Protein 6CRM (pdb70)

Foldseek 3Di:
DLVVLLVQLQCCCCQLVNDHDDDPPLSVLLSQQLVQAAAEAAPLDDPCQVSSPVSNLVSDQFAEEEADADPLVQVVVQVVNVVSVAQAEEDDPVDDPVVVVVVVVCQLVVSHSYYYYHLVVCVPPVNLVVVVNGGYAEYEYEQLLCLVVPCPPNNVSSLVLLVVCVVCVRHYYYYTHHFDAPVSRVSSCVSNVGDPHHYDHDALDLLQEFEEEAEPDPLLVVVVVVVVVVVQAAEEEEEADQVVLQVSQVVCVVVVAQEEEDEPVDDVVVNVVVLVCRQVPVGRYYYYYCVPAPPRPHQAHAEYEYSAQDQALRSVSRRRSVHNNVSHHHYYYYHDDVVSLVVSVVVLVVDDDDDVSVVSVVRNVLSVCLNVDQAASVCSSRVSRPNHDDDHSCRYCCNVPHWDKDWCLVVLLLLLVQLVVVVQADAPVVSLCQCCQDDDDCCVVVVVPPDPSGNNNVVDDSLQNSLVVSVCCVVVQWDQPVVRPRTIDGDPVVPVSNVVNDTDMDTGGGDD

Sequence (512 aa):
EVYSQETLAKQVLQETFGYQQFRPGQATIIDAVLEGRDCLVVMPTGGGKSLCYQIPALVKTGLTIVVSPLISLMKDQVDQLLANGVAAACLNSTQSREEQQAVLAGCRTGQVRLLYIAPERLMMDNFIDTLGYWDLAMVAVDEAHCISQWGHDFRPEYAALGQLRARFPAVPFMALTATADDTTRRRDIVRLLGLDDPLIEISSFDRPNIRYMLMEKFKPLDQLMRYVQEQRGKSGIIYCNSRAKVEDTAARLQSRGISAAAYHAGLEHEVRASVQEKFQRDDLQIVVATVAFGMGINKPNVRFVVHFDIPRNIESYYQETGRAGRDGLPAEAMLFYDPADMAWLRRCLEEKAPGPLQDIERHHKLNAMGAFAEAQTCRRLVLLNYFGEGRQAPCGNCDICLDPPRRYDGLVDAQKALSAIARVEQRFGMGYVVEVLRGANNQRIRELGHDKLKVYGIGRDQSQEHWVSVIRQLIHLGVVTQNIAQHSALQLTEAARPFLRGEAPLMLAVPRVA

Solvent-accessible surface area: 24373 Å² total; per-residue (Å²): 133,63,194,62,43,58,84,93,0,56,99,22,1,59,128,44,30,48,122,123,116,34,150,142,29,12,24,71,5,2,19,6,0,16,95,46,102,3,0,0,1,1,23,20,39,48,80,3,34,45,20,0,0,12,0,0,0,30,23,33,119,15,3,0,0,0,0,0,5,56,66,57,18,1,90,78,25,11,87,109,2,96,84,50,72,8,44,8,16,13,3,7,88,86,37,49,187,120,96,25,112,68,22,43,36,12,3,154,90,40,126,18,56,0,0,0,0,25,0,61,72,0,13,111,117,110,26,10,73,63,2,46,179,33,93,25,12,0,0,0,0,7,23,0,17,1,0,22,92,42,5,80,87,136,39,84,63,0,34,12,1,17,120,0,20,81,124,34,104,104,9,10,0,0,0,0,0,34,8,0,6,67,58,4,20,146,17,0,36,156,38,0,36,13,108,111,16,35,80,60,78,42,44,3,27,34,96,27,0,93,5,40,14,19,26,18,42,145,44,54,58,27,0,14,144,12,4,104,110,16,217,46,104,10,0,0,0,6,8,78,42,126,76,74,0,91,50,2,4,58,103,0,98,80,119,71,25,47,6,19,18,10,9,52,44,50,132,116,120,69,59,41,39,10,40,97,76,0,50,141,75,88,14,35,0,0,0,0,12,116,32,3,7,31,25,9,118,5,76,47,1,38,0,0,0,3,12,30,7,15,101,26,1,22,20,3,10,41,10,0,11,12,0,1,131,62,49,106,104,7,38,0,11,1,0,15,23,40,50,28,7,44,91,10,66,109,26,5,112,147,103,82,119,27,109,81,29,85,76,46,84,135,29,2,66,25,0,5,58,3,5,52,17,115,66,4,6,7,22,35,2,3,68,62,5,68,44,63,78,154,67,91,41,46,34,0,4,12,37,82,57,80,42,115,162,56,80,0,37,85,10,0,63,49,3,0,26,0,6,27,111,11,115,60,168,28,8,35,47,113,2,4,77,7,0,78,2,48,115,102,124,154,14,156,135,105,38,24,46,197,39,182,17,55,25,70,0,140,119,62,70,83,51,29,1,21,5,0,5,32,40,1,45,115,101,35,2,3,60,64,39,88,95,108,156,52,3,1,55,46,40,139,48,4,162,56,29,54,199,39,143,27,123,12,96,4,23,51,25,38,92,112

B-factor: mean 87.08, std 36.58, range [40.97, 228.78]

InterPro domains:
  IPR001650 Helicase, C-terminal domain-like [PF00271] (220-331)
  IPR001650 Helicase, C-terminal domain-like [PS51194] (223-371)
  IPR001650 Helicase, C-terminal domain-like [SM00490] (250-331)
  IPR002121 HRDC domain [PF00570] (533-599)
  IPR002121 HRDC domain [PS50967] (529-609)
  IPR002121 HRDC domain [SM00341] (529-609)
  IPR004589 DNA helicase, ATP-dependent, RecQ type [TIGR00614] (15-464)
  IPR006293 DNA helicase, ATP-dependent, RecQ type, bacterial [TIGR01389] (13-602)
  IPR010997 HRDC-like superfamily [SSF47819] (530-605)
  IPR011545 DEAD/DEAH-box helicase domain [PF00270] (27-187)
  IPR014001 Helicase superfamily 1/2, ATP-binding domain [PS51192] (34-202)
  IPR014001 Helicase superfamily 1/2, ATP-binding domain [SM00487] (22-218)
  IPR018982 RQC domain [PF09382] (406-515)
  IPR018982 RQC domain [SM00956] (411-514)
  IPR027417 P-loop containing nucleoside triphosphate hydrolase [G3DSA:3.40.50.300] (2-208)
  IPR027417 P-loop containing nucleoside triphosphate hydrolase [G3DSA:3.40.50.300] (209-340)
  IPR027417 P-loop containing nucleoside triphosphate hydrolase [SSF52540] (13-199)
  IPR027417 P-loop containing nucleoside triphosphate hydrolase [SSF52540] (208-455)
  IPR032284 ATP-dependent DNA helicase RecQ, zinc-binding domain [PF16124] (342-404)
  IPR036388 Winged helix-like DNA-binding domain superfamily [G3DSA:1.10.10.10] (341-522)

Organism: Cronobacter sakazakii (strain ATCC BAA-894) (NCBI:txid290339)

Nearest PDB structures (foldseek):
  4tmu-assembly1_A  TM=9.981E-01  e=5.342E-88  Cronobacter sakazakii ATCC BAA-894
  1oyw-assembly1_A  TM=7.445E-01  e=2.584E-78  Escherichia coli
  1oyy-assembly1_A  TM=7.421E-01  e=3.828E-74  Escherichia coli
  8yle-assembly1_A  TM=8.470E-01  e=8.911E-32  Homo sapiens
  8pfo-assembly1_A  TM=4.951E-01  e=1.226E-33  Homo sapiens

CATH classification: 3.40.50.300 (+1 more: 3.40.50.300)

Radius of gyration: 26.97 Å; Cα contacts (8 Å, |Δi|>4): 872; chains: 1; bounding box: 60×52×87 Å

Secondary structure (DSSP, 8-state):
-HHHHHHHHHHHHHHTT---SPPTTHHHHHHHHHTT--EEEE-SSSS-TTHHHHHHHHHSSSEEEEE-S-HHHHHHHHHHHHHTT--EEE--TTS-HHHHHHHHHHHHHT--SEEEE-HHHHT-HHHHHHHTTS-EEEEEETTTHHHHHHTTTT-GGGGGHHHHHHH-TTS-EEEEES---HHHHHHHHHHHT-SS-EEEE-----TTEEEEEEE-SSHHHHHHHHHHTTTT--EEEE-SSHHHHHHHHHHHHTTT--EEEE-TTS-HHHHHHHHHHHHTTS--EEEE-TTS-TT---TT--EEEESS--SSHHHHHHHHTTS-TTSS-EEEEEEE-HHHHHHHHHHHHTS--SHHHHHHHHHHHHHHHHHH-SS-HHHHHHHHTT----S--SSBHHHHS---EEE-HHHHHHHHHHHHTTTS--BHHHHHHHHTT---SHHHHTT-SSSTTTTSSTTS-HHHHHHHHHHHHHHTSEEEEGGGTTEEEE-GGGHHHHTT-S--EEEPP---

Structure (mmCIF, N/CA/C/O backbone):
data_6CRM
#
_entry.id   6CRM
#
_cell.length_a   78.468
_cell.length_b   94.670
_cell.length_c   98.906
_cell.angle_alpha   90.000
_cell.angle_beta   90.000
_cell.angle_gamma   90.000
#
_symmetry.space_group_name_H-M   'P 21 21 2'
#
loop_
_entity.id
_entity.type
_entity.pdbx_description
1 polymer RecQ
2 polymer "DNA (5'-D(P*GP*GP*GP*TP*CP*GP*GP*TP*GP*CP*CP*TP*TP*A)-3')"
3 non-polymer 'ZINC ION'
4 water water
#
loop_
_atom_site.group_PDB
_atom_site.id
_atom_site.type_symbol
_atom_site.label_atom_id
_atom_site.label_alt_id
_atom_site.label_comp_id
_atom_site.label_asym_id
_atom_site.label_entity_id
_atom_site.label_seq_id
_atom_site.pdbx_PDB_ins_code
_atom_site.Cartn_x
_atom_site.Cart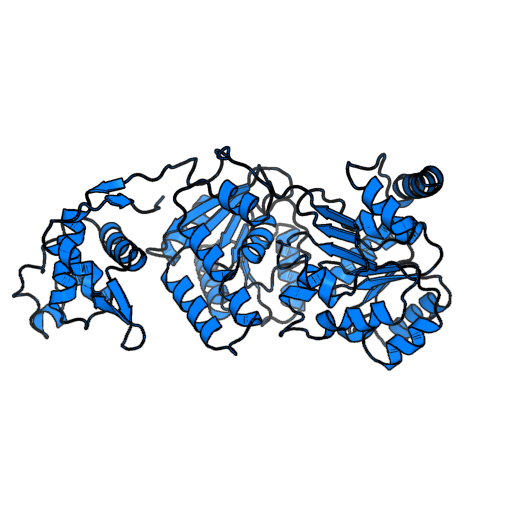n_y
_atom_site.Cartn_z
_atom_site.occupancy
_atom_site.B_iso_or_equiv
_atom_site.auth_seq_id
_atom_site.auth_comp_id
_atom_site.auth_asym_id
_atom_site.auth_atom_id
_atom_site.pdbx_PDB_model_num
ATOM 1 N N . GLU A 1 25 ? 6.29500 20.91900 79.69300 1.000 138.88433 5 GLU A N 1
ATOM 2 C CA . GLU A 1 25 ? 7.67400 20.53000 79.56800 1.000 139.26178 5 GLU A CA 1
ATOM 3 C C . GLU A 1 25 ? 8.31400 21.14700 78.34100 1.000 144.41338 5 GLU A C 1
ATOM 4 O O . GLU A 1 25 ? 9.53700 21.22700 78.21400 1.000 140.44300 5 GLU A O 1
ATOM 10 N N . VAL A 1 26 ? 7.44700 21.60700 77.45300 1.000 158.82027 6 VAL A N 1
ATOM 11 C CA . VAL A 1 26 ? 7.78400 22.02900 76.09700 1.000 157.63330 6 VAL A CA 1
ATOM 12 C C . VAL A 1 26 ? 8.98700 22.97100 76.05000 1.000 153.64756 6 VAL A C 1
ATOM 13 O O . VAL A 1 26 ? 9.82600 22.87700 75.14400 1.000 138.37774 6 VAL A O 1
ATOM 17 N N . TYR A 1 27 ? 9.08900 23.87600 77.02600 1.000 159.56318 7 TYR A N 1
ATOM 18 C CA . TYR A 1 27 ? 10.22700 24.78700 77.06100 1.000 152.15774 7 TYR A CA 1
ATOM 19 C C . TYR A 1 27 ? 11.55100 24.03500 77.15500 1.000 137.54454 7 TYR A C 1
ATOM 20 O O . TYR A 1 27 ? 12.53300 24.44800 76.53200 1.000 133.19817 7 TYR A O 1
ATOM 29 N N . SER A 1 28 ? 11.59700 22.92200 77.89700 1.000 130.39301 8 SER A N 1
ATOM 30 C CA . SER A 1 28 ? 12.86100 22.20400 78.06400 1.000 120.77505 8 SER A CA 1
ATOM 31 C C . SER A 1 28 ? 13.35300 21.61100 76.75000 1.000 109.46707 8 SER A C 1
ATOM 32 O O . SER A 1 28 ? 14.54800 21.68800 76.44100 1.000 111.14770 8 SER A O 1
ATOM 35 N N . GLN A 1 29 ? 12.45600 21.00900 75.96800 1.000 99.30776 9 GLN A N 1
ATOM 36 C CA . GLN A 1 29 ? 12.88000 20.39500 74.71400 1.000 90.01914 9 GLN A CA 1
ATOM 37 C C . GLN A 1 29 ? 13.35000 21.44300 73.71300 1.000 85.77817 9 GLN A C 1
ATOM 38 O O . GLN A 1 29 ? 14.32000 21.21500 72.98000 1.000 74.25508 9 GLN A O 1
ATOM 44 N N . GLU A 1 30 ? 12.68500 22.60100 73.67300 1.000 88.83329 10 GLU A N 1
ATOM 45 C CA . GLU A 1 30 ? 13.07300 23.63500 72.71900 1.000 89.40897 10 GLU A CA 1
ATOM 46 C C . GLU A 1 30 ? 14.45200 24.20600 73.03400 1.000 90.05513 10 GLU A C 1
ATOM 47 O O . GLU A 1 30 ? 15.21700 24.52400 72.11800 1.000 88.13951 10 GLU A O 1
ATOM 53 N N . THR A 1 31 ? 14.79100 24.35800 74.31700 1.000 71.40264 11 THR A N 1
ATOM 54 C CA . THR A 1 31 ? 16.12200 24.85300 74.67100 1.000 86.20063 11 THR A CA 1
ATOM 55 C C . THR A 1 31 ? 17.20800 23.88700 74.22200 1.000 81.46610 11 THR A C 1
ATOM 56 O O . THR A 1 31 ? 18.25400 24.30800 73.71700 1.000 74.99891 11 THR A O 1
ATOM 60 N N . LEU A 1 32 ? 16.98600 22.58600 74.41600 1.000 70.82497 12 LEU A N 1
ATOM 61 C CA . LEU A 1 32 ? 17.91000 21.60400 73.85900 1.000 66.04298 12 LEU A CA 1
ATOM 62 C C . LEU A 1 32 ? 18.01500 21.74700 72.34500 1.000 69.58830 12 LEU A C 1
ATOM 63 O O . LEU A 1 32 ? 19.10900 21.64400 71.77500 1.000 64.48705 12 LEU A O 1
ATOM 68 N N . ALA A 1 33 ? 16.88400 21.99000 71.67900 1.000 67.56611 13 ALA A N 1
ATOM 69 C CA . ALA A 1 33 ? 16.90100 22.16800 70.23100 1.000 69.50928 13 ALA A CA 1
ATOM 70 C C . ALA A 1 33 ? 17.59200 23.46900 69.84000 1.000 67.35021 13 ALA A C 1
ATOM 71 O O . ALA A 1 33 ? 18.36600 23.50100 68.87500 1.000 69.16986 13 ALA A O 1
ATOM 73 N N . LYS A 1 34 ? 17.32300 24.55100 70.57600 1.000 61.78573 14 LYS A N 1
ATOM 74 C CA . LYS A 1 34 ? 18.00200 25.81800 70.31600 1.000 74.34493 14 LYS A CA 1
ATOM 75 C C . LYS A 1 34 ? 19.51400 25.65800 70.40900 1.000 71.13288 14 LYS A C 1
ATOM 76 O O . LYS A 1 34 ? 20.25700 26.19700 69.57900 1.000 65.91825 14 LYS A O 1
ATOM 82 N N . GLN A 1 35 ? 19.98500 24.90800 71.40800 1.000 73.44499 15 GLN A N 1
ATOM 83 C CA . GLN A 1 35 ? 21.41900 24.69300 71.57300 1.000 78.45252 15 GLN A CA 1
ATOM 84 C C . GLN A 1 35 ? 22.01300 23.96500 70.37300 1.000 77.38600 15 GLN A C 1
ATOM 85 O O . GLN A 1 35 ? 23.10700 24.30800 69.90900 1.000 75.50009 15 GLN A O 1
ATOM 91 N N . VAL A 1 36 ? 21.30800 22.95300 69.85900 1.000 59.78619 16 VAL A N 1
ATOM 92 C CA . VAL A 1 36 ? 21.77900 22.24900 68.66900 1.000 66.66960 16 VAL A CA 1
ATOM 93 C C . VAL A 1 36 ? 21.80300 23.19100 67.47300 1.000 72.09774 16 VAL A C 1
ATOM 94 O O . VAL A 1 36 ? 22.74100 23.17100 66.66500 1.000 77.46563 16 VAL A O 1
ATOM 98 N N . LEU A 1 37 ? 20.77500 24.03300 67.34600 1.000 65.89835 17 LEU A N 1
ATOM 99 C CA . LEU A 1 37 ? 20.72700 25.00000 66.25400 1.000 68.41648 17 LEU A CA 1
ATOM 100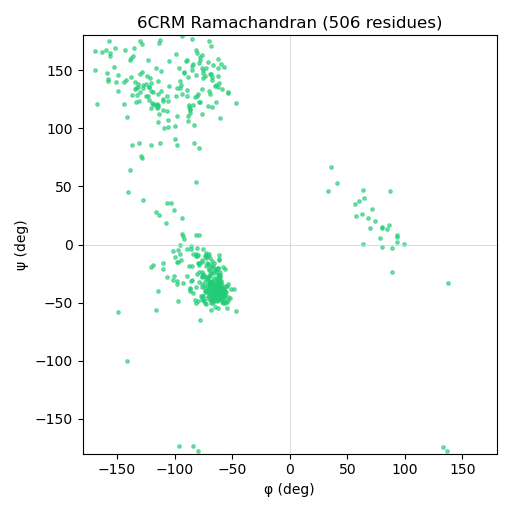 C C . LEU A 1 37 ? 21.95300 25.90400 66.25900 1.000 75.33759 17 LEU A C 1
ATOM 101 O O . LEU A 1 37 ? 22.48100 26.25500 65.19700 1.000 67.48102 17 LEU A O 1
ATOM 106 N N . GLN A 1 38 ? 22.42700 26.28200 67.44600 1.000 68.31055 18 GLN A N 1
ATOM 107 C CA . GLN A 1 38 ? 23.56600 27.18700 67.54000 1.000 64.66999 18 GLN A CA 1
ATOM 108 C C . GLN A 1 38 ? 24.89400 26.44500 67.43900 1.000 78.59847 18 GLN A C 1
ATOM 109 O O . GLN A 1 38 ? 25.81800 26.91500 66.76500 1.000 78.92587 18 GLN A O 1
ATOM 115 N N . GLU A 1 39 ? 25.00800 25.28600 68.08900 1.000 77.57657 19 GLU A N 1
ATOM 116 C CA . GLU A 1 39 ? 26.31300 24.65000 68.24200 1.000 79.90756 19 GLU A CA 1
ATOM 117 C C . GLU A 1 39 ? 26.73800 23.90000 66.98300 1.000 69.35233 19 GLU A C 1
ATOM 118 O O . GLU A 1 39 ? 27.86900 24.06200 66.51300 1.000 75.20942 19 GLU A O 1
ATOM 124 N N . THR A 1 40 ? 25.85800 23.07400 66.41900 1.000 58.26144 20 THR A N 1
ATOM 125 C CA . THR A 1 40 ? 26.25200 22.28900 65.25300 1.000 72.79704 20 THR A CA 1
ATOM 126 C C . THR A 1 40 ? 26.00500 23.00700 63.93200 1.000 77.47890 20 THR A C 1
ATOM 127 O O . THR A 1 40 ? 26.70800 22.73400 62.95200 1.000 90.28624 20 THR A O 1
ATOM 131 N N . PHE A 1 41 ? 25.03700 23.92600 63.87500 1.000 69.22017 21 PHE A N 1
ATOM 132 C CA . PHE A 1 41 ? 24.71100 24.60500 62.62800 1.000 69.70843 21 PHE A CA 1
ATOM 133 C C . PHE A 1 41 ? 25.10000 26.07600 62.59600 1.000 77.60392 21 PHE A C 1
ATOM 134 O O . PHE A 1 41 ? 25.14800 26.65600 61.50600 1.000 85.40388 21 PHE A O 1
ATOM 142 N N . GLY A 1 42 ? 25.37500 26.69200 63.74300 1.000 73.73235 22 GLY A N 1
ATOM 143 C CA . GLY A 1 42 ? 25.83400 28.06400 63.77600 1.000 73.57492 22 GLY A CA 1
ATOM 144 C C . GLY A 1 42 ? 24.76000 29.12100 63.63600 1.000 71.02960 22 GLY A C 1
ATOM 145 O O . GLY A 1 42 ? 25.08300 30.31400 63.69500 1.000 94.34777 22 GLY A O 1
ATOM 146 N N . TYR A 1 43 ? 23.50200 28.73400 63.45100 1.000 74.23513 23 TYR A N 1
ATOM 147 C CA . TYR A 1 43 ? 22.42400 29.70400 63.34600 1.000 77.60745 23 TYR A CA 1
ATOM 148 C C . TYR A 1 43 ? 22.03800 30.21600 64.73300 1.000 79.85916 23 TYR A C 1
ATOM 149 O O . TYR A 1 43 ? 22.33500 29.59500 65.75500 1.000 84.72103 23 TYR A O 1
ATOM 158 N N . GLN A 1 44 ? 21.36200 31.36400 64.75900 1.000 77.74488 24 GLN A N 1
ATOM 159 C CA . GLN A 1 44 ? 21.11200 32.08500 66.00400 1.000 85.27124 24 GLN A CA 1
ATOM 160 C C . GLN A 1 44 ? 19.73500 31.81100 66.59900 1.000 82.80044 24 GLN A C 1
ATOM 161 O O . GLN A 1 44 ? 19.62500 31.53400 67.79700 1.000 83.35167 24 GLN A O 1
ATOM 167 N N . GLN A 1 45 ? 18.67600 31.89500 65.79700 1.000 76.21782 25 GLN A N 1
ATOM 168 C CA . GLN A 1 45 ? 17.31900 31.77500 66.30800 1.000 71.01515 25 GLN A CA 1
ATOM 169 C C . GLN A 1 45 ? 16.49200 30.91600 65.36500 1.000 70.98161 25 GLN A C 1
ATOM 170 O O . GLN A 1 45 ? 16.84100 30.72700 64.19700 1.000 81.80373 25 GLN A O 1
ATOM 176 N N . PHE A 1 46 ? 15.38700 30.39100 65.88900 1.000 80.31236 26 PHE A N 1
ATOM 177 C CA . PHE A 1 46 ? 14.41400 29.70000 65.05800 1.000 69.29709 26 PHE A CA 1
ATOM 178 C C . PHE A 1 46 ? 13.60700 30.70900 64.25600 1.000 85.19568 26 PHE A C 1
ATOM 179 O O . PHE A 1 46 ? 13.27800 31.79400 64.74400 1.000 78.68420 26 PHE A O 1
ATOM 187 N N . ARG A 1 47 ? 13.29000 30.34800 63.03600 1.000 92.82221 27 ARG A N 1
ATOM 188 C CA . ARG A 1 47 ? 12.40100 31.16000 62.22800 1.000 102.80159 27 ARG A CA 1
ATOM 189 C C . ARG A 1 47 ? 10.96000 30.71700 62.44900 1.000 98.71633 27 ARG A C 1
ATOM 190 O O . ARG A 1 47 ? 10.71500 29.59700 62.90600 1.000 83.33943 27 ARG A O 1
ATOM 198 N N . PRO A 1 48 ? 9.98300 31.58400 62.17400 1.000 97.18803 28 PRO A N 1
ATOM 199 C CA . PRO A 1 48 ? 8.59000 31.26800 62.52700 1.000 94.54347 28 PRO A CA 1
ATOM 200 C C . PRO A 1 48 ? 8.14000 29.92300 61.97400 1.000 86.80021 28 PRO A C 1
ATOM 201 O O . PRO A 1 48 ? 8.34000 29.61300 60.79700 1.000 82.38712 28 PRO A O 1
ATOM 205 N N . GLY A 1 49 ? 7.53600 29.11400 62.84400 1.000 77.55022 29 GLY A N 1
ATOM 206 C CA . GLY A 1 49 ? 7.07800 27.79500 62.48200 1.000 78.79737 29 GLY A CA 1
ATOM 207 C C . GLY A 1 49 ? 8.10100 26.69300 62.65500 1.000 75.66669 29 GLY A C 1
ATOM 208 O O . GLY A 1 49 ? 7.71500 25.52700 62.79700 1.000 68.00364 29 GLY A O 1
ATOM 209 N N . GLN A 1 50 ? 9.39400 27.02200 62.63400 1.000 72.23249 30 GLN A N 1
ATOM 210 C CA . GLN A 1 50 ? 10.41600 26.01600 62.90400 1.000 65.26054 30 GLN A CA 1
ATOM 211 C C . GLN A 1 50 ? 10.26200 25.45100 64.31000 1.000 64.26956 30 GLN A C 1
ATOM 212 O O . GLN A 1 50 ? 10.32000 24.23300 64.51500 1.000 60.40482 30 GLN A O 1
ATOM 218 N N . ALA A 1 51 ? 10.06100 26.33000 65.29400 1.000 64.01584 31 ALA A N 1
ATOM 219 C CA . ALA A 1 51 ? 9.94300 25.88300 66.67800 1.000 73.49627 31 ALA A CA 1
ATOM 220 C C . ALA A 1 51 ? 8.72300 24.99200 66.87500 1.000 66.76572 31 ALA A C 1
ATOM 221 O O . ALA A 1 51 ? 8.79300 23.98600 67.58800 1.000 71.92142 31 ALA A O 1
ATOM 223 N N . THR A 1 52 ? 7.59500 25.33800 66.24900 1.000 58.78352 32 THR A N 1
ATOM 224 C CA . THR A 1 52 ? 6.37800 24.56200 66.47000 1.000 70.60996 32 THR A CA 1
ATOM 225 C C . THR A 1 52 ? 6.49300 23.16300 65.87100 1.000 65.36282 32 THR A C 1
ATOM 226 O O . THR A 1 52 ? 6.00500 22.19100 66.45900 1.000 63.09596 32 THR A O 1
ATOM 230 N N . ILE A 1 53 ? 7.14100 23.03700 64.71100 1.000 62.73719 33 ILE A N 1
ATOM 231 C CA . ILE A 1 53 ? 7.34000 21.71700 64.11600 1.000 65.59223 33 ILE A CA 1
ATOM 232 C C . ILE A 1 53 ? 8.27800 20.88100 64.97700 1.000 67.23446 33 ILE A C 1
ATOM 233 O O . ILE A 1 53 ? 7.99300 19.71800 65.28600 1.000 64.51763 33 ILE A O 1
ATOM 238 N N . ILE A 1 54 ? 9.41300 21.46000 65.37300 1.000 74.30442 34 ILE A N 1
ATOM 239 C CA . ILE A 1 54 ? 10.39300 20.71200 66.15500 1.000 65.33276 34 ILE A CA 1
ATOM 240 C C . ILE A 1 54 ? 9.82500 20.35000 67.52200 1.000 70.32262 34 ILE A C 1
ATOM 241 O O . ILE A 1 54 ? 10.04900 19.24400 68.02700 1.000 65.71651 34 ILE A O 1
ATOM 246 N N . ASP A 1 55 ? 9.07500 21.26700 68.13800 1.000 73.15150 35 ASP A N 1
ATOM 247 C CA . ASP A 1 55 ? 8.40400 20.94900 69.39600 1.000 78.87740 35 ASP A CA 1
ATOM 248 C C . ASP A 1 55 ? 7.50900 19.72700 69.24200 1.000 81.81322 35 ASP A C 1
ATOM 249 O O . ASP A 1 55 ? 7.58900 18.78100 70.03400 1.000 87.99727 35 ASP A O 1
ATOM 254 N N . ALA A 1 56 ? 6.65900 19.72600 68.21200 1.000 66.87476 36 ALA A N 1
ATOM 255 C CA . ALA A 1 56 ? 5.69200 18.64800 68.03100 1.000 67.60463 36 ALA A CA 1
ATOM 256 C C . ALA A 1 56 ? 6.38000 17.29400 67.91500 1.000 66.34541 36 ALA A C 1
ATOM 257 O O . ALA A 1 56 ? 6.01000 16.33600 68.60500 1.000 66.55081 36 ALA A O 1
ATOM 259 N N . VAL A 1 57 ? 7.38500 17.19300 67.04300 1.000 53.34821 37 VAL A N 1
ATOM 260 C CA . VAL A 1 57 ? 8.04500 15.90900 66.83400 1.000 61.45073 37 VAL A CA 1
ATOM 261 C C . VAL A 1 57 ? 8.81900 15.48900 68.08000 1.000 65.51449 37 VAL A C 1
ATOM 262 O O . VAL A 1 57 ? 8.92700 14.29300 68.37600 1.000 69.75868 37 VAL A O 1
ATOM 266 N N . LEU A 1 58 ? 9.34100 16.45100 68.84600 1.000 63.79140 38 LEU A N 1
ATOM 267 C CA . LEU A 1 58 ? 10.09000 16.10800 70.05000 1.000 65.16914 38 LEU A CA 1
ATOM 268 C C . LEU A 1 58 ? 9.20300 15.56600 71.16300 1.000 69.74303 38 LEU A C 1
ATOM 269 O O . LEU A 1 58 ? 9.72300 14.95400 72.10100 1.000 82.96173 38 LEU A O 1
ATOM 274 N N . GLU A 1 59 ? 7.88700 15.77600 71.09400 1.000 59.92104 39 GLU A N 1
ATOM 275 C CA . GLU A 1 59 ? 6.97200 15.19900 72.07100 1.000 70.62992 39 GLU A CA 1
ATOM 276 C C . GLU A 1 59 ? 6.15100 14.05100 71.49200 1.000 70.78276 39 GLU A C 1
ATOM 277 O O . GLU A 1 59 ? 5.11600 13.68600 72.05800 1.000 69.37601 39 GLU A O 1
ATOM 283 N N . GLY A 1 60 ? 6.59200 13.47600 70.37200 1.000 72.68905 40 GLY A N 1
ATOM 284 C CA . GLY A 1 60 ? 6.07600 12.20900 69.89700 1.000 73.48260 40 GLY A CA 1
ATOM 285 C C . GLY A 1 60 ? 5.02800 12.27000 68.80700 1.000 77.75181 40 GLY A C 1
ATOM 286 O O . GLY A 1 60 ? 4.56200 11.21200 68.36700 1.000 74.47177 40 GLY A O 1
ATOM 287 N N . ARG A 1 61 ? 4.64500 13.45800 68.35000 1.000 70.28780 41 ARG A N 1
ATOM 288 C CA . ARG A 1 61 ? 3.57700 13.58200 67.36900 1.000 67.22933 41 ARG A CA 1
ATOM 289 C C . ARG A 1 61 ? 4.12300 13.48700 65.94900 1.000 62.54716 41 ARG A C 1
ATOM 290 O O . ARG A 1 61 ? 5.22600 13.95900 65.65800 1.000 55.69304 41 ARG A O 1
ATOM 298 N N . ASP A 1 62 ? 3.34500 12.86000 65.06900 1.000 53.96045 42 ASP A N 1
ATOM 299 C CA . ASP A 1 62 ? 3.68700 12.82400 63.65600 1.000 51.28408 42 ASP A CA 1
ATOM 300 C C . ASP A 1 62 ? 3.50200 14.20800 63.03500 1.000 63.25870 42 ASP A C 1
ATOM 301 O O . ASP A 1 62 ? 2.75400 15.04900 63.54000 1.000 54.68425 42 ASP A O 1
ATOM 306 N N . CYS A 1 63 ? 4.19700 14.44200 61.92400 1.000 55.92989 43 CYS A N 1
ATOM 307 C CA . CYS A 1 63 ? 4.18700 15.76000 61.30600 1.000 59.62469 43 CYS A CA 1
ATOM 308 C C . CYS A 1 63 ? 4.22600 15.64000 59.78900 1.000 59.45694 43 CYS A C 1
ATOM 309 O O . CYS A 1 63 ? 4.93500 14.79300 59.24100 1.000 58.23798 43 CYS A O 1
ATOM 312 N N . LEU A 1 64 ? 3.45800 16.50000 59.12400 1.000 48.62924 44 LEU A N 1
ATOM 313 C CA . LEU A 1 64 ? 3.55400 16.71500 57.68500 1.000 48.86966 44 LEU A CA 1
ATOM 314 C C . LEU A 1 64 ? 3.96300 18.16300 57.46300 1.000 58.11097 44 LEU A C 1
ATOM 315 O O . LEU A 1 64 ? 3.25200 19.08200 57.88400 1.000 49.90161 44 LEU A O 1
ATOM 320 N N . VAL A 1 65 ? 5.10700 18.36500 56.81900 1.000 58.41638 45 VAL A N 1
ATOM 321 C CA . VAL A 1 65 ? 5.66600 19.69500 56.61000 1.000 52.68292 45 VAL A CA 1
ATOM 322 C C . VAL A 1 65 ? 5.65400 19.99200 55.11900 1.000 57.50641 45 VAL A C 1
ATOM 323 O O . VAL A 1 65 ? 6.29000 19.28100 54.33100 1.000 53.04774 45 VAL A O 1
ATOM 327 N N . VAL A 1 66 ? 4.92700 21.03700 54.73800 1.000 51.64077 46 VAL A N 1
ATOM 328 C CA . VAL A 1 66 ? 4.88300 21.53000 53.36700 1.000 54.27172 46 VAL A CA 1
ATOM 329 C C . VAL A 1 66 ? 5.50000 22.92200 53.38600 1.000 67.83655 46 VAL A C 1
ATOM 330 O O . VAL A 1 66 ? 4.87600 23.87800 53.86500 1.000 61.51036 46 VAL A O 1
ATOM 334 N N . MET A 1 67 ? 6.72500 23.03800 52.87800 1.000 60.58024 47 MET A N 1
ATOM 335 C CA . MET A 1 67 ? 7.52400 24.25600 53.01100 1.000 51.15230 47 MET A CA 1
ATOM 336 C C . MET A 1 67 ? 8.03500 24.70000 51.64600 1.000 53.86958 47 MET A C 1
ATOM 337 O O . MET A 1 67 ? 9.22200 24.55100 51.33200 1.000 50.82281 47 MET A O 1
ATOM 342 N N . PRO A 1 68 ? 7.16000 25.26300 50.80500 1.000 52.19135 48 PRO A N 1
ATOM 343 C CA . PRO A 1 68 ? 7.62400 25.78300 49.50700 1.000 54.47283 48 PRO A CA 1
ATOM 344 C C . PRO A 1 68 ? 8.50400 27.01200 49.62800 1.000 69.81082 48 PRO A C 1
ATOM 345 O O . PRO A 1 68 ? 9.30300 27.27600 48.72000 1.000 65.80383 48 PRO A O 1
ATOM 349 N N . THR A 1 69 ? 8.37400 27.77700 50.70600 1.000 73.05756 49 THR A N 1
ATOM 350 C CA . THR A 1 69 ? 9.28500 28.86500 51.02400 1.000 86.13986 49 THR A CA 1
ATOM 351 C C . THR A 1 69 ? 9.73300 28.71200 52.47000 1.000 90.18856 49 THR A C 1
ATOM 352 O O . THR A 1 69 ? 8.97900 28.22800 53.31800 1.000 71.26603 49 THR A O 1
ATOM 356 N N . GLY A 1 70 ? 10.97000 29.11300 52.74400 1.000 106.07664 50 GLY A N 1
ATOM 357 C CA . GLY A 1 70 ? 11.48100 29.03800 54.09900 1.000 105.83021 50 GLY A CA 1
ATOM 358 C C . GLY A 1 70 ? 12.90300 28.52800 54.20600 1.000 103.00500 50 GLY A C 1
ATOM 359 O O . GLY A 1 70 ? 13.64100 28.92800 55.11000 1.000 114.48866 50 GLY A O 1
ATOM 360 N N . GLY A 1 71 ? 13.29100 27.62600 53.30600 1.000 93.52644 51 GLY A N 1
ATOM 361 C CA . GLY A 1 71 ? 14.65400 27.12800 53.25400 1.000 104.63180 51 GLY A CA 1
ATOM 362 C C . GLY A 1 71 ? 15.12100 26.36400 54.47800 1.000 105.44729 51 GLY A C 1
ATOM 363 O O . GLY A 1 71 ? 16.27100 25.91700 54.53300 1.000 91.25886 51 GLY A O 1
ATOM 364 N N . GLY A 1 72 ? 14.24600 26.20900 55.46900 1.000 107.26294 52 GLY A N 1
ATOM 365 C CA . GLY A 1 72 ? 14.59300 25.48800 56.67700 1.000 104.71698 52 GLY A CA 1
ATOM 366 C C . GLY A 1 72 ? 13.93300 24.12800 56.74100 1.000 87.31310 52 GLY A C 1
ATOM 367 O O . GLY A 1 72 ? 13.55000 23.66100 57.81800 1.000 80.03810 52 GLY A O 1
ATOM 368 N N . LYS A 1 73 ? 13.79400 23.48300 55.58200 1.000 69.01426 53 LYS A N 1
ATOM 369 C CA . LYS A 1 73 ? 13.14700 22.17700 55.52600 1.000 63.48375 53 LYS A CA 1
ATOM 370 C C . LYS A 1 73 ? 13.98200 21.11700 56.23600 1.000 71.85115 53 LYS A C 1
ATOM 371 O O . LYS A 1 73 ? 13.46800 20.35800 57.06600 1.000 71.47394 53 LYS A O 1
ATOM 377 N N . SER A 1 74 ? 15.28000 21.05900 55.92600 1.000 69.04264 54 SER A N 1
ATOM 378 C CA . SER A 1 74 ? 16.12300 19.98300 56.44100 1.000 72.25737 54 SER A CA 1
ATOM 379 C C . SER A 1 74 ? 16.33200 20.10100 57.94600 1.000 51.07280 54 SER A C 1
ATOM 380 O O . SER A 1 74 ? 16.39900 19.08600 58.64800 1.000 59.97334 54 SER A O 1
ATOM 383 N N . LEU A 1 75 ? 16.43600 21.32800 58.46100 1.000 47.80009 55 LEU A N 1
ATOM 384 C CA . LEU A 1 75 ? 16.60200 21.51000 59.90000 1.000 61.90364 55 LEU A CA 1
ATOM 385 C C . LEU A 1 75 ? 15.42200 20.94900 60.68000 1.000 62.30445 55 LEU A C 1
ATOM 386 O O . LEU A 1 75 ? 15.57500 20.57100 61.84700 1.000 58.77408 55 LEU A O 1
ATOM 391 N N . CYS A 1 76 ? 14.24400 20.87900 60.05200 1.000 53.87615 56 CYS A N 1
ATOM 392 C CA . CYS A 1 76 ? 13.03600 20.49700 60.77600 1.000 60.87566 56 CYS A CA 1
ATOM 393 C C . CYS A 1 76 ? 13.09100 19.05600 61.26600 1.000 64.05367 56 CYS A C 1
ATOM 394 O O . CYS A 1 76 ? 12.47000 18.73000 62.28300 1.000 71.67961 56 CYS A O 1
ATOM 397 N N . TYR A 1 77 ? 13.81000 18.17700 60.56900 1.000 50.20925 57 TYR A N 1
ATOM 398 C CA . TYR A 1 77 ? 14.00800 16.82600 61.07900 1.000 48.39858 57 TYR A CA 1
ATOM 399 C C . TYR A 1 77 ? 15.41500 16.58100 61.60300 1.000 67.19834 57 TYR A C 1
ATOM 400 O O . TYR A 1 77 ? 15.58700 15.76200 62.51200 1.000 69.77247 57 TYR A O 1
ATOM 409 N N . GLN A 1 78 ? 16.42100 17.28200 61.07400 1.000 52.53359 58 GLN A N 1
ATOM 410 C CA . GLN A 1 78 ? 17.79200 17.03100 61.50800 1.000 59.15363 58 GLN A CA 1
ATOM 411 C C . GLN A 1 78 ? 18.03400 17.48700 62.94100 1.000 52.24844 58 GLN A C 1
ATOM 412 O O . GLN A 1 78 ? 18.83100 16.87000 63.65600 1.000 50.37393 58 GLN A O 1
ATOM 418 N N . ILE A 1 79 ? 17.36500 18.54600 63.38700 1.000 56.30093 59 ILE A N 1
ATOM 419 C CA . ILE A 1 79 ? 17.57300 19.03900 64.74700 1.000 63.26710 59 ILE A CA 1
ATOM 420 C C . ILE A 1 79 ? 16.91200 18.09900 65.75500 1.000 55.42591 59 ILE A C 1
ATOM 421 O O . ILE A 1 79 ? 17.58200 17.69000 66.71500 1.000 64.76863 59 ILE A O 1
ATOM 426 N N . PRO A 1 80 ? 15.63700 17.71100 65.60400 1.000 57.89465 60 PRO A N 1
ATOM 427 C CA . PRO A 1 80 ? 15.09600 16.70000 66.53000 1.000 69.23953 60 PRO A CA 1
ATOM 428 C C . PRO A 1 80 ? 15.84800 15.38400 66.47800 1.000 62.45763 60 PRO A C 1
ATOM 429 O O . PRO A 1 80 ? 15.96300 14.70500 67.50600 1.000 57.21393 60 PRO A O 1
ATOM 433 N N . ALA A 1 81 ? 16.36600 15.00300 65.30600 1.000 63.66062 61 ALA A N 1
ATOM 434 C CA . ALA A 1 81 ? 17.20200 13.81100 65.21500 1.000 55.09326 61 ALA A CA 1
ATOM 435 C C . ALA A 1 81 ? 18.39000 13.90200 66.16100 1.000 68.11466 61 ALA A C 1
ATOM 436 O O . ALA A 1 81 ? 18.73300 12.92700 66.83900 1.000 80.98112 61 ALA A O 1
ATOM 438 N N . LEU A 1 82 ? 19.02400 15.07400 66.23000 1.000 61.18574 62 LEU A N 1
ATOM 439 C CA . LEU A 1 82 ? 20.18100 15.25600 67.09400 1.000 60.42994 62 LEU A CA 1
ATOM 440 C C . LEU A 1 82 ? 19.80100 15.45700 68.55500 1.000 66.60344 62 LEU A C 1
ATOM 441 O O . LEU A 1 82 ? 20.65900 15.29600 69.42900 1.000 66.83927 62 LEU A O 1
ATOM 446 N N . VAL A 1 83 ? 18.54800 15.80100 68.83900 1.000 68.61230 63 VAL A N 1
ATOM 447 C CA . VAL A 1 83 ? 18.09800 15.95100 70.21900 1.000 54.33739 63 VAL A CA 1
ATOM 448 C C . VAL A 1 83 ? 17.62700 14.62000 70.79300 1.000 66.03942 63 VAL A C 1
ATOM 449 O O . VAL A 1 83 ? 17.89900 14.30700 71.95500 1.000 60.80713 63 VAL A O 1
ATOM 453 N N . LYS A 1 84 ? 16.92500 13.82200 69.99400 1.000 60.51111 64 LYS A N 1
ATOM 454 C CA . LYS A 1 84 ? 16.48500 12.51100 70.44400 1.000 76.58723 64 LYS A CA 1
ATOM 455 C C . LYS A 1 84 ? 17.67500 11.57500 70.61000 1.000 78.65544 64 LYS A C 1
ATOM 456 O O . LYS A 1 84 ? 18.66400 11.65200 69.87700 1.000 67.78526 64 LYS A O 1
ATOM 462 N N . THR A 1 85 ? 17.57300 10.68400 71.59100 1.000 72.28537 65 THR A N 1
ATOM 463 C CA . THR A 1 85 ? 18.53300 9.60100 71.75100 1.000 79.33872 65 THR A CA 1
ATOM 464 C C . THR A 1 85 ? 18.06500 8.41900 70.91100 1.000 85.47278 65 THR A C 1
ATOM 465 O O . THR A 1 85 ? 16.96200 7.90300 71.11900 1.000 89.26686 65 THR A O 1
ATOM 469 N N . GLY A 1 86 ? 18.89200 8.00700 69.95700 1.000 76.75724 66 GLY A N 1
ATOM 470 C CA . GLY A 1 86 ? 18.56500 6.92900 69.05100 1.000 69.22087 66 GLY A CA 1
ATOM 471 C C . GLY A 1 86 ? 18.87100 7.29900 67.61700 1.000 61.70150 66 GLY A C 1
ATOM 472 O O . GLY A 1 86 ? 19.42300 8.35600 67.31700 1.000 71.36155 66 GLY A O 1
ATOM 473 N N . LEU A 1 87 ? 18.49100 6.39800 66.71600 1.000 55.90746 67 LEU A N 1
ATOM 474 C CA . LEU A 1 87 ? 18.76900 6.56400 65.29800 1.000 63.04101 67 LEU A CA 1
ATOM 475 C C . LEU A 1 87 ? 17.58000 7.18900 64.58100 1.000 67.51960 67 LEU A C 1
ATOM 476 O O . LEU A 1 87 ? 16.42400 6.87200 64.87200 1.000 64.98922 67 LEU A O 1
ATOM 481 N N . THR A 1 88 ? 17.87700 8.08400 63.64300 1.000 46.98064 68 THR A N 1
ATOM 482 C CA . THR A 1 88 ? 16.88400 8.64700 62.74000 1.000 50.95449 68 THR A CA 1
ATOM 483 C C . THR A 1 88 ? 17.13600 8.11800 61.33600 1.000 53.41259 68 THR A C 1
ATOM 484 O O . THR A 1 88 ? 18.24900 8.23600 60.81500 1.000 59.67893 68 THR A O 1
ATOM 488 N N . ILE A 1 89 ? 16.11100 7.52500 60.73600 1.000 55.79843 69 ILE A N 1
ATOM 489 C CA . ILE A 1 89 ? 16.17000 7.06200 59.35600 1.000 44.95551 69 ILE A CA 1
ATOM 490 C C . ILE A 1 89 ? 15.50600 8.10900 58.47700 1.000 48.24628 69 ILE A C 1
ATOM 491 O O . ILE A 1 89 ? 14.37600 8.53500 58.74900 1.000 53.48176 69 ILE A O 1
ATOM 496 N N . VAL A 1 90 ? 16.21200 8.53900 57.43700 1.000 43.85531 70 VAL A N 1
ATOM 497 C CA . VAL A 1 90 ? 15.71800 9.54400 56.50600 1.000 47.65750 70 VAL A CA 1
ATOM 498 C C . VAL A 1 90 ? 15.53800 8.86400 55.15800 1.000 49.71087 70 VAL A C 1
ATOM 499 O O . VAL A 1 90 ? 16.51700 8.45800 54.51900 1.000 50.15066 70 VAL A O 1
ATOM 503 N N . VAL A 1 91 ? 14.28900 8.72400 54.72900 1.000 50.01740 71 VAL A N 1
ATOM 504 C CA . VAL A 1 91 ? 13.99000 8.10300 53.44300 1.000 54.30623 71 VAL A CA 1
ATOM 505 C C . VAL A 1 91 ? 14.20500 9.13200 52.34100 1.000 47.32448 71 VAL A C 1
ATOM 506 O O . VAL A 1 91 ? 13.66700 10.24500 52.39900 1.000 49.59460 71 VAL A O 1
ATOM 510 N N . SER A 1 92 ? 14.99400 8.76300 51.33300 1.000 44.72249 72 SER A N 1
ATOM 511 C CA . SER A 1 92 ? 15.43100 9.71000 50.32000 1.000 55.57336 72 SER A CA 1
ATOM 512 C C . SER A 1 92 ? 15.21800 9.14000 48.92400 1.000 45.29148 72 SER A C 1
ATOM 513 O O . SER A 1 92 ? 15.48100 7.95400 48.68500 1.000 56.29266 72 SER A O 1
ATOM 516 N N . PRO A 1 93 ? 14.74400 9.96100 47.98100 1.000 51.67580 73 PRO A N 1
ATOM 517 C CA . PRO A 1 93 ? 14.44000 9.44200 46.63800 1.000 54.91889 73 PRO A CA 1
ATOM 518 C C . PRO A 1 93 ? 15.64600 9.24600 45.73500 1.000 57.99130 73 PRO A C 1
ATOM 519 O O . PRO A 1 93 ? 15.56100 8.43900 44.80000 1.000 78.06735 73 PRO A O 1
ATOM 523 N N . LEU A 1 94 ? 16.75600 9.94300 45.96700 1.000 56.94339 74 LEU A N 1
ATOM 524 C CA . LEU A 1 94 ? 17.87000 9.94800 45.02900 1.000 50.00273 74 LEU A CA 1
ATOM 525 C C . LEU A 1 94 ? 19.21400 9.75500 45.70900 1.000 50.35005 74 LEU A C 1
ATOM 526 O O . LEU A 1 94 ? 19.50800 10.40800 46.71300 1.000 55.99414 74 LEU A O 1
ATOM 531 N N . ILE A 1 95 ? 20.03200 8.86400 45.14100 1.000 57.03338 75 ILE A N 1
ATOM 532 C CA . ILE A 1 95 ? 21.36600 8.61700 45.68400 1.000 54.80005 75 ILE A CA 1
ATOM 533 C C . ILE A 1 95 ? 22.13900 9.92400 45.80800 1.000 60.65010 75 ILE A C 1
ATOM 534 O O . ILE A 1 95 ? 22.78500 10.19200 46.82900 1.000 52.76360 75 ILE A O 1
ATOM 539 N N . SER A 1 96 ? 22.08300 10.75900 44.76600 1.000 52.67192 76 SER A N 1
ATOM 540 C CA . SER A 1 96 ? 22.81200 12.02400 44.78600 1.000 63.74722 76 SER A CA 1
ATOM 541 C C . SER A 1 96 ? 22.31900 12.92900 45.90800 1.000 63.24603 76 SER A C 1
ATOM 542 O O . SER A 1 96 ? 23.10900 13.66000 46.51900 1.000 52.06892 76 SER A O 1
ATOM 545 N N . LEU A 1 97 ? 21.01800 12.88800 46.20400 1.000 48.67836 77 LEU A N 1
ATOM 546 C CA . LEU A 1 97 ? 20.50000 13.65800 47.33000 1.000 61.35918 77 LEU A CA 1
ATOM 547 C C . LEU A 1 97 ? 21.04000 13.12700 48.65400 1.000 62.50913 77 LEU A C 1
ATOM 548 O O . LEU A 1 97 ? 21.46900 13.90600 49.51300 1.000 71.62566 77 LEU A O 1
ATOM 553 N N . MET A 1 98 ? 21.02400 11.80100 48.83800 1.000 50.79744 78 MET A N 1
ATOM 554 C CA . MET A 1 98 ? 21.57800 11.21100 50.05600 1.000 54.67385 78 MET A CA 1
ATOM 555 C C . MET A 1 98 ? 23.01100 11.67100 50.28700 1.000 52.65417 78 MET A C 1
ATOM 556 O O . MET A 1 98 ? 23.37200 12.08700 51.39200 1.000 46.31749 78 MET A O 1
ATOM 561 N N . LYS A 1 99 ? 23.84200 11.60200 49.24500 1.000 49.96968 79 LYS A N 1
ATOM 562 C CA . LYS A 1 99 ? 25.25400 11.93600 49.39800 1.000 53.53719 79 LYS A CA 1
ATOM 563 C C . LYS A 1 99 ? 25.44000 13.41000 49.73800 1.000 52.32751 79 LYS A C 1
ATOM 564 O O . LYS A 1 99 ? 26.20100 13.75300 50.65000 1.000 56.87270 79 LYS A O 1
ATOM 570 N N . ASP A 1 100 ? 24.75000 14.29800 49.01500 1.000 54.41498 80 ASP A N 1
ATOM 571 C CA . ASP A 1 100 ? 24.85700 15.72700 49.29800 1.000 61.73730 80 ASP A CA 1
ATOM 572 C C . ASP A 1 100 ? 24.42400 16.04200 50.72400 1.000 52.91458 80 ASP A C 1
ATOM 573 O O . ASP A 1 100 ? 25.08400 16.81900 51.42500 1.000 60.95313 80 ASP A O 1
ATOM 578 N N . GLN A 1 101 ? 23.32400 15.43900 51.17600 1.000 47.24841 81 GLN A N 1
ATOM 579 C CA . GLN A 1 101 ? 22.83500 15.71800 52.52200 1.000 56.04762 81 GLN A CA 1
ATOM 580 C C . GLN A 1 101 ? 23.75600 15.12700 53.58100 1.000 62.52870 81 GLN A C 1
ATOM 581 O O . GLN A 1 101 ? 23.98800 15.74900 54.62400 1.000 46.88803 81 GLN A O 1
ATOM 587 N N . VAL A 1 102 ? 24.29100 13.92800 53.33400 1.000 46.47670 82 VAL A N 1
ATOM 588 C CA . VAL A 1 102 ? 25.25900 13.34400 54.25900 1.000 46.71791 82 VAL A CA 1
ATOM 589 C C . VAL A 1 102 ? 26.51600 14.20400 54.31700 1.000 51.67827 82 VAL A C 1
ATOM 590 O O . VAL A 1 102 ? 27.06300 14.46600 55.39600 1.000 55.15400 82 VAL A O 1
ATOM 594 N N . ASP A 1 103 ? 26.98100 14.66800 53.15300 1.000 52.83792 83 ASP A N 1
ATOM 595 C CA . ASP A 1 103 ? 28.18500 15.49500 53.09700 1.000 53.93217 83 ASP A CA 1
ATOM 596 C C . ASP A 1 103 ? 28.03600 16.75100 53.94700 1.000 57.41601 83 ASP A C 1
ATOM 597 O O . ASP A 1 103 ? 28.92400 17.08500 54.74000 1.000 54.65775 83 ASP A O 1
ATOM 602 N N . GLN A 1 104 ? 26.91500 17.46200 53.79500 1.000 55.83171 84 GLN A N 1
ATOM 603 C CA . GLN A 1 104 ? 26.70700 18.68800 54.56000 1.000 55.87526 84 GLN A CA 1
ATOM 604 C C . GLN A 1 104 ? 26.67000 18.40700 56.05700 1.000 49.88354 84 GLN A C 1
ATOM 605 O O . GLN A 1 104 ? 27.17500 19.20100 56.85800 1.000 60.64199 84 GLN A O 1
ATOM 611 N N . LEU A 1 105 ? 26.08700 17.27500 56.45500 1.000 48.69104 85 LEU A N 1
ATOM 612 C CA . LEU A 1 105 ? 26.01900 16.94600 57.87600 1.000 48.53364 85 LEU A CA 1
ATOM 613 C C . LEU A 1 105 ? 27.39100 16.59000 58.43900 1.000 51.63120 85 LEU A C 1
ATOM 614 O O . LEU A 1 1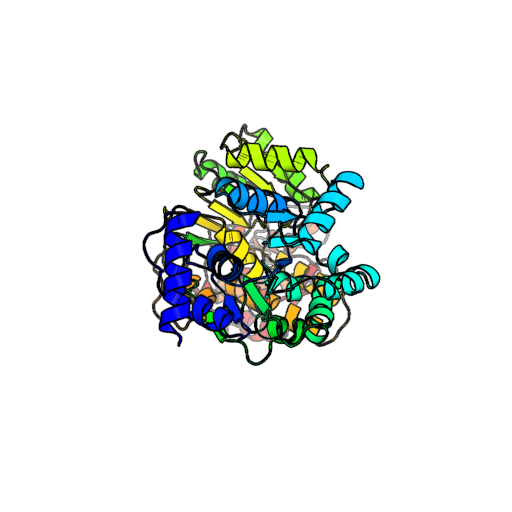05 ? 27.72500 16.97800 59.56400 1.000 53.10425 85 LEU A O 1
ATOM 619 N N . LEU A 1 106 ? 28.19600 15.83800 57.68500 1.000 49.55535 86 LEU A N 1
ATOM 620 C CA . LEU A 1 106 ? 29.53900 15.51800 58.16000 1.000 52.21614 86 LEU A CA 1
ATOM 621 C C . LEU A 1 106 ? 30.41200 16.76600 58.22400 1.000 52.06707 86 LEU A C 1
ATOM 622 O O . LEU A 1 106 ? 31.24500 16.90200 59.12800 1.000 59.40950 86 LEU A O 1
ATOM 627 N N . ALA A 1 107 ? 30.22200 17.69800 57.28400 1.000 52.43270 87 ALA A N 1
ATOM 628 C CA . ALA A 1 107 ? 30.94000 18.96700 57.35100 1.000 59.28760 87 ALA A CA 1
ATOM 629 C C . ALA A 1 107 ? 30.61600 19.72600 58.63100 1.000 61.59208 87 ALA A C 1
ATOM 630 O O . ALA A 1 107 ? 31.43100 20.53000 59.10100 1.000 60.30499 87 ALA A O 1
ATOM 632 N N . ASN A 1 108 ? 29.44000 19.48300 59.20900 1.000 55.51848 88 ASN A N 1
ATOM 633 C CA . ASN A 1 108 ? 29.03800 20.08900 60.47000 1.000 54.88958 88 ASN A CA 1
ATOM 634 C C . ASN A 1 108 ? 29.35800 19.21100 61.67600 1.000 56.94438 88 ASN A C 1
ATOM 635 O O . ASN A 1 108 ? 28.92000 19.52500 62.78800 1.000 62.67173 88 ASN A O 1
ATOM 640 N N . GLY A 1 109 ? 30.10100 18.12200 61.48200 1.000 56.22121 89 GLY A N 1
ATOM 641 C CA . GLY A 1 109 ? 30.49000 17.25500 62.57600 1.000 53.78078 89 GLY A CA 1
ATOM 642 C C . GLY A 1 109 ? 29.43500 16.27500 63.03400 1.000 58.43713 89 GLY A C 1
ATOM 643 O O . GLY A 1 109 ? 29.57600 15.70400 64.12100 1.000 60.19959 89 GLY A O 1
ATOM 644 N N . VAL A 1 110 ? 28.39000 16.05400 62.24300 1.000 55.01424 90 VAL A N 1
ATOM 645 C CA . VAL A 1 110 ? 27.28300 15.18400 62.62300 1.000 53.91651 90 VAL A CA 1
ATOM 646 C C . VAL A 1 110 ? 27.52900 13.78900 62.06700 1.000 56.71278 90 VAL A C 1
ATOM 647 O O . VAL A 1 110 ? 27.95700 13.62600 60.91900 1.000 56.98297 90 VAL A O 1
ATOM 651 N N . ALA A 1 111 ? 27.25700 12.77400 62.88800 1.000 49.47517 91 ALA A N 1
ATOM 652 C CA . ALA A 1 111 ? 27.48100 11.38000 62.50800 1.000 49.41600 91 ALA A CA 1
ATOM 653 C C . ALA A 1 111 ? 26.34100 10.91600 61.60500 1.000 58.00533 91 ALA A C 1
ATOM 654 O O . ALA A 1 111 ? 25.37200 10.28200 62.03200 1.000 59.71542 91 ALA A O 1
ATOM 656 N N . ALA A 1 112 ? 26.47200 11.23700 60.32300 1.000 53.28559 92 ALA A N 1
ATOM 657 C CA . ALA A 1 112 ? 25.50100 10.85300 59.31200 1.000 53.05288 92 ALA A CA 1
ATOM 658 C C . ALA A 1 112 ? 26.11400 9.83900 58.35600 1.000 51.83798 92 ALA A C 1
ATOM 659 O O . ALA A 1 112 ? 27.31900 9.85300 58.09700 1.000 66.58105 92 ALA A O 1
ATOM 661 N N . ALA A 1 113 ? 25.26600 8.95800 57.83300 1.000 51.82687 93 ALA A N 1
ATOM 662 C CA . ALA A 1 113 ? 25.69600 7.94600 56.88100 1.000 46.84808 93 ALA A CA 1
ATOM 663 C C . ALA A 1 113 ? 24.52400 7.59900 55.97600 1.000 55.46261 93 ALA A C 1
ATOM 664 O O . ALA A 1 113 ? 23.37900 7.98500 56.22800 1.000 51.61830 93 ALA A O 1
ATOM 666 N N . CYS A 1 114 ? 24.82200 6.86200 54.90800 1.000 54.76573 94 CYS A N 1
ATOM 667 C CA . CYS A 1 114 ? 23.79800 6.44200 53.96500 1.000 60.20621 94 CYS A CA 1
ATOM 668 C C . CYS A 1 114 ? 24.11200 5.03800 53.46600 1.000 65.60641 94 CYS A C 1
ATOM 669 O O . CYS A 1 114 ? 25.20900 4.50900 53.66700 1.000 56.76572 94 CYS A O 1
ATOM 672 N N . LEU A 1 115 ? 23.12000 4.43600 52.81400 1.000 50.82543 95 LEU A N 1
ATOM 673 C CA . LEU A 1 115 ? 23.22900 3.10400 52.23600 1.000 48.86050 95 LEU A CA 1
ATOM 674 C C . LEU A 1 115 ? 22.73800 3.15900 50.79800 1.000 53.01961 95 LEU A C 1
ATOM 675 O O . LEU A 1 115 ? 21.65400 3.68800 50.53500 1.000 56.79017 95 LEU A O 1
ATOM 680 N N . ASN A 1 116 ? 23.52200 2.61000 49.87400 1.000 60.60428 96 ASN A N 1
ATOM 681 C CA . ASN A 1 116 ? 23.12600 2.58500 48.47200 1.000 64.67485 96 ASN A CA 1
ATOM 682 C C . ASN A 1 116 ? 23.97900 1.56400 47.73200 1.000 62.86528 96 ASN A C 1
ATOM 683 O O . ASN A 1 116 ? 25.01100 1.10500 48.22900 1.000 62.78415 96 ASN A O 1
ATOM 688 N N . SER A 1 117 ? 23.53200 1.22500 46.51800 1.000 61.75371 97 SER A N 1
ATOM 689 C CA . SER A 1 117 ? 24.15900 0.16600 45.73600 1.000 69.16415 97 SER A CA 1
ATOM 690 C C . SER A 1 117 ? 25.57800 0.50900 45.30400 1.000 80.39489 97 SER A C 1
ATOM 691 O O . SER A 1 117 ? 26.37300 -0.40500 45.06000 1.000 99.94959 97 SER A O 1
ATOM 694 N N . THR A 1 118 ? 25.91600 1.79500 45.20100 1.000 65.14204 98 THR A N 1
ATOM 695 C CA . THR A 1 118 ? 27.25200 2.17900 44.76100 1.000 69.53841 98 THR A CA 1
ATOM 696 C C . THR A 1 118 ? 28.32500 1.88000 45.80000 1.000 62.23668 98 THR A C 1
ATOM 697 O O . THR A 1 118 ? 29.51500 1.98300 45.48200 1.000 68.11184 98 THR A O 1
ATOM 701 N N . GLN A 1 119 ? 27.94200 1.51200 47.01800 1.000 57.51506 99 GLN A N 1
ATOM 702 C CA . GLN A 1 119 ? 28.90900 1.14700 48.04000 1.000 63.71600 99 GLN A CA 1
ATOM 703 C C . GLN A 1 119 ? 29.32500 -0.31100 47.89500 1.000 65.73173 99 GLN A C 1
ATOM 704 O O . GLN A 1 119 ? 28.59000 -1.14100 47.35200 1.000 73.01730 99 GLN A O 1
ATOM 710 N N . SER A 1 120 ? 30.51800 -0.61700 48.39300 1.000 62.76446 100 SER A N 1
ATOM 711 C CA . SER A 1 120 ? 30.95400 -1.99800 48.49900 1.000 61.18338 100 SER A CA 1
ATOM 712 C C . SER A 1 120 ? 30.25900 -2.67700 49.67600 1.000 69.94420 100 SER A C 1
ATOM 713 O O . SER A 1 120 ? 29.70000 -2.02200 50.56100 1.000 69.50909 100 SER A O 1
ATOM 716 N N . ARG A 1 121 ? 30.29000 -4.01200 49.67200 1.000 67.52939 101 ARG A N 1
ATOM 717 C CA . ARG A 1 121 ? 29.69800 -4.75700 50.78000 1.000 69.66791 101 ARG A CA 1
ATOM 718 C C . ARG A 1 121 ? 30.38700 -4.42100 52.09500 1.000 64.24773 101 ARG A C 1
ATOM 719 O O . ARG A 1 121 ? 29.72500 -4.23300 53.12300 1.000 60.12679 101 ARG A O 1
ATOM 727 N N . GLU A 1 122 ? 31.72000 -4.32900 52.07800 1.000 62.35397 102 GLU A N 1
ATOM 728 C CA . GLU A 1 122 ? 32.45900 -3.97700 53.28700 1.000 61.98694 102 GLU A CA 1
ATOM 729 C C . GLU A 1 122 ? 32.07000 -2.59100 53.78800 1.000 64.03220 102 GLU A C 1
ATOM 730 O O . GLU A 1 122 ? 31.93000 -2.37800 54.99800 1.000 76.94487 102 GLU A O 1
ATOM 736 N N . GLU A 1 123 ? 31.88600 -1.63700 52.87100 1.000 58.83189 103 GLU A N 1
ATOM 737 C CA . GLU A 1 123 ? 31.43100 -0.30900 53.27300 1.000 64.82751 103 GLU A CA 1
ATOM 738 C C . GLU A 1 123 ? 30.05200 -0.37000 53.91800 1.000 60.29540 103 GLU A C 1
ATOM 739 O O . GLU A 1 123 ? 29.80700 0.28400 54.93900 1.000 59.32919 103 GLU A O 1
ATOM 745 N N . GLN A 1 124 ? 29.13800 -1.15000 53.33500 1.000 65.64491 104 GLN A N 1
ATOM 746 C CA . GLN A 1 124 ? 27.79200 -1.25300 53.89000 1.000 59.41552 104 GLN A CA 1
ATOM 747 C C . GLN A 1 124 ? 27.80900 -1.90100 55.26700 1.000 57.45088 104 GLN A C 1
ATOM 748 O O . GLN A 1 124 ? 27.07000 -1.48100 56.16600 1.000 56.10511 104 GLN A O 1
ATOM 754 N N . GLN A 1 125 ? 28.64500 -2.92500 55.45500 1.000 57.01106 105 GLN A N 1
ATOM 755 C CA . GLN A 1 125 ? 28.73400 -3.57300 56.76000 1.000 57.76300 105 GLN A CA 1
ATOM 756 C C . GLN A 1 125 ? 29.19200 -2.59200 57.83300 1.000 62.77334 105 GLN A C 1
ATOM 757 O O . GLN A 1 125 ? 28.72100 -2.64500 58.97500 1.000 63.92111 105 GLN A O 1
ATOM 763 N N . ALA A 1 126 ? 30.10600 -1.68400 57.48200 1.000 59.90764 106 ALA A N 1
ATOM 764 C CA . ALA A 1 126 ? 30.56600 -0.69200 58.44800 1.000 60.11638 106 ALA A CA 1
ATOM 765 C C . ALA A 1 126 ? 29.45800 0.29100 58.80500 1.000 58.62073 106 ALA A C 1
ATOM 766 O O . ALA A 1 126 ? 29.32600 0.69000 59.96900 1.000 54.38355 106 ALA A O 1
ATOM 768 N N . VAL A 1 127 ? 28.65600 0.70000 57.81900 1.000 53.00272 107 VAL A N 1
ATOM 769 C CA . VAL A 1 127 ? 27.52600 1.58500 58.09700 1.000 54.36512 107 VAL A CA 1
ATOM 770 C C . VAL A 1 127 ? 26.53900 0.90500 59.03600 1.000 62.65132 107 VAL A C 1
ATOM 771 O O . VAL A 1 127 ? 26.07300 1.50000 60.01500 1.000 54.50999 107 VAL A O 1
ATOM 775 N N . LEU A 1 128 ? 26.20600 -0.35700 58.74900 1.000 52.68665 108 LEU A N 1
ATOM 776 C CA . LEU A 1 128 ? 25.22700 -1.06700 59.56500 1.000 53.16580 108 LEU A CA 1
ATOM 777 C C . LEU A 1 128 ? 25.75000 -1.31000 60.97600 1.000 55.50572 108 LEU A C 1
ATOM 778 O O . LEU A 1 128 ? 24.98500 -1.24400 61.94600 1.000 63.80965 108 LEU A O 1
ATOM 783 N N . ALA A 1 129 ? 27.04800 -1.59200 61.11100 1.000 55.11906 109 ALA A N 1
ATOM 784 C CA . ALA A 1 129 ? 27.63700 -1.73500 62.43800 1.000 61.96369 109 ALA A CA 1
ATOM 785 C C . ALA A 1 129 ? 27.50200 -0.44300 63.23400 1.000 70.11396 109 ALA A C 1
ATOM 786 O O . ALA A 1 129 ? 27.12800 -0.46100 64.41300 1.000 64.56139 109 ALA A O 1
ATOM 788 N N . GLY A 1 130 ? 27.79800 0.69400 62.60100 1.000 53.86914 110 GLY A N 1
ATOM 789 C CA . GLY A 1 130 ? 27.61000 1.97000 63.26800 1.000 54.05941 110 GLY A CA 1
ATOM 790 C C . GLY A 1 130 ? 26.16200 2.24300 63.62600 1.000 59.41125 110 GLY A C 1
ATOM 791 O O . GLY A 1 130 ? 25.88200 2.96700 64.58500 1.000 59.40570 110 GLY A O 1
ATOM 792 N N . CYS A 1 131 ? 25.22400 1.66600 62.87000 1.000 59.21956 111 CYS A N 1
ATOM 793 C CA . CYS A 1 131 ? 23.80800 1.85300 63.17500 1.000 59.38742 111 CYS A CA 1
ATOM 794 C C . CYS A 1 131 ? 23.39800 1.04900 64.40400 1.000 68.90972 111 CYS A C 1
ATOM 795 O O . CYS A 1 131 ? 22.69600 1.56100 65.28400 1.000 61.56242 111 CYS A O 1
ATOM 798 N N . ARG A 1 132 ? 23.90100 -0.17000 64.50700 1.000 65.78862 112 ARG A N 1
ATOM 799 C CA . ARG A 1 132 ? 23.60700 -1.01400 65.64200 1.000 70.28064 112 ARG A CA 1
ATOM 800 C C . ARG A 1 132 ? 24.26000 -0.45800 66.88200 1.000 67.66894 112 ARG A C 1
ATOM 801 O O . ARG A 1 132 ? 23.71200 -0.50600 67.95600 1.000 68.12248 112 ARG A O 1
ATOM 809 N N . THR A 1 133 ? 25.44400 0.09500 66.71700 1.000 66.31370 113 THR A N 1
ATOM 810 C CA . THR A 1 133 ? 26.18900 0.64800 67.84200 1.000 73.56405 113 THR A CA 1
ATOM 811 C C . THR A 1 133 ? 25.63300 2.00000 68.27300 1.000 78.94086 113 THR A C 1
ATOM 812 O O . THR A 1 133 ? 25.72000 2.36000 69.45300 1.000 79.37673 113 THR A O 1
ATOM 816 N N . GLY A 1 134 ? 25.03500 2.74500 67.34900 1.000 69.93509 114 GLY A N 1
ATOM 817 C CA . GLY A 1 134 ? 24.57600 4.08300 67.64300 1.000 73.41969 114 GLY A CA 1
ATOM 818 C C . GLY A 1 134 ? 25.57300 5.17100 67.32300 1.000 75.07489 114 GLY A C 1
ATOM 819 O O . GLY A 1 134 ? 25.29600 6.34400 67.60600 1.000 80.14098 114 GLY A O 1
ATOM 820 N N . GLN A 1 135 ? 26.73500 4.82100 66.76500 1.000 76.23438 115 GLN A N 1
ATOM 821 C CA . GLN A 1 135 ? 27.62800 5.84400 66.23600 1.000 76.00035 115 GLN A CA 1
ATOM 822 C C . GLN A 1 135 ? 26.91700 6.68600 65.19000 1.000 73.67851 115 GLN A C 1
ATOM 823 O O . GLN A 1 135 ? 27.04300 7.91400 65.18200 1.000 79.93723 115 GLN A O 1
ATOM 829 N N . VAL A 1 136 ? 26.15100 6.04500 64.31300 1.000 62.57723 116 VAL A N 1
ATOM 830 C CA . VAL A 1 136 ? 25.38800 6.75700 63.29600 1.000 63.63400 116 VAL A CA 1
ATOM 831 C C . VAL A 1 136 ? 24.12600 7.32300 63.93000 1.000 59.65007 116 VAL A C 1
ATOM 832 O O . VAL A 1 136 ? 23.38500 6.61000 64.61800 1.000 72.37192 116 VAL A O 1
ATOM 836 N N . ARG A 1 137 ? 23.88600 8.61400 63.71000 1.000 54.64680 117 ARG A N 1
ATOM 837 C CA . ARG A 1 137 ? 22.69800 9.28400 64.21800 1.000 61.87536 117 ARG A CA 1
ATOM 838 C C . ARG A 1 137 ? 21.62200 9.47600 63.16000 1.000 53.34184 117 ARG A C 1
ATOM 839 O O . ARG A 1 137 ? 20.43400 9.48200 63.49500 1.000 56.87704 117 ARG A O 1
ATOM 847 N N . LEU A 1 138 ? 22.00900 9.63200 61.89700 1.000 52.59433 118 LEU A N 1
ATOM 848 C CA . LEU A 1 138 ? 21.07100 9.77300 60.79300 1.000 55.54725 118 LEU A CA 1
ATOM 849 C C . LEU A 1 138 ? 21.50300 8.85000 59.66700 1.000 47.82595 118 LEU A C 1
ATOM 850 O O . LEU A 1 138 ? 22.66600 8.87300 59.25200 1.000 54.20756 118 LEU A O 1
ATOM 855 N N . LEU A 1 139 ? 20.57000 8.03800 59.17700 1.000 54.15762 119 LEU A N 1
ATOM 856 C CA . LEU A 1 139 ? 20.84100 7.09300 58.10200 1.000 55.01202 119 LEU A CA 1
ATOM 857 C C . LEU A 1 139 ? 19.95600 7.43400 56.91600 1.000 51.14111 119 LEU A C 1
ATOM 858 O O . LEU A 1 139 ? 18.72700 7.43000 57.03200 1.000 69.76531 119 LEU A O 1
ATOM 863 N N . TYR A 1 140 ? 20.58000 7.72600 55.78100 1.000 59.66011 120 TYR A N 1
ATOM 864 C CA . TYR A 1 140 ? 19.85400 8.00100 54.55000 1.000 44.44209 120 TYR A CA 1
ATOM 865 C C . TYR A 1 140 ? 19.76200 6.72100 53.73000 1.000 53.53445 120 TYR A C 1
ATOM 866 O O . TYR A 1 140 ? 20.74900 5.99100 53.59100 1.000 53.07529 120 TYR A O 1
ATOM 875 N N . ILE A 1 141 ? 18.57100 6.44100 53.20200 1.000 49.61061 121 ILE A N 1
ATOM 876 C CA . ILE A 1 141 ? 18.30700 5.15500 52.56900 1.000 51.54734 121 ILE A CA 1
ATOM 877 C C . ILE A 1 141 ? 17.12300 5.31600 51.62800 1.000 54.42658 121 ILE A C 1
ATOM 878 O O . ILE A 1 141 ? 16.21800 6.11500 51.87700 1.000 45.25532 121 ILE A O 1
ATOM 883 N N . ALA A 1 142 ? 17.14200 4.56100 50.53000 1.000 46.82318 122 ALA A N 1
ATOM 884 C CA . ALA A 1 142 ? 16.04400 4.54800 49.58000 1.000 56.70043 122 ALA 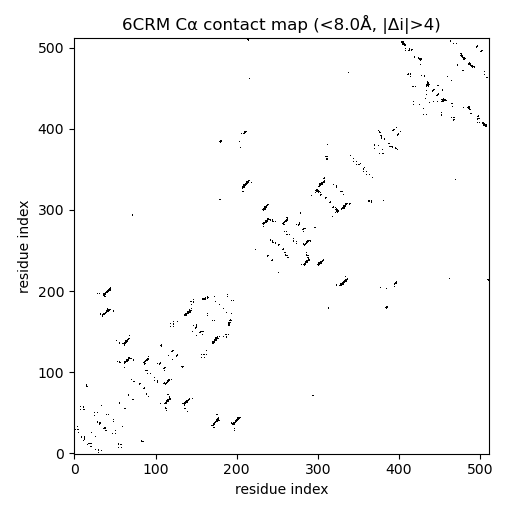A CA 1
ATOM 885 C C . ALA A 1 142 ? 14.96400 3.56500 50.03500 1.000 55.63403 122 ALA A C 1
ATOM 886 O O . ALA A 1 142 ? 15.25700 2.60600 50.75500 1.000 57.63859 122 ALA A O 1
ATOM 888 N N . PRO A 1 143 ? 13.70400 3.78900 49.63700 1.000 52.34042 123 PRO A N 1
ATOM 889 C CA . PRO A 1 143 ? 12.63000 2.89100 50.10100 1.000 50.18215 123 PRO A CA 1
ATOM 890 C C . PRO A 1 143 ? 12.81400 1.45200 49.65600 1.000 52.06903 123 PRO A C 1
ATOM 891 O O . PRO A 1 143 ? 12.46300 0.53000 50.40300 1.000 60.15594 123 PRO A O 1
ATOM 895 N N . GLU A 1 144 ? 13.35700 1.23300 48.45500 1.000 50.79231 124 GLU A N 1
ATOM 896 C CA . GLU A 1 144 ? 13.51400 -0.12700 47.94900 1.000 57.66719 124 GLU A CA 1
ATOM 897 C C . GLU A 1 144 ? 14.43300 -0.95100 48.84400 1.000 63.67804 124 GLU A C 1
ATOM 898 O O . GLU A 1 144 ? 14.21200 -2.15200 49.03400 1.000 68.55707 124 GLU A O 1
ATOM 904 N N . ARG A 1 145 ? 15.46500 -0.32300 49.40900 1.000 62.56960 125 ARG A N 1
ATOM 905 C CA . ARG A 1 145 ? 16.33200 -1.03300 50.34200 1.000 65.91458 125 ARG A CA 1
ATOM 906 C C . ARG A 1 145 ? 15.65600 -1.21700 51.69700 1.000 55.12250 125 ARG A C 1
ATOM 907 O O . ARG A 1 145 ? 15.69000 -2.31000 52.27400 1.000 64.53407 125 ARG A O 1
ATOM 915 N N . LEU A 1 146 ? 15.01600 -0.16000 52.20400 1.000 50.44149 126 LEU A N 1
ATOM 916 C CA . LEU A 1 146 ? 14.50700 -0.18200 53.57100 1.000 57.94605 126 LEU A CA 1
ATOM 917 C C . LEU A 1 146 ? 13.33200 -1.13800 53.73100 1.000 63.87221 126 LEU A C 1
ATOM 918 O O . LEU A 1 146 ? 13.15300 -1.72400 54.80200 1.000 52.86330 126 LEU A O 1
ATOM 923 N N . MET A 1 147 ? 12.52300 -1.31100 52.69300 1.000 52.11192 127 MET A N 1
ATOM 924 C CA . MET A 1 147 ? 11.31300 -2.11700 52.80200 1.000 68.64830 127 MET A CA 1
ATOM 925 C C . MET A 1 147 ? 11.55000 -3.60400 52.57000 1.000 69.01734 127 MET A C 1
ATOM 926 O O . MET A 1 147 ? 10.59800 -4.38600 52.65800 1.000 84.50743 127 MET A O 1
ATOM 931 N N . MET A 1 148 ? 12.78200 -4.01500 52.28200 1.000 72.03713 128 MET A N 1
ATOM 932 C CA . MET A 1 148 ? 13.08600 -5.43700 52.19900 1.000 72.35932 128 MET A CA 1
ATOM 933 C C . MET A 1 148 ? 12.76100 -6.11100 53.52500 1.000 69.63149 128 MET A C 1
ATOM 934 O O . MET A 1 148 ? 13.10500 -5.59800 54.59400 1.000 63.28591 128 MET A O 1
ATOM 939 N N . ASP A 1 149 ? 12.08400 -7.26100 53.44800 1.000 68.11258 129 ASP A N 1
ATOM 940 C CA . ASP A 1 149 ? 11.55000 -7.90000 54.64900 1.000 81.99750 129 ASP A CA 1
ATOM 941 C C . ASP A 1 149 ? 12.64500 -8.19100 55.66600 1.000 81.09831 129 ASP A C 1
ATOM 942 O O . ASP A 1 149 ? 12.47100 -7.93800 56.86400 1.000 91.32999 129 ASP A O 1
ATOM 947 N N . ASN A 1 150 ? 13.78200 -8.72000 55.21100 1.000 79.50092 130 ASN A N 1
ATOM 948 C CA . ASN A 1 150 ? 14.86100 -9.03300 56.13900 1.000 87.58496 130 ASN A CA 1
ATOM 949 C C . ASN A 1 150 ? 15.51700 -7.77100 56.68500 1.000 74.58016 130 ASN A C 1
ATOM 950 O O . ASN A 1 150 ? 15.97100 -7.76200 57.83500 1.000 75.57577 130 ASN A O 1
ATOM 955 N N . PHE A 1 151 ? 15.57600 -6.70200 55.88800 1.000 72.72345 131 PHE A N 1
ATOM 956 C CA . PHE A 1 151 ? 16.13400 -5.44700 56.38200 1.000 57.15562 131 PHE A CA 1
ATOM 957 C C . PHE A 1 151 ? 15.29700 -4.89300 57.52800 1.000 68.40134 131 PHE A C 1
ATOM 958 O O . PHE A 1 151 ? 15.83600 -4.46300 58.55400 1.000 77.21456 131 PHE A O 1
ATOM 966 N N . ILE A 1 152 ? 13.96900 -4.90500 57.37300 1.000 65.31156 132 ILE A N 1
ATOM 967 C CA . ILE A 1 152 ? 13.08600 -4.41300 58.42800 1.000 82.33074 132 ILE A CA 1
ATOM 968 C C . ILE A 1 152 ? 13.26000 -5.22700 59.70200 1.000 81.78301 132 ILE A C 1
ATOM 969 O O . ILE A 1 152 ? 13.08800 -4.70600 60.81100 1.000 86.45751 132 ILE A O 1
ATOM 974 N N . ASP A 1 153 ? 13.61500 -6.50700 59.57200 1.000 74.93461 133 ASP A N 1
ATOM 975 C CA . ASP A 1 153 ? 13.81800 -7.33300 60.75700 1.000 82.54191 133 ASP A CA 1
ATOM 976 C C . ASP A 1 153 ? 15.01900 -6.85800 61.56600 1.000 83.63147 133 ASP A C 1
ATOM 977 O O . ASP A 1 153 ? 14.95500 -6.79500 62.79900 1.000 96.97256 133 ASP A O 1
ATOM 982 N N . THR A 1 154 ? 16.12100 -6.50900 60.89600 1.000 73.71116 134 THR A N 1
ATOM 983 C CA . THR A 1 154 ? 17.28600 -6.00500 61.61600 1.000 85.56323 134 THR A CA 1
ATOM 984 C C . THR A 1 154 ? 17.04900 -4.61900 62.20300 1.000 82.29889 134 THR A C 1
ATOM 985 O O . THR A 1 154 ? 17.75900 -4.22900 63.13700 1.000 83.93133 134 THR A O 1
ATOM 989 N N . LEU A 1 155 ? 16.07000 -3.87200 61.68100 1.000 71.33679 135 LEU A N 1
ATOM 990 C CA . LEU A 1 155 ? 15.74400 -2.56700 62.25200 1.000 80.69528 135 LEU A CA 1
ATOM 991 C C . LEU A 1 155 ? 15.27100 -2.69000 63.69100 1.000 81.83118 135 LEU A C 1
ATOM 992 O O . LEU A 1 155 ? 15.55800 -1.82200 64.52300 1.000 78.18787 135 LEU A O 1
ATOM 997 N N . GLY A 1 156 ? 14.52500 -3.75300 63.99800 1.000 80.74452 136 GLY A N 1
ATOM 998 C CA . GLY A 1 156 ? 13.98400 -3.90300 65.33700 1.000 92.65173 136 GLY A CA 1
ATOM 999 C C . GLY A 1 156 ? 15.05100 -3.99200 66.40700 1.000 93.19364 136 GLY A C 1
ATOM 1000 O O . GLY A 1 156 ? 14.80700 -3.63400 67.56300 1.000 104.87426 136 GLY A O 1
ATOM 1001 N N . TYR A 1 157 ? 16.24600 -4.45800 66.04400 1.000 83.77639 137 TYR A N 1
ATOM 1002 C CA . TYR A 1 157 ? 17.35400 -4.57900 66.97800 1.000 80.00667 137 TYR A CA 1
ATOM 1003 C C . TYR A 1 157 ? 18.26900 -3.35400 66.97100 1.000 96.34701 137 TYR A C 1
ATOM 1004 O O . TYR A 1 157 ? 19.43900 -3.46000 67.35800 1.000 107.76672 137 TYR A O 1
ATOM 1013 N N . TRP A 1 158 ? 17.76300 -2.20400 66.53300 1.000 88.62334 138 TRP A N 1
ATOM 1014 C CA . TRP A 1 158 ? 18.41300 -0.91000 66.69400 1.000 81.03306 138 TRP A CA 1
ATOM 1015 C C . TRP A 1 158 ? 17.57800 -0.04400 67.63000 1.000 87.55532 138 TRP A C 1
ATOM 1016 O O . TRP A 1 158 ? 16.46900 -0.40800 68.02800 1.000 100.77507 138 TRP A O 1
ATOM 1027 N N . ASP A 1 159 ? 18.11800 1.12200 67.97800 1.000 68.74792 139 ASP A N 1
ATOM 1028 C CA . ASP A 1 159 ? 17.37300 2.11500 68.75200 1.000 74.14613 139 ASP A CA 1
ATOM 1029 C C . ASP A 1 159 ? 16.86400 3.16200 67.76700 1.000 77.07287 139 ASP A C 1
ATOM 1030 O O . ASP A 1 159 ? 17.53400 4.15500 67.48100 1.000 60.73434 139 ASP A O 1
ATOM 1035 N N . LEU A 1 160 ? 15.66100 2.93000 67.24500 1.000 68.74359 140 LEU A N 1
ATOM 1036 C CA . LEU A 1 160 ? 15.06100 3.82500 66.26400 1.000 56.46744 140 LEU A CA 1
ATOM 1037 C C . LEU A 1 160 ? 14.36900 4.97600 66.98300 1.000 66.93246 140 LEU A C 1
ATOM 1038 O O . LEU A 1 160 ? 13.44800 4.75600 67.77800 1.000 76.56436 140 LEU A O 1
ATOM 1043 N N . ALA A 1 161 ? 14.81300 6.20200 66.70900 1.000 57.33679 141 ALA A N 1
ATOM 1044 C CA . ALA A 1 161 ? 14.27500 7.38700 67.36300 1.000 60.44190 141 ALA A CA 1
ATOM 1045 C C . ALA A 1 161 ? 13.22200 8.10700 66.53600 1.000 64.94030 141 ALA A C 1
ATOM 1046 O O . ALA A 1 161 ? 12.29400 8.68900 67.10900 1.000 56.73270 141 ALA A O 1
ATOM 1048 N N . MET A 1 162 ? 13.32700 8.06200 65.21000 1.000 48.81825 142 MET A N 1
ATOM 1049 C CA . MET A 1 162 ? 12.44300 8.81900 64.33500 1.000 55.69334 142 MET A CA 1
ATOM 1050 C C . MET A 1 162 ? 12.65100 8.34300 62.90500 1.000 57.55491 142 MET A C 1
ATOM 1051 O O . MET A 1 162 ? 13.74000 7.88800 62.54500 1.000 47.65319 142 MET A O 1
ATOM 1056 N N . VAL A 1 163 ? 11.59100 8.43000 62.10500 1.000 48.85282 143 VAL A N 1
ATOM 1057 C CA . VAL A 1 163 ? 11.67400 8.26300 60.66000 1.000 45.77670 143 VAL A CA 1
ATOM 1058 C C . VAL A 1 163 ? 11.22000 9.56300 60.01500 1.000 50.21618 143 VAL A C 1
ATOM 1059 O O . VAL A 1 163 ? 10.18500 10.12400 60.39400 1.000 59.05349 143 VAL A O 1
ATOM 1063 N N . ALA A 1 164 ? 12.00700 10.05300 59.06200 1.000 52.58459 144 ALA A N 1
ATOM 1064 C CA . ALA A 1 164 ? 11.67400 11.24500 58.29700 1.000 53.13151 144 ALA A CA 1
ATOM 1065 C C . ALA A 1 164 ? 11.72300 10.89800 56.81900 1.000 49.37329 144 ALA A C 1
ATOM 1066 O O . ALA A 1 164 ? 12.71300 10.33500 56.34500 1.000 56.22254 144 ALA A O 1
ATOM 1068 N N . VAL A 1 165 ? 10.65500 11.21200 56.09800 1.000 52.66563 145 VAL A N 1
ATOM 1069 C CA . VAL A 1 165 ? 10.58200 10.96700 54.66400 1.000 48.91097 145 VAL A CA 1
ATOM 1070 C C . VAL A 1 165 ? 10.74000 12.30900 53.96600 1.000 58.77079 145 VAL A C 1
ATOM 1071 O O . VAL A 1 165 ? 9.83200 13.14800 54.00000 1.000 58.15011 145 VAL A O 1
ATOM 1075 N N . AS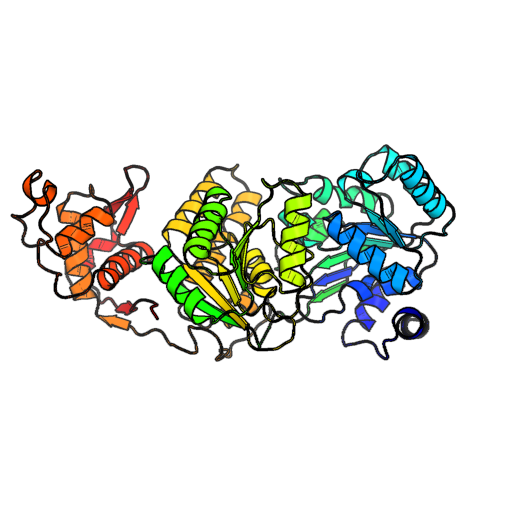P A 1 166 ? 11.89900 12.52100 53.34800 1.000 59.01944 146 ASP A N 1
ATOM 1076 C CA . ASP A 1 166 ? 12.13800 13.73300 52.58600 1.000 55.85709 146 ASP A CA 1
ATOM 1077 C C . ASP A 1 166 ? 11.44300 13.63800 51.23400 1.000 48.43490 146 ASP A C 1
ATOM 1078 O O . ASP A 1 166 ? 11.13200 12.54900 50.75000 1.000 57.74795 146 ASP A O 1
ATOM 1083 N N . GLU A 1 167 ? 11.21000 14.79800 50.62500 1.000 50.14709 147 GLU A N 1
ATOM 1084 C CA . GLU A 1 167 ? 10.47600 14.90400 49.36600 1.000 58.67141 147 GLU A CA 1
ATOM 1085 C C . GLU A 1 167 ? 9.27100 13.96500 49.36200 1.000 53.74093 147 GLU A C 1
ATOM 1086 O O . GLU A 1 167 ? 9.08500 13.14400 48.46000 1.000 54.09616 147 GLU A O 1
ATOM 1092 N N . ALA A 1 168 ? 8.45200 14.09100 50.41700 1.000 48.77548 148 ALA A N 1
ATOM 1093 C CA . ALA A 1 168 ? 7.38100 13.13500 50.67700 1.000 50.15255 148 ALA A CA 1
ATOM 1094 C C . ALA A 1 168 ? 6.34600 13.09300 49.56500 1.000 45.98615 148 ALA A C 1
ATOM 1095 O O . ALA A 1 168 ? 5.60900 12.10700 49.46200 1.000 56.63659 148 ALA A O 1
ATOM 1097 N N . HIS A 1 169 ? 6.26800 14.13300 48.73200 1.000 46.43638 149 HIS A N 1
ATOM 1098 C CA . HIS A 1 169 ? 5.36700 14.10700 47.58400 1.000 60.65089 149 HIS A CA 1
ATOM 1099 C C . HIS A 1 169 ? 5.65800 12.93700 46.65300 1.000 57.39788 149 HIS A C 1
ATOM 1100 O O . HIS A 1 169 ? 4.79200 12.56300 45.85400 1.000 57.29052 149 HIS A O 1
ATOM 1107 N N . CYS A 1 170 ? 6.85700 12.35500 46.73700 1.000 56.40489 150 CYS A N 1
ATOM 1108 C CA . CYS A 1 170 ? 7.16600 11.16300 45.95500 1.000 58.66436 150 CYS A CA 1
ATOM 1109 C C . CYS A 1 170 ? 6.28500 9.98700 46.35300 1.000 54.56535 150 CYS A C 1
ATOM 1110 O O . CYS A 1 170 ? 5.98400 9.12900 45.51400 1.000 55.44688 150 CYS A O 1
ATOM 1113 N N . ILE A 1 171 ? 5.87500 9.92500 47.62600 1.000 51.85667 151 ILE A N 1
ATOM 1114 C CA . ILE A 1 171 ? 4.95800 8.87900 48.07900 1.000 48.84249 151 ILE A CA 1
ATOM 1115 C C . ILE A 1 171 ? 3.73300 8.82800 47.17700 1.000 56.64409 151 ILE A C 1
ATOM 1116 O O . ILE A 1 171 ? 3.29900 7.75700 46.73900 1.000 58.49314 151 ILE A O 1
ATOM 1121 N N . SER A 1 172 ? 3.16300 9.99400 46.87900 1.000 49.54159 152 SER A N 1
ATOM 1122 C CA . SER A 1 172 ? 1.98000 10.08500 46.03400 1.000 66.51163 152 SER A CA 1
ATOM 1123 C C . SER A 1 172 ? 2.32700 10.15200 44.55200 1.000 57.16700 152 SER A C 1
ATOM 1124 O O . SER A 1 172 ? 1.62800 9.55700 43.72500 1.000 67.35104 152 SER A O 1
ATOM 1127 N N . GLN A 1 173 ? 3.39900 10.86300 44.19900 1.000 51.15872 153 GLN A N 1
ATOM 1128 C CA . GLN A 1 173 ? 3.73500 11.04400 42.79000 1.000 56.71778 153 GLN A CA 1
ATOM 1129 C C . GLN A 1 173 ? 4.28500 9.76500 42.16700 1.000 57.17947 153 GLN A C 1
ATOM 1130 O O . GLN A 1 173 ? 4.10600 9.53900 40.96500 1.000 64.15418 153 GLN A O 1
ATOM 1136 N N . TRP A 1 174 ? 4.94100 8.91500 42.96100 1.000 57.05201 154 TRP A N 1
ATOM 1137 C CA . TRP A 1 174 ? 5.56200 7.70100 42.45000 1.000 58.15646 154 TRP A CA 1
ATOM 1138 C C . TRP A 1 174 ? 5.04400 6.41400 43.07200 1.000 53.34758 154 TRP A C 1
ATOM 1139 O O . TRP A 1 174 ? 5.24500 5.34800 42.48100 1.000 61.20814 154 TRP A O 1
ATOM 1150 N N . GLY A 1 175 ? 4.40000 6.47400 44.23600 1.000 55.44743 155 GLY A N 1
ATOM 1151 C CA . GLY A 1 175 ? 4.02800 5.26400 44.94800 1.000 72.00694 155 GLY A CA 1
ATOM 1152 C C . GLY A 1 175 ? 2.96800 4.42300 44.27200 1.000 73.30484 155 GLY A C 1
ATOM 1153 O O . GLY A 1 175 ? 2.78500 3.26500 44.66300 1.000 80.23479 155 GLY A O 1
ATOM 1154 N N . HIS A 1 176 ? 2.27200 4.96400 43.27300 1.000 66.48498 156 HIS A N 1
ATOM 1155 C CA . HIS A 1 176 ? 1.17400 4.25400 42.63100 1.000 86.06859 156 HIS A CA 1
ATOM 1156 C C . HIS A 1 176 ? 1.57500 3.54000 41.34700 1.000 83.53347 156 HIS A C 1
ATOM 1157 O O . HIS A 1 176 ? 0.81500 2.69200 40.87000 1.000 85.25292 156 HIS A O 1
ATOM 1164 N N . ASP A 1 177 ? 2.73800 3.85100 40.77700 1.000 68.40852 157 ASP A N 1
ATOM 1165 C CA . ASP A 1 177 ? 3.13300 3.22200 39.52200 1.000 71.92190 157 ASP A CA 1
ATOM 1166 C C . ASP A 1 177 ? 4.64500 3.07700 39.40400 1.000 71.16727 157 ASP A C 1
ATOM 1167 O O . ASP A 1 177 ? 5.16000 1.96400 39.25500 1.000 68.88916 157 ASP A O 1
ATOM 1172 N N . PHE A 1 178 ? 5.36100 4.20000 39.48300 1.000 59.08444 158 PHE A N 1
ATOM 1173 C CA . PHE A 1 178 ? 6.77000 4.22300 39.10000 1.000 59.01543 158 PHE A CA 1
ATOM 1174 C C . PHE A 1 178 ? 7.64400 3.50100 40.11900 1.000 57.95207 158 PHE A C 1
ATOM 1175 O O . PHE A 1 178 ? 8.51500 2.70500 39.74900 1.000 60.89034 158 PHE A O 1
ATOM 1183 N N . ARG A 1 179 ? 7.43200 3.76400 41.40700 1.000 56.17489 159 ARG A N 1
ATOM 1184 C CA . ARG A 1 179 ? 8.23600 3.17100 42.47800 1.000 55.19617 159 ARG A CA 1
ATOM 1185 C C . ARG A 1 179 ? 7.31300 2.74600 43.61000 1.000 54.74715 159 ARG A C 1
ATOM 1186 O O . ARG A 1 179 ? 7.11000 3.48400 44.58400 1.000 53.22649 159 ARG A O 1
ATOM 1194 N N . PRO A 1 180 ? 6.74500 1.53800 43.52300 1.000 60.38587 160 PRO A N 1
ATOM 1195 C CA . PRO A 1 180 ? 5.69500 1.13800 44.47900 1.000 62.18364 160 PRO A CA 1
ATOM 1196 C C . PRO A 1 180 ? 6.15800 1.04300 45.92200 1.000 61.89677 160 PRO A C 1
ATOM 1197 O O . PRO A 1 180 ? 5.31500 1.10500 46.82500 1.000 55.21908 160 PRO A O 1
ATOM 1201 N N . GLU A 1 181 ? 7.45900 0.89100 46.17800 1.000 54.38590 161 GLU A N 1
ATOM 1202 C CA . GLU A 1 181 ? 7.91600 0.81300 47.56000 1.000 56.37901 161 GLU A CA 1
ATOM 1203 C C . GLU A 1 181 ? 7.69400 2.11500 48.31700 1.000 51.56617 161 GLU A C 1
ATOM 1204 O O . GLU A 1 181 ? 7.74300 2.11500 49.55200 1.000 58.26304 161 GLU A O 1
ATOM 1210 N N . TYR A 1 182 ? 7.44200 3.21900 47.60900 1.000 52.01677 162 TYR A N 1
ATOM 1211 C CA . TYR A 1 182 ? 7.11500 4.46600 48.28900 1.000 62.72337 162 TYR A CA 1
ATOM 1212 C C . TYR A 1 182 ? 5.75100 4.39900 48.96400 1.000 69.88130 162 TYR A C 1
ATOM 1213 O O . TYR A 1 182 ? 5.51900 5.09600 49.95800 1.000 66.60509 162 TYR A O 1
ATOM 1222 N N . ALA A 1 183 ? 4.84500 3.56800 48.45300 1.000 64.75564 163 ALA A N 1
ATOM 1223 C CA . ALA A 1 183 ? 3.54300 3.37700 49.07700 1.000 67.18557 163 ALA A CA 1
ATOM 1224 C C . ALA A 1 183 ? 3.56300 2.32400 50.17700 1.000 67.57100 163 ALA A C 1
ATOM 1225 O O . ALA A 1 183 ? 2.53400 2.11400 50.83000 1.000 57.00533 163 ALA A O 1
ATOM 1227 N N . ALA A 1 184 ? 4.69600 1.66000 50.39700 1.000 56.21693 164 ALA A N 1
ATOM 1228 C CA . ALA A 1 184 ? 4.81000 0.62200 51.41000 1.000 70.80094 164 ALA A CA 1
ATOM 1229 C C . ALA A 1 184 ? 5.39900 1.13000 52.71700 1.000 62.25458 164 ALA A C 1
ATOM 1230 O O . ALA A 1 184 ? 5.46400 0.36600 53.68400 1.000 56.89502 164 ALA A O 1
ATOM 1232 N N . LEU A 1 185 ? 5.82100 2.39700 52.77200 1.000 50.76357 165 LEU A N 1
ATOM 1233 C CA . LEU A 1 185 ? 6.40400 2.93300 53.99900 1.000 60.87948 165 LEU A CA 1
ATOM 1234 C C . LEU A 1 185 ? 5.42100 2.87700 55.16100 1.000 62.07660 165 LEU A C 1
ATOM 1235 O O . LEU A 1 185 ? 5.83700 2.86200 56.32600 1.000 66.62651 165 LEU A O 1
ATOM 1240 N N . GLY A 1 186 ? 4.11800 2.85000 54.86900 1.000 60.33313 166 GLY A N 1
ATOM 1241 C CA . GLY A 1 186 ? 3.13600 2.64800 55.92000 1.000 58.93289 166 GLY A CA 1
ATOM 1242 C C . GLY A 1 186 ? 3.33200 1.34600 56.67100 1.000 63.90998 166 GLY A C 1
ATOM 1243 O O . GLY A 1 186 ? 3.08500 1.28000 57.87900 1.000 64.71130 166 GLY A O 1
ATOM 1244 N N . GLN A 1 187 ? 3.77600 0.29500 55.97200 1.000 56.04033 167 GLN A N 1
ATOM 1245 C CA . GLN A 1 187 ? 4.09800 -0.96300 56.64300 1.000 72.97769 167 GLN A CA 1
ATOM 1246 C C . GLN A 1 187 ? 5.16600 -0.75200 57.70600 1.000 66.79140 167 GLN A C 1
ATOM 1247 O O . GLN A 1 187 ? 5.12000 -1.36300 58.77900 1.000 71.44514 167 GLN A O 1
ATOM 1253 N N . LEU A 1 188 ? 6.14100 0.10800 57.41600 1.000 71.08299 168 LEU A N 1
ATOM 1254 C CA . LEU A 1 188 ? 7.15400 0.45200 58.40300 1.000 69.76346 168 LEU A CA 1
ATOM 1255 C C . LEU A 1 188 ? 6.53900 1.20400 59.57800 1.000 69.36348 168 LEU A C 1
ATOM 1256 O O . LEU A 1 188 ? 6.83600 0.90300 60.74100 1.000 60.17865 168 LEU A O 1
ATOM 1261 N N . ARG A 1 189 ? 5.67000 2.18000 59.29200 1.000 66.17696 169 ARG A N 1
ATOM 1262 C CA . ARG A 1 189 ? 5.04500 2.96700 60.35100 1.000 74.30873 169 ARG A CA 1
ATOM 1263 C C . ARG A 1 189 ? 4.19400 2.09400 61.26600 1.000 74.94099 169 ARG A C 1
ATOM 1264 O O . ARG A 1 189 ? 4.13400 2.32500 62.47900 1.000 65.24965 169 ARG A O 1
ATOM 1272 N N . ALA A 1 190 ? 3.53100 1.08200 60.70400 1.000 55.93303 170 ALA A N 1
ATOM 1273 C CA . ALA A 1 190 ? 2.74600 0.16900 61.52600 1.000 58.27574 170 ALA A CA 1
ATOM 1274 C C . ALA A 1 190 ? 3.63600 -0.74000 62.36500 1.000 75.47531 170 ALA A C 1
ATOM 1275 O O . ALA A 1 190 ? 3.22700 -1.18200 63.44500 1.000 71.01626 170 ALA A O 1
ATOM 1277 N N . ARG A 1 191 ? 4.85000 -1.02500 61.88900 1.000 73.72704 171 ARG A N 1
ATOM 1278 C CA . ARG A 1 191 ? 5.74500 -1.91900 62.61600 1.000 81.30679 171 ARG A CA 1
ATOM 1279 C C . ARG A 1 191 ? 6.35900 -1.23700 63.83300 1.000 74.62944 171 ARG A C 1
ATOM 1280 O O . ARG A 1 191 ? 6.72300 -1.91200 64.80200 1.000 67.63418 171 ARG A O 1
ATOM 1288 N N . PHE A 1 192 ? 6.47000 0.08900 63.81500 1.000 61.18541 172 PHE A N 1
ATOM 1289 C CA . PHE A 1 192 ? 7.07500 0.85200 64.90600 1.000 60.87075 172 PHE A CA 1
ATOM 1290 C C . PHE A 1 192 ? 6.09400 1.96200 65.26200 1.000 58.26235 172 PHE A C 1
ATOM 1291 O O . PHE A 1 192 ? 6.29800 3.13000 64.90800 1.000 58.81588 172 PHE A O 1
ATOM 1299 N N . PRO A 1 193 ? 5.01700 1.62900 65.97800 1.000 63.09696 173 PRO A N 1
ATOM 1300 C CA . PRO A 1 193 ? 4.00100 2.65100 66.28200 1.000 64.08350 173 PRO A CA 1
ATOM 1301 C C . PRO A 1 193 ? 4.47600 3.73400 67.23700 1.000 65.86299 173 PRO A C 1
ATOM 1302 O O . PRO A 1 193 ? 3.92800 4.84300 67.20900 1.000 66.31859 173 PRO A O 1
ATOM 1306 N N . ALA A 1 194 ? 5.47500 3.46000 68.07100 1.000 64.85875 174 ALA A N 1
ATOM 1307 C CA . ALA A 1 194 ? 5.92000 4.40500 69.08500 1.000 62.92349 174 ALA A CA 1
ATOM 1308 C C . ALA A 1 194 ? 7.06400 5.29600 68.61600 1.000 75.28927 174 ALA A C 1
ATOM 1309 O O . ALA A 1 194 ? 7.61800 6.04600 69.42700 1.000 77.29894 174 ALA A O 1
ATOM 1311 N N . VAL A 1 195 ? 7.43000 5.23800 67.34400 1.000 57.86060 175 VAL A N 1
ATOM 1312 C CA . VAL A 1 195 ? 8.48100 6.09300 66.80200 1.000 65.42556 175 VAL A CA 1
ATOM 1313 C C . VAL A 1 195 ? 7.81400 7.16800 65.94600 1.000 59.24103 175 VAL A C 1
ATOM 1314 O O . VAL A 1 195 ? 7.02600 6.84300 65.04800 1.000 56.71919 175 VAL A O 1
ATOM 1318 N N . PRO A 1 196 ? 8.04100 8.44800 66.22500 1.000 64.55371 176 PRO A N 1
ATOM 1319 C CA . PRO A 1 196 ? 7.37200 9.49500 65.44700 1.000 54.22401 176 PRO A CA 1
ATOM 1320 C C . PRO A 1 196 ? 7.86500 9.53100 64.01000 1.000 56.16992 176 PRO A C 1
ATOM 1321 O O . PRO A 1 196 ? 9.03900 9.28600 63.71900 1.000 57.90105 176 PRO A O 1
ATOM 1325 N N . PHE A 1 197 ? 6.93900 9.83300 63.10400 1.000 49.93272 177 PHE A N 1
ATOM 1326 C CA . PHE A 1 197 ? 7.21800 9.92900 61.67900 1.000 47.77492 177 PHE A CA 1
ATOM 1327 C C . PHE A 1 197 ? 7.02000 11.36300 61.21300 1.000 47.81921 177 PHE A C 1
ATOM 1328 O O . PHE A 1 197 ? 6.08800 12.04400 61.64900 1.000 51.84995 177 PHE A O 1
ATOM 1336 N N . MET A 1 198 ? 7.90100 11.81500 60.32800 1.000 53.34591 178 MET A N 1
ATOM 1337 C CA . MET A 1 198 ? 7.78100 13.11100 59.67800 1.000 49.59587 178 MET A CA 1
ATOM 1338 C C . MET A 1 198 ? 7.75400 12.92700 58.17000 1.000 57.23763 178 MET A C 1
ATOM 1339 O O . MET A 1 198 ? 8.54100 12.15500 57.61500 1.000 63.19520 178 MET A O 1
ATOM 1344 N N . ALA A 1 199 ? 6.84800 13.64000 57.51400 1.000 52.46989 179 ALA A N 1
ATOM 1345 C CA . ALA A 1 199 ? 6.85900 13.79300 56.06800 1.000 58.65814 179 ALA A CA 1
ATOM 1346 C C . ALA A 1 199 ? 7.13400 15.25400 55.74700 1.000 59.32216 179 ALA A C 1
ATOM 1347 O O . ALA A 1 199 ? 6.48700 16.14800 56.30400 1.000 65.30865 179 ALA A O 1
ATOM 1349 N N . LEU A 1 200 ? 8.10400 15.49400 54.87000 1.000 48.12270 180 LEU A N 1
ATOM 1350 C CA . LEU A 1 200 ? 8.52100 16.84200 54.51600 1.000 51.16797 180 LEU A CA 1
ATOM 1351 C C . LEU A 1 200 ? 8.59400 16.96600 53.00300 1.000 45.49550 180 LEU A C 1
ATOM 1352 O O . LEU A 1 200 ? 9.12400 16.08200 52.32300 1.000 49.63582 180 LEU A O 1
ATOM 1357 N N . THR A 1 201 ? 8.06100 18.06500 52.47900 1.000 46.24073 181 THR A N 1
ATOM 1358 C CA . THR A 1 201 ? 8.09600 18.30700 51.04400 1.000 52.72531 181 THR A CA 1
ATOM 1359 C C . THR A 1 201 ? 7.99200 19.80300 50.79500 1.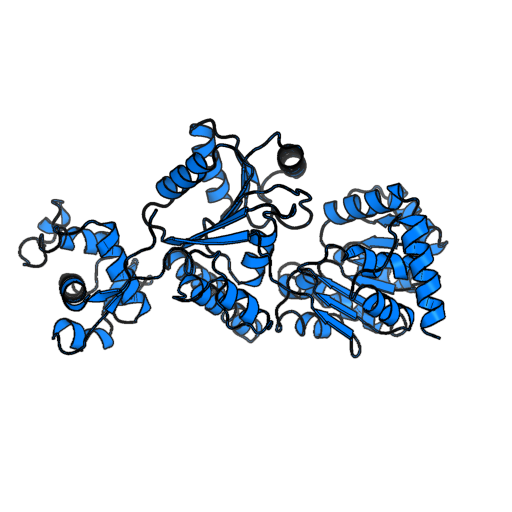000 47.11432 181 THR A C 1
ATOM 1360 O O . THR A 1 201 ? 7.62800 20.58100 51.68100 1.000 64.51736 181 THR A O 1
ATOM 1364 N N . ALA A 1 202 ? 8.31900 20.19300 49.56600 1.000 48.00720 182 ALA A N 1
ATOM 1365 C CA . ALA A 1 202 ? 8.24700 21.58300 49.14200 1.000 52.85946 182 ALA A CA 1
ATOM 1366 C C . ALA A 1 202 ? 7.00100 21.89800 48.33100 1.000 49.92980 182 ALA A C 1
ATOM 1367 O O . ALA A 1 202 ? 6.54700 23.04500 48.34000 1.000 79.72250 182 ALA A O 1
ATOM 1369 N N . THR A 1 203 ? 6.43400 20.92000 47.63000 1.000 65.73269 183 THR A N 1
ATOM 1370 C CA . THR A 1 203 ? 5.25600 21.14200 46.80000 1.000 70.24998 183 THR A CA 1
ATOM 1371 C C . THR A 1 203 ? 4.24100 20.04000 47.06000 1.000 65.87735 183 THR A C 1
ATOM 1372 O O . THR A 1 203 ? 4.55200 18.85700 46.88500 1.000 60.00420 183 THR A O 1
ATOM 1376 N N . ALA A 1 204 ? 3.03100 20.43100 47.46600 1.000 61.14832 184 ALA A N 1
ATOM 1377 C CA . ALA A 1 204 ? 1.94400 19.48000 47.67600 1.000 59.41288 184 ALA A CA 1
ATOM 1378 C C . ALA A 1 204 ? 0.60700 20.19400 47.83000 1.000 55.23597 184 ALA A C 1
ATOM 1379 O O . ALA A 1 204 ? 0.43800 21.01800 48.73400 1.000 63.09547 184 ALA A O 1
ATOM 1381 N N . ASP A 1 205 ? -0.34700 19.89000 46.95500 1.000 56.76559 185 ASP A N 1
ATOM 1382 C CA . ASP A 1 205 ? -1.70100 20.40500 47.11300 1.000 63.04592 185 ASP A CA 1
ATOM 1383 C C . ASP A 1 205 ? -2.47500 19.50400 48.07800 1.000 60.50867 185 ASP A C 1
ATOM 1384 O O . ASP A 1 205 ? -1.92100 18.58400 48.68700 1.000 54.82231 185 ASP A O 1
ATOM 1389 N N . ASP A 1 206 ? -3.77700 19.76500 48.22500 1.000 59.81762 186 ASP A N 1
ATOM 1390 C CA . ASP A 1 206 ? -4.57400 19.06200 49.22700 1.000 60.98891 186 ASP A CA 1
ATOM 1391 C C . ASP A 1 206 ? -4.62600 17.56300 48.94900 1.000 70.55422 186 ASP A C 1
ATOM 1392 O O . ASP A 1 206 ? -4.48400 16.74600 49.86700 1.000 54.52118 186 ASP A O 1
ATOM 1397 N N . THR A 1 207 ? -4.83800 17.18600 47.68600 1.000 55.42888 187 THR A N 1
ATOM 1398 C CA . THR A 1 207 ? -4.90400 15.77200 47.32600 1.000 55.39282 187 THR A CA 1
ATOM 1399 C C . THR A 1 207 ? -3.62500 15.04400 47.72200 1.000 63.47534 187 THR A C 1
ATOM 1400 O O . THR A 1 207 ? -3.66900 13.94600 48.28900 1.000 57.98044 187 THR A O 1
ATOM 1404 N N . THR A 1 208 ? -2.47100 15.65200 47.43700 1.000 61.10354 188 THR A N 1
ATOM 1405 C CA . THR A 1 208 ? -1.19600 15.03100 47.77600 1.000 51.61771 188 THR A CA 1
ATOM 1406 C C . THR A 1 208 ? -0.99200 14.96900 49.28600 1.000 53.17589 188 THR A C 1
ATOM 1407 O O . THR A 1 208 ? -0.44700 13.98700 49.80400 1.000 57.08980 188 THR A O 1
ATOM 1411 N N . ARG A 1 209 ? -1.43100 16.00500 50.00800 1.000 55.00681 189 ARG A N 1
ATOM 1412 C CA A ARG A 1 209 ? -1.27000 15.99300 51.45600 0.638 55.95892 189 ARG A CA 1
ATOM 1413 C CA B ARG A 1 209 ? -1.32200 16.02500 51.46800 0.362 57.01152 189 ARG A CA 1
ATOM 1414 C C . ARG A 1 209 ? -2.01000 14.81800 52.08600 1.000 59.99806 189 ARG A C 1
ATOM 1415 O O . ARG A 1 209 ? -1.42300 14.06800 52.87600 1.000 59.81953 189 ARG A O 1
ATOM 1430 N N . ARG A 1 210 ? -3.29000 14.63700 51.75200 1.000 52.41023 190 ARG A N 1
ATOM 1431 C CA . ARG A 1 210 ? -4.06500 13.54800 52.33600 1.000 57.66182 190 ARG A CA 1
ATOM 1432 C C . ARG A 1 210 ? -3.52300 12.18900 51.90700 1.000 65.95478 190 ARG A C 1
ATOM 1433 O O . ARG A 1 210 ? -3.55400 11.22800 52.68600 1.000 58.12716 190 ARG A O 1
ATOM 1441 N N . ASP A 1 211 ? -3.01500 12.09200 50.67500 1.000 55.43674 191 ASP A N 1
ATOM 1442 C CA . ASP A 1 211 ? -2.43300 10.83600 50.21100 1.000 56.82101 191 ASP A CA 1
ATOM 1443 C C . ASP A 1 211 ? -1.18300 10.48300 51.00600 1.000 56.35880 191 ASP A C 1
ATOM 1444 O O . ASP A 1 211 ? -0.94400 9.30900 51.31600 1.000 57.19565 191 ASP A O 1
ATOM 1449 N N . ILE A 1 212 ? -0.37400 11.48700 51.35200 1.000 49.99935 192 ILE A N 1
ATOM 1450 C CA . ILE A 1 212 ? 0.81500 11.23700 52.16300 1.000 64.60060 192 ILE A CA 1
ATOM 1451 C C . ILE A 1 212 ? 0.41500 10.72900 53.54100 1.000 51.18831 192 ILE A C 1
ATOM 1452 O O . ILE A 1 212 ? 0.96300 9.74100 54.04200 1.000 54.18354 192 ILE A O 1
ATOM 1457 N N . VAL A 1 213 ? -0.54500 11.40400 54.17600 1.000 51.70791 193 VAL A N 1
ATOM 1458 C CA . VAL A 1 213 ? -1.05200 10.94800 55.46900 1.000 54.35663 193 VAL A CA 1
ATOM 1459 C C . VAL A 1 213 ? -1.57300 9.52100 55.35800 1.000 66.53842 193 VAL A C 1
ATOM 1460 O O . VAL A 1 213 ? -1.29200 8.66500 56.20600 1.000 62.74832 193 VAL A O 1
ATOM 1464 N N . ARG A 1 214 ? -2.32600 9.24100 54.29200 1.000 53.84849 194 ARG A N 1
ATOM 1465 C CA . ARG A 1 214 ? -2.96100 7.93800 54.13500 1.000 58.57539 194 ARG A CA 1
ATOM 1466 C C . ARG A 1 214 ? -1.93000 6.83700 53.90100 1.000 64.18658 194 ARG A C 1
ATOM 1467 O O . ARG A 1 214 ? -1.94200 5.80700 54.58500 1.000 65.34981 194 ARG A O 1
ATOM 1475 N N . LEU A 1 215 ? -1.02300 7.04200 52.94400 1.000 62.28597 195 LEU A N 1
ATOM 1476 C CA . LEU A 1 215 ? -0.07500 6.00200 52.55900 1.000 64.46958 195 LEU A CA 1
ATOM 1477 C C . LEU A 1 215 ? 1.05600 5.81900 53.56200 1.000 66.81066 195 LEU A C 1
ATOM 1478 O O . LEU A 1 215 ? 1.65700 4.74000 53.60400 1.000 72.14879 195 LEU A O 1
ATOM 1483 N N . LEU A 1 216 ? 1.36400 6.84000 54.36000 1.000 57.08595 196 LEU A N 1
ATOM 1484 C CA . LEU A 1 216 ? 2.41700 6.75100 55.36200 1.000 56.13082 196 LEU A CA 1
ATOM 1485 C C . LEU A 1 216 ? 1.89200 6.36500 56.73700 1.000 61.54962 196 LEU A C 1
ATOM 1486 O O . LEU A 1 216 ? 2.68900 6.01100 57.61200 1.000 74.67294 196 LEU A O 1
ATOM 1491 N N . GLY A 1 217 ? 0.58000 6.41800 56.94700 1.000 61.25840 197 GLY A N 1
ATOM 1492 C CA . GLY A 1 217 ? 0.01600 6.03100 58.22400 1.000 63.38369 197 GLY A CA 1
ATOM 1493 C C . GLY A 1 217 ? 0.29300 6.99600 59.35200 1.000 70.14112 197 GLY A C 1
ATOM 1494 O O . GLY A 1 217 ? 0.39500 6.57200 60.50800 1.000 65.86871 197 GLY A O 1
ATOM 1495 N N . LEU A 1 218 ? 0.42400 8.28600 59.05100 1.000 61.36968 198 LEU A N 1
ATOM 1496 C CA . LEU A 1 218 ? 0.62400 9.27300 60.10100 1.000 66.87785 198 LEU A CA 1
ATOM 1497 C C . LEU A 1 218 ? -0.61000 9.35200 60.99200 1.000 67.69728 198 LEU A C 1
ATOM 1498 O O . LEU A 1 218 ? -1.74700 9.35100 60.51200 1.000 61.92224 198 LEU A O 1
ATOM 1503 N N . ASP A 1 219 ? -0.37800 9.40500 62.30200 1.000 70.69540 199 ASP A N 1
ATOM 1504 C CA . ASP A 1 219 ? -1.44700 9.42600 63.29500 1.000 79.31466 199 ASP A CA 1
ATOM 1505 C C . ASP A 1 219 ? -1.69700 10.87100 63.71300 1.000 80.08858 199 ASP A C 1
ATOM 1506 O O . ASP A 1 219 ? -0.86900 11.47500 64.40400 1.000 87.02231 199 ASP A O 1
ATOM 1511 N N . ASP A 1 220 ? -2.85600 11.40900 63.31000 1.000 83.43718 200 ASP A N 1
ATOM 1512 C CA . ASP A 1 220 ? -3.28000 12.79200 63.52200 1.000 86.32416 200 ASP A CA 1
ATOM 1513 C C . ASP A 1 220 ? -2.09800 13.74700 63.42500 1.000 77.19542 200 ASP A C 1
ATOM 1514 O O . ASP A 1 220 ? -1.71000 14.36400 64.42600 1.000 65.90667 200 ASP A O 1
ATOM 1519 N N . PRO A 1 221 ? -1.50200 13.89900 62.24600 1.000 60.01514 201 PRO A N 1
ATOM 1520 C CA . PRO A 1 221 ? -0.26200 14.67300 62.15100 1.000 61.99466 201 PRO A CA 1
ATOM 1521 C C . PRO A 1 221 ? -0.51000 16.16500 62.29100 1.000 68.20553 201 PRO A C 1
ATOM 1522 O O . PRO A 1 221 ? -1.53500 16.69200 61.85200 1.000 57.37601 201 PRO A O 1
ATOM 1526 N N . LEU A 1 222 ? 0.44200 16.84100 62.92500 1.000 70.64448 202 LEU A N 1
ATOM 1527 C CA . LEU A 1 222 ? 0.53100 18.28600 62.79300 1.000 58.35048 202 LEU A CA 1
ATOM 1528 C C . LEU A 1 222 ? 0.83600 18.62700 61.34300 1.000 55.80401 202 LEU A C 1
ATOM 1529 O O . LEU A 1 222 ? 1.82800 18.15200 60.78200 1.000 55.33301 202 LEU A O 1
ATOM 1534 N N . ILE A 1 223 ? -0.02300 19.43000 60.72700 1.000 55.10613 203 ILE A N 1
ATOM 1535 C CA . ILE A 1 223 ? 0.14500 19.83900 59.33900 1.000 52.10727 203 ILE A CA 1
ATOM 1536 C C . ILE A 1 223 ? 0.50700 21.31600 59.32600 1.000 60.12672 203 ILE A C 1
ATOM 1537 O O . ILE A 1 223 ? -0.28900 22.16500 59.74700 1.000 65.31112 203 ILE A O 1
ATOM 1542 N N . GLU A 1 224 ? 1.71200 21.62000 58.85300 1.000 54.47751 204 GLU A N 1
ATOM 1543 C CA . GLU A 1 224 ? 2.22300 22.98300 58.80200 1.000 56.25843 204 GLU A CA 1
ATOM 1544 C C . GLU A 1 224 ? 2.53800 23.33000 57.35600 1.000 57.43798 204 GLU A C 1
ATOM 1545 O O . GLU A 1 224 ? 3.39500 22.69400 56.73200 1.000 56.17736 204 GLU A O 1
ATOM 1551 N N . ILE A 1 225 ? 1.84400 24.33500 56.83000 1.000 61.76286 205 ILE A N 1
ATOM 1552 C CA . ILE A 1 225 ? 1.96500 24.75300 55.44000 1.000 54.42464 205 ILE A CA 1
ATOM 1553 C C . ILE A 1 225 ? 2.42900 26.20200 55.42800 1.000 55.62056 205 ILE A C 1
ATOM 1554 O O . ILE A 1 225 ? 1.76900 27.07300 56.00900 1.000 61.56357 205 ILE A O 1
ATOM 1559 N N . SER A 1 226 ? 3.56200 26.46000 54.78100 1.000 57.74079 206 SER A N 1
ATOM 1560 C CA . SER A 1 226 ? 4.04700 27.81800 54.59900 1.000 60.84879 206 SER A CA 1
ATOM 1561 C C . SER A 1 226 ? 3.56600 28.35300 53.25200 1.000 53.52605 206 SER A C 1
ATOM 1562 O O . SER A 1 226 ? 2.88900 27.66500 52.48500 1.000 56.01598 206 SER A O 1
ATOM 1565 N N . SER A 1 227 ? 3.92400 29.60000 52.96300 1.000 54.23157 207 SER A N 1
ATOM 1566 C CA . SER A 1 227 ? 3.37100 30.29400 51.80900 1.000 56.75100 207 SER A CA 1
ATOM 1567 C C . SER A 1 227 ? 3.98700 29.79700 50.50800 1.000 49.16809 207 SER A C 1
ATOM 1568 O O . SER A 1 227 ? 5.15900 29.41700 50.45200 1.000 53.58628 207 SER A O 1
ATOM 1571 N N . PHE A 1 228 ? 3.17900 29.82000 49.45100 1.000 53.10013 208 PHE A N 1
ATOM 1572 C CA . PHE A 1 228 ? 3.60400 29.42900 48.11500 1.000 44.47226 208 PHE A CA 1
ATOM 1573 C C . PHE A 1 228 ? 4.05000 30.61100 47.26300 1.000 55.80300 208 PHE A C 1
ATOM 1574 O O . PHE A 1 228 ? 4.44500 30.41100 46.10900 1.000 57.04673 208 PHE A O 1
ATOM 1582 N N . ASP A 1 229 ? 4.00100 31.82800 47.79700 1.000 48.82206 209 ASP A N 1
ATOM 1583 C CA . ASP A 1 229 ? 4.30700 33.02000 47.01700 1.000 52.84062 209 ASP A CA 1
ATOM 1584 C C . ASP A 1 229 ? 5.81500 33.17100 46.85400 1.000 53.32687 209 ASP A C 1
ATOM 1585 O O . ASP A 1 229 ? 6.55200 33.23300 47.84400 1.000 56.14509 209 ASP A O 1
ATOM 1590 N N . ARG A 1 230 ? 6.27000 33.23000 45.60000 1.000 51.52022 210 ARG A N 1
ATOM 1591 C CA . ARG A 1 230 ? 7.64300 33.58200 45.24800 1.000 47.68414 210 ARG A CA 1
ATOM 1592 C C . ARG A 1 230 ? 7.59800 34.92100 44.52300 1.000 47.09263 210 ARG A C 1
ATOM 1593 O O . ARG A 1 230 ? 7.51800 34.96100 43.28500 1.000 51.82363 210 ARG A O 1
ATOM 1601 N N . PRO A 1 231 ? 7.64500 36.04500 45.24400 1.000 54.32563 211 PRO A N 1
ATOM 1602 C CA . PRO A 1 231 ? 7.40000 37.34700 44.59800 1.000 60.20155 211 PRO A CA 1
ATOM 1603 C C . PRO A 1 231 ? 8.38700 37.69300 43.49700 1.000 60.76233 211 PRO A C 1
ATOM 1604 O O . PRO A 1 231 ? 8.03000 38.43100 42.57000 1.000 63.12190 211 PRO A O 1
ATOM 1608 N N . ASN A 1 232 ? 9.61600 37.18200 43.56600 1.000 61.58497 21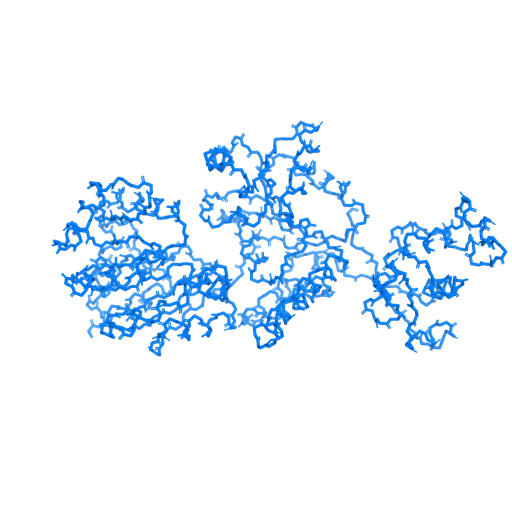2 ASN A N 1
ATOM 1609 C CA . ASN A 1 232 ? 10.64000 37.52900 42.58900 1.000 47.91587 212 ASN A CA 1
ATOM 1610 C C . ASN A 1 232 ? 10.53000 36.73500 41.29300 1.000 49.37658 212 ASN A C 1
ATOM 1611 O O . ASN A 1 232 ? 11.23000 37.06100 40.32800 1.000 49.73340 212 ASN A O 1
ATOM 1616 N N . ILE A 1 233 ? 9.69000 35.70400 41.24800 1.000 47.62188 213 ILE A N 1
ATOM 1617 C CA . ILE A 1 233 ? 9.46400 34.93800 40.02800 1.000 53.56909 213 ILE A CA 1
ATOM 1618 C C . ILE A 1 233 ? 8.32000 35.57800 39.25300 1.000 67.53768 213 ILE A C 1
ATOM 1619 O O . ILE A 1 233 ? 7.26700 35.88800 39.82100 1.000 58.12870 213 ILE A O 1
ATOM 1624 N N . ARG A 1 234 ? 8.52600 35.77000 37.95400 1.000 60.45136 214 ARG A N 1
ATOM 1625 C CA . ARG A 1 234 ? 7.53000 36.34900 37.06500 1.000 53.53611 214 ARG A CA 1
ATOM 1626 C C . ARG A 1 234 ? 6.96800 35.23900 36.18700 1.000 61.74192 214 ARG A C 1
ATOM 1627 O O . ARG A 1 234 ? 7.69800 34.65300 35.38100 1.000 55.82581 214 ARG A O 1
ATOM 1635 N N . TYR A 1 235 ? 5.68100 34.94200 36.35800 1.000 47.61749 215 TYR A N 1
ATOM 1636 C CA . TYR A 1 235 ? 5.03300 33.86000 35.62600 1.000 52.70428 215 TYR A CA 1
ATOM 1637 C C . TYR A 1 235 ? 4.51700 34.39000 34.29400 1.000 48.49189 215 TYR A C 1
ATOM 1638 O O . TYR A 1 235 ? 3.66700 35.28600 34.26300 1.000 60.48711 215 TYR A O 1
ATOM 1647 N N . MET A 1 236 ? 5.03000 33.83600 33.19900 1.000 43.91767 216 MET A N 1
ATOM 1648 C CA . MET A 1 236 ? 4.71700 34.29900 31.85600 1.000 46.80827 216 MET A CA 1
ATOM 1649 C C . MET A 1 236 ? 4.27300 33.12800 30.99500 1.000 50.16224 216 MET A C 1
ATOM 1650 O O . MET A 1 236 ? 4.73200 31.99500 31.16900 1.000 50.39359 216 MET A O 1
ATOM 1655 N N . LEU A 1 237 ? 3.37800 33.41800 30.05300 1.000 59.06026 217 LEU A N 1
ATOM 1656 C CA . LEU A 1 237 ? 2.89600 32.43500 29.09500 1.000 53.91511 217 LEU A CA 1
ATOM 1657 C C . LEU A 1 237 ? 2.89800 33.04900 27.70400 1.000 56.79423 217 LEU A C 1
ATOM 1658 O O . LEU A 1 237 ? 2.55000 34.22000 27.52900 1.000 64.27981 217 LEU A O 1
ATOM 1663 N N . MET A 1 238 ? 3.29800 32.25200 26.72200 1.000 59.39672 218 MET A N 1
ATOM 1664 C CA . MET A 1 238 ? 3.28400 32.64500 25.32200 1.000 68.28466 218 MET A CA 1
ATOM 1665 C C . MET A 1 238 ? 2.66500 31.51700 24.51500 1.000 71.51240 218 MET A C 1
ATOM 1666 O O . MET A 1 238 ? 2.99400 30.34500 24.71900 1.000 75.06880 218 MET A O 1
ATOM 1671 N N . GLU A 1 239 ? 1.75800 31.86400 23.60900 1.000 64.83220 219 GLU A N 1
ATOM 1672 C CA . GLU A 1 239 ? 1.10800 30.84400 22.80200 1.000 72.39911 219 GLU A CA 1
ATOM 1673 C C . GLU A 1 239 ? 2.06100 30.35400 21.71900 1.000 72.23419 219 GLU A C 1
ATOM 1674 O O . GLU A 1 239 ? 2.70900 31.15400 21.03700 1.000 70.34174 219 GLU A O 1
ATOM 1680 N N . LYS A 1 240 ? 2.13900 29.03500 21.56300 1.000 73.87913 220 LYS A N 1
ATOM 1681 C CA . LYS A 1 240 ? 3.05900 28.41100 20.62000 1.000 77.68540 220 LYS A CA 1
ATOM 1682 C C . LYS A 1 240 ? 2.50900 28.56100 19.20800 1.000 82.57540 220 LYS A C 1
ATOM 1683 O O . LYS A 1 240 ? 1.48300 27.96400 18.86600 1.000 77.91704 220 LYS A O 1
ATOM 1689 N N . PHE A 1 241 ? 3.18600 29.35900 18.38400 1.000 87.16295 221 PHE A N 1
ATOM 1690 C CA . PHE A 1 241 ? 2.81400 29.53800 16.98600 1.000 97.60021 221 PHE A CA 1
ATOM 1691 C C . PHE A 1 241 ? 3.89700 29.02100 16.04800 1.000 101.28756 221 PHE A C 1
ATOM 1692 O O . PHE A 1 241 ? 3.62500 28.17400 15.19200 1.000 106.78272 221 PHE A O 1
ATOM 1700 N N . LYS A 1 242 ? 5.12500 29.52400 16.17800 1.000 99.13077 222 LYS A N 1
ATOM 1701 C CA . LYS A 1 242 ? 6.30700 28.93900 15.54700 1.000 99.78136 222 LYS A CA 1
ATOM 1702 C C . LYS A 1 242 ? 7.26200 28.59000 16.68000 1.000 92.74673 222 LYS A C 1
ATOM 1703 O O . LYS A 1 242 ? 8.15300 29.38300 17.02300 1.000 85.91378 222 LYS A O 1
ATOM 1709 N N . PRO A 1 243 ? 7.11200 27.40600 17.28300 1.000 89.98320 223 PRO A N 1
ATOM 1710 C CA . PRO A 1 243 ? 7.78900 27.10500 18.55400 1.000 89.41068 223 PRO A CA 1
ATOM 1711 C C . PRO A 1 243 ? 9.29900 27.29700 18.55100 1.000 77.75323 223 PRO A C 1
ATOM 1712 O O . PRO A 1 243 ? 9.82300 28.03000 19.39600 1.000 76.01532 223 PRO A O 1
ATOM 1716 N N . LEU A 1 244 ? 10.00600 26.64900 17.61900 1.000 79.32186 224 LEU A N 1
ATOM 1717 C CA . LEU A 1 244 ? 11.46400 26.74100 17.60500 1.000 89.68691 224 LEU A CA 1
ATOM 1718 C C . LEU A 1 244 ? 11.92900 28.18200 17.44800 1.000 79.93968 224 LEU A C 1
ATOM 1719 O O . LEU A 1 244 ? 12.87400 28.61300 18.11900 1.000 74.22121 224 LEU A O 1
ATOM 1724 N N . ASP A 1 245 ? 11.27600 28.94300 16.56700 1.000 76.07796 225 ASP A N 1
ATOM 1725 C CA . ASP A 1 245 ? 11.66600 30.33200 16.35400 1.000 80.44264 225 ASP A CA 1
ATOM 1726 C C . ASP A 1 245 ? 11.42300 31.16800 17.60400 1.000 80.44838 225 ASP A C 1
ATOM 1727 O O . ASP A 1 245 ? 12.27300 31.97400 18.00000 1.000 68.45394 225 ASP A O 1
ATOM 1732 N N . GLN A 1 246 ? 10.25900 30.99300 18.23600 1.000 71.52951 226 GLN A N 1
ATOM 1733 C CA . GLN A 1 246 ? 9.97700 31.70900 19.47600 1.000 68.31464 226 GLN A CA 1
ATOM 1734 C C . GLN A 1 246 ? 10.95100 31.30700 20.57500 1.000 70.40499 226 GLN A C 1
ATOM 1735 O O . GLN A 1 246 ? 11.41900 32.15600 21.34300 1.000 69.68333 226 GLN A O 1
ATOM 1741 N N . LEU A 1 247 ? 11.25600 30.01100 20.67300 1.000 75.12703 227 LEU A N 1
ATOM 1742 C CA . LEU A 1 247 ? 12.22900 29.55300 21.65900 1.000 66.35893 227 LEU A CA 1
ATOM 1743 C C . LEU A 1 247 ? 13.60700 30.14100 21.38100 1.000 72.39837 227 LEU A C 1
ATOM 1744 O O . LEU A 1 247 ? 14.32500 30.52400 22.31200 1.000 74.05202 227 LEU A O 1
ATOM 1749 N N . MET A 1 248 ? 13.99000 30.22200 20.10500 1.000 66.27063 228 MET A N 1
ATOM 1750 C CA . MET A 1 248 ? 15.25900 30.84800 19.74500 1.000 77.40482 228 MET A CA 1
ATOM 1751 C C . MET A 1 248 ? 15.27300 32.31800 20.14000 1.000 78.61607 228 MET A C 1
ATOM 1752 O O . MET A 1 248 ? 16.24100 32.80500 20.73500 1.000 66.29541 228 MET A O 1
ATOM 1757 N N . ARG A 1 249 ? 14.20500 33.04400 19.80200 1.000 82.31402 229 ARG A N 1
ATOM 1758 C CA . ARG A 1 249 ? 14.14900 34.46700 20.11600 1.000 79.09555 229 ARG A CA 1
ATOM 1759 C C . ARG A 1 249 ? 14.17500 34.70400 21.62000 1.000 73.30587 229 ARG A C 1
ATOM 1760 O O . ARG A 1 249 ? 14.85200 35.62300 22.09600 1.000 70.83950 229 ARG A O 1
ATOM 1768 N N . TYR A 1 250 ? 13.45000 33.88600 22.38600 1.000 61.58627 230 TYR A N 1
ATOM 1769 C CA . TYR A 1 250 ? 13.40500 34.09100 23.83000 1.000 66.53551 230 TYR A CA 1
ATOM 1770 C C . TYR A 1 250 ? 14.77500 33.89200 24.46400 1.000 77.86587 230 TYR A C 1
ATOM 1771 O O . TYR A 1 250 ? 15.16100 34.63700 25.37000 1.000 84.73843 230 TYR A O 1
ATOM 1780 N N . VAL A 1 251 ? 15.52100 32.88700 24.00900 1.000 78.03998 231 VAL A N 1
ATOM 1781 C CA . VAL A 1 251 ? 16.82700 32.60200 24.59700 1.000 74.35904 231 VAL A CA 1
ATOM 1782 C C . VAL A 1 251 ? 17.82500 33.69500 24.24400 1.000 75.19252 231 VAL A C 1
ATOM 1783 O O . VAL A 1 251 ? 18.59000 34.15400 25.09800 1.000 73.12633 231 VAL A O 1
ATOM 1787 N N . GLN A 1 252 ? 17.83900 34.11700 22.98100 1.000 78.98839 232 GLN A N 1
ATOM 1788 C CA . GLN A 1 252 ? 18.76500 35.16300 22.56600 1.000 77.17784 232 GLN A CA 1
ATOM 1789 C C . GLN A 1 252 ? 18.48300 36.49500 23.25100 1.000 88.08688 232 GLN A C 1
ATOM 1790 O O . GLN A 1 252 ? 19.38400 37.33700 23.33300 1.000 94.93535 232 GLN A O 1
ATOM 1796 N N . GLU A 1 253 ? 17.26300 36.70400 23.74300 1.000 88.10774 233 GLU A N 1
ATOM 1797 C CA . GLU A 1 253 ? 16.95800 37.88100 24.54400 1.000 84.38385 233 GLU A CA 1
ATOM 1798 C C . GLU A 1 253 ? 17.39900 37.73900 25.99500 1.000 80.59686 233 GLU A C 1
ATOM 1799 O O . GLU A 1 253 ? 17.37300 38.73100 26.73100 1.000 87.65530 233 GLU A O 1
ATOM 1805 N N . GLN A 1 254 ? 17.80100 36.54100 26.42500 1.000 77.58298 234 GLN A N 1
ATOM 1806 C CA . GLN A 1 254 ? 18.26900 36.34700 27.79100 1.000 77.38879 234 GLN A CA 1
ATOM 1807 C C . GLN A 1 254 ? 19.71100 36.79500 27.99300 1.000 78.96444 234 GLN A C 1
ATOM 1808 O O . GLN A 1 254 ? 20.13500 36.95200 29.14200 1.000 72.21151 234 GLN A O 1
ATOM 1814 N N . ARG A 1 255 ? 20.46900 36.99600 26.91400 1.000 80.34225 235 ARG A N 1
ATOM 1815 C CA . ARG A 1 255 ? 21.79400 37.61800 26.97800 1.000 88.96783 235 ARG A CA 1
ATOM 1816 C C . ARG A 1 255 ? 22.73700 36.87100 27.92000 1.000 95.75469 235 ARG A C 1
ATOM 1817 O O . ARG A 1 255 ? 23.55900 37.47400 28.61200 1.000 93.10489 235 ARG A O 1
ATOM 1825 N N . GLY A 1 256 ? 22.61000 35.54900 27.96300 1.000 96.10909 236 GLY A N 1
ATOM 1826 C CA . GLY A 1 256 ? 23.61800 34.72000 28.58700 1.000 78.04870 236 GLY A CA 1
ATOM 1827 C C . GLY A 1 256 ? 23.42200 34.36900 30.04600 1.000 78.35334 236 GLY A C 1
ATOM 1828 O O . GLY A 1 256 ? 24.32800 33.77200 30.63900 1.000 77.76878 236 GLY A O 1
ATOM 1829 N N . LYS A 1 257 ? 22.28700 34.70900 30.65300 1.000 67.96251 237 LYS A N 1
ATOM 1830 C CA . LYS A 1 257 ? 22.10000 34.24600 32.01900 1.000 83.62423 237 LYS A CA 1
ATOM 1831 C C . LYS A 1 257 ? 21.62600 32.79100 32.02400 1.000 71.10079 237 LYS A C 1
ATOM 1832 O O . LYS A 1 257 ? 21.19900 32.23800 31.00700 1.000 67.37594 237 LYS A O 1
ATOM 1838 N N . SER A 1 258 ? 21.72400 32.16700 33.19400 1.000 64.54839 238 SER A N 1
ATOM 1839 C CA . SER A 1 258 ? 21.48000 30.73900 33.32100 1.000 63.53399 238 SER A CA 1
ATOM 1840 C C . SER A 1 258 ? 19.99100 30.42600 33.26000 1.000 68.72850 238 SER A C 1
ATOM 1841 O O . SER A 1 258 ? 19.14600 31.22700 33.66600 1.000 70.55904 238 SER A O 1
ATOM 1844 N N . GLY A 1 259 ? 19.67700 29.23900 32.75400 1.000 60.33633 239 GLY A N 1
ATOM 1845 C CA . GLY A 1 259 ? 18.29000 28.82800 32.65400 1.000 52.85430 239 GLY A CA 1
ATOM 1846 C C . GLY A 1 259 ? 18.17000 27.36600 32.29300 1.000 64.51302 239 GLY A C 1
ATOM 1847 O O . GLY A 1 259 ? 19.13700 26.71600 31.88600 1.000 63.11550 239 GLY A O 1
ATOM 1848 N N . ILE A 1 260 ? 16.95200 26.85600 32.45600 1.000 67.51586 240 ILE A N 1
ATOM 1849 C CA . ILE A 1 260 ? 16.61500 25.47800 32.12900 1.000 62.15638 240 ILE A CA 1
ATOM 1850 C C . ILE A 1 260 ? 15.43900 25.48100 31.16400 1.000 50.38794 240 ILE A C 1
ATOM 1851 O O . ILE A 1 260 ? 14.49000 26.25600 31.32700 1.000 50.95118 240 ILE A O 1
ATOM 1856 N N . ILE A 1 261 ? 15.50600 24.61600 30.15700 1.000 53.90354 241 ILE A N 1
ATOM 1857 C CA . ILE A 1 261 ? 14.41900 24.41100 29.20800 1.000 56.59242 241 ILE A CA 1
ATOM 1858 C C . ILE A 1 261 ? 13.92500 22.98300 29.37800 1.000 65.48361 241 ILE A C 1
ATOM 1859 O O . ILE A 1 261 ? 14.68300 22.02800 29.16100 1.000 65.02068 241 ILE A O 1
ATOM 1864 N N . TYR A 1 262 ? 12.66600 22.83600 29.77200 1.000 60.97869 242 TYR A N 1
ATOM 1865 C CA . TYR A 1 262 ? 12.06000 21.52700 29.95800 1.000 52.93640 242 TYR A CA 1
ATOM 1866 C C . TYR A 1 262 ? 11.25700 21.14400 28.72200 1.000 59.50871 242 TYR A C 1
ATOM 1867 O O . TYR A 1 262 ? 10.51400 21.96100 28.17000 1.000 65.83715 242 TYR A O 1
ATOM 1876 N N . CYS A 1 263 ? 11.42700 19.90100 28.28000 1.000 58.30676 243 CYS A N 1
ATOM 1877 C CA . CYS A 1 263 ? 10.59300 19.30700 27.24700 1.000 64.30780 243 CYS A CA 1
ATOM 1878 C C . CYS A 1 263 ? 10.07900 17.96800 27.75100 1.000 73.86870 243 CYS A C 1
ATOM 1879 O O . CYS A 1 263 ? 10.47900 17.48100 28.81200 1.000 63.00048 243 CYS A O 1
ATOM 1882 N N . ASN A 1 264 ? 9.18000 17.36900 26.97400 1.000 65.75704 244 ASN A N 1
ATOM 1883 C CA . ASN A 1 264 ? 8.66900 16.05300 27.33400 1.000 72.93414 244 ASN A CA 1
ATOM 1884 C C . ASN A 1 264 ? 9.67800 14.96100 26.99500 1.000 77.14893 244 ASN A C 1
ATOM 1885 O O . ASN A 1 264 ? 10.21800 14.30100 27.88800 1.000 77.35035 244 ASN A O 1
ATOM 1890 N N . SER A 1 265 ? 9.96200 14.77900 25.70900 1.000 66.33101 245 SER A N 1
ATOM 1891 C CA . SER A 1 265 ? 10.65600 13.59500 25.22400 1.000 78.08014 245 SER A CA 1
ATOM 1892 C C . SER A 1 265 ? 12.16800 13.77700 25.17400 1.000 77.76881 245 SER A C 1
ATOM 1893 O O . SER A 1 265 ? 12.67800 14.87200 24.92500 1.000 76.35589 245 SER A O 1
ATOM 1896 N N . ARG A 1 266 ? 12.88100 12.67000 25.40500 1.000 69.70557 246 ARG A N 1
ATOM 1897 C CA . ARG A 1 266 ? 14.33300 12.67100 25.25800 1.000 63.77532 246 ARG A CA 1
ATOM 1898 C C . ARG A 1 266 ? 14.74400 13.12000 23.86300 1.000 78.36146 246 ARG A C 1
ATOM 1899 O O . ARG A 1 266 ? 15.72800 13.85200 23.70200 1.000 79.33492 246 ARG A O 1
ATOM 1907 N N . ALA A 1 267 ? 14.00900 12.67600 22.84000 1.000 91.68216 247 ALA A N 1
ATOM 1908 C CA . ALA A 1 267 ? 14.33700 13.05200 21.46900 1.000 89.92118 247 ALA A CA 1
ATOM 1909 C C . ALA A 1 267 ? 14.26700 14.56100 21.27800 1.000 87.47473 247 ALA A C 1
ATOM 1910 O O . ALA A 1 267 ? 15.12300 15.15000 20.60800 1.000 86.50406 247 ALA A O 1
ATOM 1912 N N . LYS A 1 268 ? 13.25900 15.20500 21.87000 1.000 80.82281 248 LYS A N 1
ATOM 1913 C CA . LYS A 1 268 ? 13.10400 16.64600 21.70200 1.000 80.58729 248 LYS A CA 1
ATOM 1914 C C . LYS A 1 268 ? 14.22300 17.41000 22.40000 1.000 80.28027 248 LYS A C 1
ATOM 1915 O O . LYS A 1 268 ? 14.80900 18.33000 21.81900 1.000 75.26374 248 LYS A O 1
ATOM 1921 N N . VAL A 1 269 ? 14.53600 17.04500 23.64800 1.000 73.09211 249 VAL A N 1
ATOM 1922 C CA . VAL A 1 269 ? 15.57800 17.76900 24.37400 1.000 67.46984 249 VAL A CA 1
ATOM 1923 C C . VAL A 1 269 ? 16.92300 17.61700 23.67800 1.000 75.71367 249 VAL A C 1
ATOM 1924 O O . VAL A 1 269 ? 17.76100 18.52500 23.72500 1.000 86.68374 249 VAL A O 1
ATOM 1928 N N . GLU A 1 270 ? 17.14500 16.48800 23.00100 1.000 74.14057 250 GLU A N 1
ATOM 1929 C CA . GLU A 1 270 ? 18.38600 16.31500 22.25600 1.000 77.38437 250 GLU A CA 1
ATOM 1930 C C . GLU A 1 270 ? 18.40100 17.19400 21.01200 1.000 85.04601 250 GLU A C 1
ATOM 1931 O O . GLU A 1 270 ? 19.43200 17.78900 20.67800 1.000 86.83866 250 GLU A O 1
ATOM 1937 N N . ASP A 1 271 ? 17.26300 17.29400 20.32000 1.000 87.60384 251 ASP A N 1
ATOM 1938 C CA . ASP A 1 271 ? 17.18900 18.12800 19.12500 1.000 87.38929 251 ASP A CA 1
ATOM 1939 C C . ASP A 1 271 ? 17.38600 19.59800 19.46600 1.000 87.38983 251 ASP A C 1
ATOM 1940 O O . ASP A 1 271 ? 18.24300 20.27300 18.88400 1.000 78.25823 251 ASP A O 1
ATOM 1945 N N . THR A 1 272 ? 16.59300 20.11300 20.40900 1.000 68.74763 252 THR A N 1
ATOM 1946 C CA . THR A 1 272 ? 16.63300 21.54000 20.70500 1.000 82.03204 252 THR A CA 1
ATOM 1947 C C . THR A 1 272 ? 18.03300 21.91400 21.17200 1.000 75.41541 252 THR A C 1
ATOM 1948 O O . THR A 1 272 ? 18.53900 22.97700 20.80300 1.000 83.14601 252 THR A O 1
ATOM 1952 N N . ALA A 1 273 ? 18.67500 21.05900 21.97000 1.000 77.35184 253 ALA A N 1
ATOM 1953 C CA . ALA A 1 273 ? 20.03800 21.35700 22.39800 1.000 78.77154 253 ALA A CA 1
ATOM 1954 C C . ALA A 1 273 ? 20.93900 21.60600 21.19500 1.000 73.54472 253 ALA A C 1
ATOM 1955 O O . ALA A 1 273 ? 21.65100 22.61400 21.13600 1.000 77.29803 253 ALA A O 1
ATOM 1957 N N . ALA A 1 274 ? 20.90100 20.70200 20.21200 1.000 78.43204 254 ALA A N 1
ATOM 1958 C CA . ALA A 1 274 ? 21.74700 20.84700 19.03200 1.000 87.09770 254 ALA A CA 1
ATOM 1959 C C . ALA A 1 274 ? 21.42400 22.11600 18.25200 1.000 86.02341 254 ALA A C 1
ATOM 1960 O O . ALA A 1 274 ? 22.32400 22.72300 17.65800 1.000 84.73644 254 ALA A O 1
ATOM 1962 N N . ARG A 1 275 ? 20.15600 22.53600 18.24000 1.000 76.69085 255 ARG A N 1
ATOM 1963 C CA . ARG A 1 275 ? 19.80300 23.77000 17.54700 1.000 85.83364 255 ARG A CA 1
ATOM 1964 C C . ARG A 1 275 ? 20.41300 24.98500 18.23500 1.000 93.47227 255 ARG A C 1
ATOM 1965 O O . ARG A 1 275 ? 20.88600 25.91100 17.56300 1.000 87.83099 255 ARG A O 1
ATOM 1973 N N . LEU A 1 276 ? 20.42000 25.00500 19.57300 1.000 81.79895 256 LEU A N 1
ATOM 1974 C CA . LEU A 1 276 ? 21.02600 26.13300 20.27800 1.000 83.34748 256 LEU A CA 1
ATOM 1975 C C . LEU A 1 276 ? 22.54600 26.07500 20.21500 1.000 82.16798 256 LEU A C 1
ATOM 1976 O O . LEU A 1 276 ? 23.20300 27.11300 20.13100 1.000 104.45342 256 LEU A O 1
ATOM 1981 N N . GLN A 1 277 ? 23.12400 24.87900 20.25800 1.000 80.00378 257 GLN A N 1
ATOM 1982 C CA . GLN A 1 277 ? 24.55600 24.75500 20.00000 1.000 87.04217 257 GLN A CA 1
ATOM 1983 C C . GLN A 1 277 ? 24.91800 25.09000 18.55800 1.000 90.65762 257 GLN A C 1
ATOM 1984 O O . GLN A 1 277 ? 26.09100 25.35300 18.26900 1.000 100.35312 257 GLN A O 1
ATOM 1990 N N . SER A 1 278 ? 23.94500 25.07400 17.64700 1.000 95.99436 258 SER A N 1
ATOM 1991 C CA . SER A 1 278 ? 24.19000 25.53700 16.28900 1.000 107.06735 258 SER A CA 1
ATOM 1992 C C . SER A 1 278 ? 24.41900 27.04000 16.23000 1.000 113.49644 258 SER A C 1
ATOM 1993 O O . SER A 1 278 ? 24.96300 27.53100 15.23500 1.000 124.85318 258 SER A O 1
ATOM 1996 N N . ARG A 1 279 ? 24.02700 27.77800 17.27100 1.000 103.62423 259 ARG A N 1
ATOM 1997 C CA . ARG A 1 279 ? 24.17800 29.22700 17.30700 1.000 103.34756 259 ARG A CA 1
ATOM 1998 C C . ARG A 1 279 ? 25.39200 29.68900 18.10100 1.000 112.88528 259 ARG A C 1
ATOM 1999 O O . ARG A 1 279 ? 25.73900 30.87400 18.03600 1.000 132.14404 259 ARG A O 1
ATOM 2007 N N . GLY A 1 280 ? 26.04000 28.79800 18.84100 1.000 103.53332 260 GLY A N 1
ATOM 2008 C CA . GLY A 1 280 ? 27.07200 29.19800 19.77100 1.000 107.67908 260 GLY A CA 1
ATOM 2009 C C . GLY A 1 280 ? 26.58800 29.42400 21.18300 1.000 95.57610 260 GLY A C 1
ATOM 2010 O O . GLY A 1 280 ? 27.35500 29.93100 22.01100 1.000 100.65746 260 GLY A O 1
ATOM 2011 N N . ILE A 1 281 ? 25.34000 29.07600 21.48100 1.000 99.84021 261 ILE A N 1
ATOM 2012 C CA . ILE A 1 281 ? 24.80500 29.20400 22.83000 1.000 98.32954 261 ILE A CA 1
ATOM 2013 C C . ILE A 1 281 ? 25.24200 27.99800 23.64800 1.000 97.56224 261 ILE A C 1
ATOM 2014 O O . ILE A 1 281 ? 25.04400 26.84800 23.24000 1.000 98.88572 261 ILE A O 1
ATOM 2019 N N . SER A 1 282 ? 25.84800 28.26100 24.80300 1.000 93.11481 262 SER A N 1
ATOM 2020 C CA . SER A 1 282 ? 26.21000 27.21100 25.74600 1.000 83.84702 262 SER A CA 1
ATOM 2021 C C . SER A 1 282 ? 24.96000 26.46800 26.20400 1.000 82.36343 262 SER A C 1
ATOM 2022 O O . SER A 1 282 ? 24.14100 27.02300 26.94500 1.000 89.74086 262 SER A O 1
ATOM 2025 N N . ALA A 1 283 ? 24.79400 25.22100 25.76500 1.000 73.60334 263 ALA A N 1
ATOM 2026 C CA . ALA A 1 283 ? 23.59000 24.46300 26.07800 1.000 71.00647 263 ALA A CA 1
ATOM 2027 C C . ALA A 1 283 ? 23.87800 22.97400 25.94700 1.000 74.91040 263 ALA A C 1
ATOM 2028 O O . ALA A 1 283 ? 24.58500 22.55500 25.02700 1.000 83.29059 263 ALA A O 1
ATOM 2030 N N . ALA A 1 284 ? 23.31700 22.18000 26.86100 1.000 67.04593 264 ALA A N 1
ATOM 2031 C CA . ALA A 1 284 ? 23.53900 20.74000 26.87100 1.000 68.40461 264 ALA A CA 1
ATOM 2032 C C . ALA A 1 284 ? 22.26600 20.00800 27.26900 1.000 67.15085 264 ALA A C 1
ATOM 2033 O O . ALA A 1 284 ? 21.53000 20.45600 28.15300 1.000 73.02392 264 ALA A O 1
ATOM 2035 N N . ALA A 1 285 ? 22.02800 18.87000 26.62100 1.000 76.19331 265 ALA A N 1
ATOM 2036 C CA . ALA A 1 285 ? 20.86300 18.05100 26.92100 1.000 78.44571 265 ALA A CA 1
ATOM 2037 C C . ALA A 1 285 ? 21.06800 17.27000 28.21700 1.000 64.64522 265 ALA A C 1
ATOM 2038 O O . ALA A 1 285 ? 22.19300 16.94000 28.60000 1.000 63.70689 265 ALA A O 1
ATOM 2040 N N . TYR A 1 286 ? 19.95800 16.97400 28.89400 1.000 60.17218 266 TYR A N 1
ATOM 2041 C CA . TYR A 1 286 ? 19.97400 16.18500 30.12200 1.000 71.14586 266 TYR A CA 1
ATOM 2042 C C . TYR A 1 286 ? 18.72700 15.31700 30.15300 1.000 66.51876 266 TYR A C 1
ATOM 2043 O O . TYR A 1 286 ? 17.60800 15.83600 30.12900 1.000 71.30120 266 TYR A O 1
ATOM 2052 N N . HIS A 1 287 ? 18.92000 14.00400 30.21400 1.000 75.79873 267 HIS A N 1
ATOM 2053 C CA . HIS A 1 287 ? 17.81600 13.06700 30.37300 1.000 72.94897 267 HIS A CA 1
ATOM 2054 C C . HIS A 1 287 ? 18.38400 11.75700 30.89600 1.000 73.76637 267 HIS A C 1
ATOM 2055 O O . HIS A 1 287 ? 19.59900 11.54300 30.90000 1.000 69.17844 267 HIS A O 1
ATOM 2062 N N . ALA A 1 288 ? 17.48500 10.87600 31.34200 1.000 69.42447 268 ALA A N 1
ATOM 2063 C CA . ALA A 1 288 ? 17.90400 9.63100 31.97400 1.000 61.30539 268 ALA A CA 1
ATOM 2064 C C . ALA A 1 288 ? 18.46600 8.61600 30.98700 1.000 70.37924 268 ALA A C 1
ATOM 2065 O O . ALA A 1 288 ? 19.02200 7.60200 31.42100 1.000 75.39877 268 ALA A O 1
ATOM 2067 N N . GLY A 1 289 ? 18.33400 8.85300 29.68200 1.000 73.19845 269 GLY A N 1
ATOM 2068 C CA . GLY A 1 289 ? 18.97500 7.98900 28.70700 1.000 65.03402 269 GLY A CA 1
ATOM 2069 C C . GLY A 1 289 ? 20.47900 8.13800 28.63900 1.000 77.93317 269 GLY A C 1
ATOM 2070 O O . GLY A 1 289 ? 21.14700 7.26100 28.08100 1.000 88.39075 269 GLY A O 1
ATOM 2071 N N . LEU A 1 290 ? 21.02100 9.21800 29.19200 1.000 78.61028 270 LEU A N 1
ATOM 2072 C CA . LEU A 1 290 ? 22.46000 9.42700 29.21300 1.000 82.76395 270 LEU A CA 1
ATOM 2073 C C . LEU A 1 290 ? 23.08700 8.64400 30.35700 1.000 86.37302 270 LEU A C 1
ATOM 2074 O O . LEU A 1 290 ? 22.48300 8.49000 31.42400 1.000 90.44077 270 LEU A O 1
ATOM 2079 N N . GLU A 1 291 ? 24.30300 8.14700 30.13100 1.000 92.30561 271 GLU A N 1
ATOM 2080 C CA . GLU A 1 291 ? 25.03800 7.48500 31.20100 1.000 96.69498 271 GLU A CA 1
ATOM 2081 C C . GLU A 1 291 ? 25.19600 8.43800 32.38100 1.000 94.72693 271 GLU A C 1
ATOM 2082 O O . GLU A 1 291 ? 25.21200 9.66200 32.22200 1.000 102.43075 271 GLU A O 1
ATOM 2088 N N . HIS A 1 292 ? 25.31200 7.86200 33.57800 1.000 98.46624 272 HIS A N 1
ATOM 2089 C CA . HIS A 1 292 ? 25.16000 8.65600 34.79400 1.000 105.76123 272 HIS A CA 1
ATOM 2090 C C . HIS A 1 292 ? 26.27000 9.69000 34.94300 1.000 107.92717 272 HIS A C 1
ATOM 2091 O O . HIS A 1 292 ? 26.00500 10.83900 35.31300 1.000 110.30394 272 HIS A O 1
ATOM 2098 N N . GLU A 1 293 ? 27.51800 9.30900 34.66800 1.000 109.74376 273 GLU A N 1
ATOM 2099 C CA . GLU A 1 293 ? 28.61300 10.25700 34.83500 1.000 115.90817 273 GLU A CA 1
ATOM 2100 C C . GLU A 1 293 ? 28.53900 11.40800 33.83900 1.000 103.63704 273 GLU A C 1
ATOM 2101 O O . GLU A 1 293 ? 29.10800 12.47200 34.10100 1.000 106.74206 273 GLU A O 1
ATOM 2107 N N . VAL A 1 294 ? 27.85600 11.22200 32.70700 1.000 87.00003 274 VAL A N 1
ATOM 2108 C CA . VAL A 1 294 ? 27.52800 12.36000 31.85600 1.000 73.99252 274 VAL A CA 1
ATOM 2109 C C . VAL A 1 294 ? 26.55100 13.28400 32.57200 1.000 72.67641 274 VAL A C 1
ATOM 2110 O O . VAL A 1 294 ? 26.69800 14.51200 32.54100 1.000 92.52119 274 VAL A O 1
ATOM 2114 N N . ARG A 1 295 ? 25.54100 12.70800 33.23200 1.000 69.92032 275 ARG A N 1
ATOM 2115 C CA . ARG A 1 295 ? 24.58300 13.51400 33.98200 1.000 66.41266 275 ARG A CA 1
ATOM 2116 C C . ARG A 1 295 ? 25.27400 14.31800 35.07500 1.000 78.31822 275 ARG A C 1
ATOM 2117 O O . ARG A 1 295 ? 24.95000 15.49100 35.29300 1.000 73.68875 275 ARG A O 1
ATOM 2125 N N . ALA A 1 296 ? 26.23100 13.70200 35.77500 1.000 77.02064 276 ALA A N 1
ATOM 2126 C CA . ALA A 1 296 ? 26.92000 14.40000 36.85500 1.000 81.17593 276 ALA A CA 1
ATOM 2127 C C . ALA A 1 296 ? 27.75300 15.55900 36.32200 1.000 78.19400 276 ALA A C 1
ATOM 2128 O O . ALA A 1 296 ? 27.86100 16.60500 36.97100 1.000 79.31399 276 ALA A O 1
ATOM 2130 N N . SER A 1 297 ? 28.34600 15.39400 35.13600 1.000 73.84712 277 SER A N 1
ATOM 2131 C CA . SER A 1 297 ? 29.19100 16.44900 34.58300 1.000 79.79766 277 SER A CA 1
ATOM 2132 C C . SER A 1 297 ? 28.35800 17.62500 34.08700 1.000 76.06330 277 SER A C 1
ATOM 2133 O O . SER A 1 297 ? 28.75100 18.78500 34.25800 1.000 70.46755 277 SER A O 1
ATOM 2136 N N . VAL A 1 298 ? 27.20800 17.34900 33.46700 1.000 69.85654 278 VAL A N 1
ATOM 2137 C CA . VAL A 1 298 ? 26.33400 18.42800 33.01500 1.000 71.64738 278 VAL A CA 1
ATOM 2138 C C . VAL A 1 298 ? 25.76800 19.18800 34.20600 1.000 68.98994 278 VAL A C 1
ATOM 2139 O O . VAL A 1 298 ? 25.72500 20.42400 34.20800 1.000 74.15746 278 VAL A O 1
ATOM 2143 N N . GLN A 1 299 ? 25.33200 18.46400 35.23800 1.000 74.28086 279 GLN A N 1
ATOM 2144 C CA . GLN A 1 299 ? 24.81100 19.12300 36.42900 1.000 75.75506 279 GLN A CA 1
ATOM 2145 C C . GLN A 1 299 ? 25.88600 19.96300 37.11000 1.000 78.62796 279 GLN A C 1
ATOM 2146 O O . GLN A 1 299 ? 25.60200 21.04800 37.63100 1.000 74.64248 279 GLN A O 1
ATOM 2152 N N . GLU A 1 300 ? 27.13400 19.48700 37.10000 1.000 77.73530 280 GLU A N 1
ATOM 2153 C CA . GLU A 1 300 ? 28.20100 20.22000 37.77500 1.000 88.65551 280 GLU A CA 1
ATOM 2154 C C . GLU A 1 300 ? 28.64300 21.43700 36.96900 1.000 82.87199 280 GLU A C 1
ATOM 2155 O O . GLU A 1 300 ? 28.84200 22.51800 37.53600 1.000 92.61838 280 GLU A O 1
ATOM 2161 N N . LYS A 1 301 ? 28.81500 21.28200 35.65200 1.000 69.70992 281 LYS A N 1
ATOM 2162 C CA . LYS A 1 301 ? 29.16300 22.42900 34.81600 1.000 76.42243 281 LYS A CA 1
ATOM 2163 C C . LYS A 1 301 ? 28.10500 23.51900 34.91800 1.000 81.57453 281 LYS A C 1
ATOM 2164 O O . LYS A 1 301 ? 28.43100 24.70800 35.01600 1.000 82.67437 281 LYS A O 1
ATOM 2170 N N . PHE A 1 302 ? 26.83000 23.12500 34.89900 1.000 75.57729 282 PHE A N 1
ATOM 2171 C CA . PHE A 1 302 ? 25.73900 24.08100 35.03800 1.000 63.02193 282 PHE A CA 1
ATOM 2172 C C . PHE A 1 302 ? 25.80600 24.80600 36.37600 1.000 75.54806 282 PHE A C 1
ATOM 2173 O O . PHE A 1 302 ? 25.62100 26.02800 36.43800 1.000 69.47574 282 PHE A O 1
ATOM 2181 N N . GLN A 1 303 ? 26.09800 24.07600 37.45700 1.000 74.63495 283 GLN A N 1
ATOM 2182 C CA . GLN A 1 303 ? 26.03300 24.67800 38.78500 1.000 78.79321 283 GLN A CA 1
ATOM 2183 C C . GLN A 1 303 ? 27.23600 25.57500 39.05800 1.000 81.01927 283 GLN A C 1
ATOM 2184 O O . GLN A 1 303 ? 27.09800 26.61800 39.70800 1.000 92.20087 283 GLN A O 1
ATOM 2190 N N . ARG A 1 304 ? 28.41900 25.19900 38.57500 1.000 74.15818 284 ARG A N 1
ATOM 2191 C CA . ARG A 1 304 ? 29.57000 26.09100 38.66700 1.000 86.24214 284 ARG A CA 1
ATOM 2192 C C . ARG A 1 304 ? 29.55200 27.17800 37.59500 1.000 88.29151 284 ARG A C 1
ATOM 2193 O O . ARG A 1 304 ? 30.53600 27.91300 37.45700 1.000 102.22406 284 ARG A O 1
ATOM 2201 N N . ASP A 1 305 ? 28.45200 27.28100 36.84600 1.000 89.94048 285 ASP A N 1
ATOM 2202 C CA . ASP A 1 305 ? 28.18800 28.33600 35.87000 1.000 91.92848 285 ASP A CA 1
ATOM 2203 C C . ASP A 1 305 ? 29.10700 28.27800 34.65800 1.000 89.33653 285 ASP A C 1
ATOM 2204 O O . ASP A 1 305 ? 29.29600 29.29000 33.97500 1.000 90.36866 285 ASP A O 1
ATOM 2209 N N . ASP A 1 306 ? 29.68000 27.11600 34.36300 1.000 77.86882 286 ASP A N 1
ATOM 2210 C CA . ASP A 1 306 ? 30.41500 26.92300 33.12100 1.000 88.06058 286 ASP A CA 1
ATOM 2211 C C . ASP A 1 306 ? 29.52700 26.38200 32.01100 1.000 85.18635 286 ASP A C 1
ATOM 2212 O O . ASP A 1 306 ? 30.02400 26.08300 30.92000 1.000 88.32212 286 ASP A O 1
ATOM 2217 N N . LEU A 1 307 ? 28.22800 26.26000 32.27000 1.000 84.89403 287 LEU A N 1
ATOM 2218 C CA . LEU A 1 307 ? 27.23200 25.87800 31.28200 1.000 85.82474 287 LEU A CA 1
ATOM 2219 C C . LEU A 1 307 ? 26.03400 26.79200 31.47900 1.000 70.60061 287 LEU A C 1
ATOM 2220 O O . LEU A 1 307 ? 25.54600 26.94100 32.60300 1.000 79.66327 287 LEU A O 1
ATOM 2225 N N . GLN A 1 308 ? 25.57000 27.41000 30.39300 1.000 68.63322 288 GLN A N 1
ATOM 2226 C CA . GLN A 1 308 ? 24.53000 28.42300 30.52000 1.000 74.32326 288 GLN A CA 1
ATOM 2227 C C . GLN A 1 308 ? 23.14200 27.80000 30.62600 1.000 72.60463 288 GLN A C 1
ATOM 2228 O O . GLN A 1 308 ? 22.37200 28.13600 31.53200 1.000 78.75121 288 GLN A O 1
ATOM 2234 N N . ILE A 1 309 ? 22.80800 26.88900 29.71700 1.000 68.96608 289 ILE A N 1
ATOM 2235 C CA . ILE A 1 309 ? 21.45400 26.36900 29.58300 1.000 60.69092 289 ILE A CA 1
ATOM 2236 C C . ILE A 1 309 ? 21.48800 24.85000 29.62100 1.000 57.94932 289 ILE A C 1
ATOM 2237 O O . ILE A 1 309 ? 22.35100 24.22200 28.99900 1.000 74.28900 289 ILE A O 1
ATOM 2242 N N . VAL A 1 310 ? 20.54500 24.25800 30.34300 1.000 61.61503 290 VAL A N 1
ATOM 2243 C CA . VAL A 1 310 ? 20.34200 22.81500 30.32800 1.000 59.27329 290 VAL A CA 1
ATOM 2244 C C . VAL A 1 310 ? 18.97700 22.53900 29.71600 1.000 62.20502 290 VAL A C 1
ATOM 2245 O O . VAL A 1 310 ? 17.95300 23.01300 30.22400 1.000 64.03871 290 VAL A O 1
ATOM 2249 N N . VAL A 1 311 ? 18.97000 21.79800 28.61300 1.000 66.02541 291 VAL A N 1
ATOM 2250 C CA . VAL A 1 311 ? 17.74700 21.27200 28.02000 1.000 51.19828 291 VAL A CA 1
ATOM 2251 C C . VAL A 1 311 ? 17.47800 19.91800 28.65700 1.000 58.69550 291 VAL A C 1
ATOM 2252 O O . VAL A 1 311 ? 18.35900 19.05500 28.68600 1.000 68.40128 291 VAL A O 1
ATOM 2256 N N . ALA A 1 312 ? 16.27300 19.72000 29.17500 1.000 64.21344 292 ALA A N 1
ATOM 2257 C CA . ALA A 1 312 ? 16.10100 18.55200 30.02600 1.000 62.40493 292 ALA A CA 1
ATOM 2258 C C . ALA A 1 312 ? 14.66800 18.03600 30.03800 1.000 63.67352 292 ALA A C 1
ATOM 2259 O O . ALA A 1 312 ? 13.70500 18.78200 29.82400 1.000 58.72473 292 ALA A O 1
ATOM 2261 N N . THR A 1 313 ? 14.55300 16.73000 30.28400 1.000 56.52604 293 THR A N 1
ATOM 2262 C CA . THR A 1 313 ? 13.31800 16.09900 30.72200 1.000 58.26319 293 THR A CA 1
ATOM 2263 C C . THR A 1 313 ? 13.13800 16.33000 32.22200 1.000 61.22565 293 THR A C 1
ATOM 2264 O O . THR A 1 313 ? 13.95500 16.98100 32.87900 1.000 58.88513 293 THR A O 1
ATOM 2268 N N . VAL A 1 314 ? 12.06800 15.76400 32.78400 1.000 61.85282 294 VAL A N 1
ATOM 2269 C CA . VAL A 1 314 ? 11.82700 15.85100 34.21700 1.000 58.98923 294 VAL A CA 1
ATOM 2270 C C . VAL A 1 314 ? 12.92900 15.19700 35.03800 1.000 64.23172 294 VAL A C 1
ATOM 2271 O O . VAL A 1 314 ? 12.93500 15.33200 36.26500 1.000 66.85136 294 VAL A O 1
ATOM 2275 N N . ALA A 1 315 ? 13.85600 14.48300 34.39200 1.000 60.87934 295 ALA A N 1
ATOM 2276 C CA . ALA A 1 315 ? 14.96900 13.87300 35.11200 1.000 66.79684 295 ALA A CA 1
ATOM 2277 C C . ALA A 1 315 ? 15.82700 14.92100 35.81200 1.000 68.36851 295 ALA A C 1
ATOM 2278 O O . ALA A 1 315 ? 16.39600 14.64800 36.87500 1.000 67.33533 295 ALA A O 1
ATOM 2280 N N . PHE A 1 316 ? 15.92900 16.11600 35.23600 1.000 58.37580 296 PHE A N 1
ATOM 2281 C CA . PHE A 1 316 ? 16.65900 17.23400 35.83400 1.000 68.11175 296 PHE A CA 1
ATOM 2282 C C . PHE A 1 316 ? 15.73300 17.91500 36.83000 1.000 61.61834 296 PHE A C 1
ATOM 2283 O O . PHE A 1 316 ? 15.01800 18.86400 36.50300 1.000 71.82310 296 PHE A O 1
ATOM 2291 N N . GLY A 1 317 ? 15.73700 17.42400 38.06600 1.000 70.84839 297 GLY A N 1
ATOM 2292 C CA . GLY A 1 317 ? 14.80200 17.93000 39.04900 1.000 73.11482 297 GLY A CA 1
ATOM 2293 C C . GLY A 1 317 ? 15.34900 18.08800 40.45100 1.000 59.06238 297 GLY A C 1
ATOM 2294 O O . GLY A 1 317 ? 16.02400 19.07400 40.76000 1.000 61.10632 297 GLY A O 1
ATOM 2295 N N . MET A 1 318 ? 15.04600 17.12100 41.31300 1.000 66.95641 298 MET A N 1
ATOM 2296 C CA . MET A 1 318 ? 15.39100 17.23300 42.72200 1.000 65.42807 298 MET A CA 1
ATOM 2297 C C . MET A 1 318 ? 16.90300 17.30800 42.90900 1.000 65.69972 298 MET A C 1
ATOM 2298 O O . MET A 1 318 ? 17.67800 16.69800 42.16700 1.000 77.48237 298 MET A O 1
ATOM 2303 N N . GLY A 1 319 ? 17.31600 18.08500 43.90700 1.000 65.29922 299 GLY A N 1
ATOM 2304 C CA . GLY A 1 319 ? 18.70800 18.16400 44.29300 1.000 81.10251 299 GLY A CA 1
ATOM 2305 C C . GLY A 1 319 ? 19.56100 19.13400 43.51100 1.000 81.14618 299 GLY A C 1
ATOM 2306 O O . GLY A 1 319 ? 20.79200 19.06900 43.61300 1.000 86.50976 299 GLY A O 1
ATOM 2307 N N . ILE A 1 320 ? 18.96100 20.03100 42.73700 1.000 79.41432 300 ILE A N 1
ATOM 2308 C CA . ILE A 1 320 ? 19.72200 21.02100 41.98500 1.000 99.04212 300 ILE A CA 1
ATOM 2309 C C . ILE A 1 320 ? 19.92200 22.23900 42.87700 1.000 109.28084 300 ILE A C 1
ATOM 2310 O O . ILE A 1 320 ? 18.99100 23.01100 43.12300 1.000 114.15517 300 ILE A O 1
ATOM 2315 N N . ASN A 1 321 ? 21.15100 22.40100 43.36100 1.000 122.68255 301 ASN A N 1
ATOM 2316 C CA . ASN A 1 321 ? 21.53500 23.45900 44.29000 1.000 126.74878 301 ASN A CA 1
ATOM 2317 C C . ASN A 1 321 ? 22.16600 24.57300 43.46200 1.000 120.33216 301 ASN A C 1
ATOM 2318 O O . ASN A 1 321 ? 23.38400 24.63500 43.29600 1.000 126.82778 301 ASN A O 1
ATOM 2323 N N . LYS A 1 322 ? 21.32300 25.45600 42.93000 1.000 89.12573 302 LYS A N 1
ATOM 2324 C CA . LYS A 1 322 ? 21.81100 26.55800 42.11100 1.000 70.59694 302 LYS A CA 1
ATOM 2325 C C . LYS A 1 322 ? 21.01500 27.82400 42.40000 1.000 71.66620 302 LYS A C 1
ATOM 2326 O O . LYS A 1 322 ? 19.83800 27.92400 42.03000 1.000 73.81329 302 LYS A O 1
ATOM 2332 N N . PRO A 1 323 ? 21.62900 28.81900 43.04500 1.000 68.96239 303 PRO A N 1
ATOM 2333 C CA . PRO A 1 323 ? 20.86200 29.97700 43.52000 1.000 65.77663 303 PRO A CA 1
ATOM 2334 C C . PRO A 1 323 ? 20.47000 30.97700 42.44400 1.000 65.75233 303 PRO A C 1
ATOM 2335 O O . PRO A 1 323 ? 19.61300 31.82800 42.71500 1.000 76.31732 303 PRO A O 1
ATOM 2339 N N . ASN A 1 324 ? 21.04400 30.91700 41.24300 1.000 56.99810 304 ASN A N 1
ATOM 2340 C CA . ASN A 1 324 ? 20.88900 32.01300 40.29200 1.000 72.11722 304 ASN A CA 1
ATOM 2341 C C . ASN A 1 324 ? 20.38700 31.52900 38.93800 1.000 51.93261 304 ASN A C 1
ATOM 2342 O O . ASN A 1 324 ? 20.80500 32.03000 37.89000 1.000 66.53547 304 ASN A O 1
ATOM 2347 N N . VAL A 1 325 ? 19.47000 30.56400 38.92400 1.000 50.50313 305 VAL A N 1
ATOM 2348 C CA . VAL A 1 325 ? 18.73700 30.28100 37.69500 1.000 58.91875 305 VAL A CA 1
ATOM 2349 C C . VAL A 1 325 ? 17.78600 31.44300 37.44000 1.000 61.20419 305 VAL A C 1
ATOM 2350 O O . VAL A 1 325 ? 16.90700 31.73500 38.25900 1.000 67.72960 305 VAL A O 1
ATOM 2354 N N . ARG A 1 326 ? 17.96600 32.12200 36.30800 1.000 53.99280 306 ARG A N 1
ATOM 2355 C CA . ARG A 1 326 ? 17.20500 33.33300 36.04000 1.000 51.72843 306 ARG A CA 1
ATOM 2356 C C . ARG A 1 326 ? 15.98600 33.10700 35.15700 1.000 57.15519 306 ARG A C 1
ATOM 2357 O O . ARG A 1 326 ? 15.11700 33.98500 35.09600 1.000 62.43794 306 ARG A O 1
ATOM 2365 N N . PHE A 1 327 ? 15.88900 31.96400 34.48000 1.000 52.43536 307 PHE A N 1
ATOM 2366 C CA . PHE A 1 327 ? 14.68100 31.64900 33.73400 1.000 51.89550 307 PHE A CA 1
ATOM 2367 C C . PHE A 1 327 ? 14.48900 30.14100 33.67400 1.000 59.63210 307 PHE A C 1
ATOM 2368 O O . PHE A 1 327 ? 15.45200 29.39000 33.51100 1.000 57.18130 307 PHE A O 1
ATOM 2376 N N . VAL A 1 328 ? 13.21400 29.75800 33.81900 1.000 61.23456 308 VAL A N 1
ATOM 2377 C CA . VAL A 1 328 ? 12.86300 28.37300 33.53100 1.000 54.27833 308 VAL A CA 1
ATOM 2378 C C . VAL A 1 328 ? 11.77400 28.40000 32.47200 1.000 51.44793 308 VAL A C 1
ATOM 2379 O O . VAL A 1 328 ? 10.72200 29.02000 32.67500 1.000 54.49238 308 VAL A O 1
ATOM 2383 N N . VAL A 1 329 ? 12.05300 27.62400 31.40900 1.000 53.43431 309 VAL A N 1
ATOM 2384 C CA . VAL A 1 329 ? 11.15500 27.57600 30.26200 1.000 54.35270 309 VAL A CA 1
ATOM 2385 C C . VAL A 1 329 ? 10.52300 26.19500 30.19600 1.000 60.23854 309 VAL A C 1
ATOM 2386 O O . VAL A 1 329 ? 11.22000 25.17800 30.30400 1.000 50.85645 309 VAL A O 1
ATOM 2390 N N . HIS A 1 330 ? 9.20600 26.16100 30.02600 1.000 52.52801 310 HIS A N 1
ATOM 2391 C CA . HIS A 1 330 ? 8.48600 24.93000 29.72500 1.000 51.28450 310 HIS A CA 1
ATOM 2392 C C . HIS A 1 330 ? 8.10300 24.98300 28.25200 1.000 54.20518 310 HIS A C 1
ATOM 2393 O O . HIS A 1 330 ? 7.16000 25.67800 27.86600 1.000 66.57030 310 HIS A O 1
ATOM 2400 N N . PHE A 1 331 ? 8.86500 24.26700 27.42600 1.000 54.34556 311 PHE A N 1
ATOM 2401 C CA . PHE A 1 331 ? 8.53400 24.17100 26.01000 1.000 56.74461 311 PHE A CA 1
ATOM 2402 C C . PHE A 1 331 ? 7.29600 23.31200 25.79400 1.000 63.83624 311 PHE A C 1
ATOM 2403 O O . PHE A 1 331 ? 6.57200 23.50200 24.81000 1.000 68.60317 311 PHE A O 1
ATOM 2411 N N . ASP A 1 332 ? 7.04300 22.36800 26.69600 1.000 65.41345 312 ASP A N 1
ATOM 2412 C CA . ASP A 1 332 ? 5.81600 21.58800 26.71700 1.000 68.28009 312 ASP A CA 1
ATOM 2413 C C . ASP A 1 332 ? 5.12800 21.80700 28.05500 1.000 62.86984 312 ASP A C 1
ATOM 2414 O O . ASP A 1 332 ? 5.78600 21.86100 29.09800 1.000 60.39049 312 ASP A O 1
ATOM 2419 N N . ILE A 1 333 ? 3.80500 21.94000 28.02000 1.000 64.76374 313 ILE A N 1
ATOM 2420 C CA . ILE A 1 333 ? 3.07500 22.16000 29.27200 1.000 60.92266 313 ILE A CA 1
ATOM 2421 C C . ILE A 1 333 ? 3.24200 20.94000 30.17000 1.000 52.19777 313 ILE A C 1
ATOM 2422 O O . ILE A 1 333 ? 3.20200 19.79500 29.67300 1.000 57.99451 313 ILE A O 1
ATOM 2427 N N . PRO A 1 334 ? 3.47200 21.10600 31.47600 1.000 58.37387 314 PRO A N 1
ATOM 2428 C CA . PRO A 1 334 ? 3.57200 19.93700 32.36300 1.000 53.11135 314 PRO A CA 1
ATOM 2429 C C . PRO A 1 334 ? 2.23000 19.24800 32.55500 1.000 58.14995 314 PRO A C 1
ATOM 2430 O O . PRO A 1 334 ? 1.20700 19.72700 32.05700 1.000 61.94563 314 PRO A O 1
ATOM 2434 N N . ARG A 1 335 ? 2.23600 18.12100 33.25900 1.000 53.74623 315 ARG A N 1
ATOM 2435 C CA . ARG A 1 335 ? 1.01800 17.34400 33.47700 1.000 63.18090 315 ARG A CA 1
ATOM 2436 C C . ARG A 1 335 ? 0.11500 17.85700 34.59700 1.000 58.18021 315 ARG A C 1
ATOM 2437 O O . ARG A 1 335 ? -1.09100 17.61100 34.58200 1.000 59.28649 315 ARG A O 1
ATOM 2445 N N . ASN A 1 336 ? 0.68800 18.56400 35.56500 1.000 56.98169 316 ASN A N 1
ATOM 2446 C CA . ASN A 1 336 ? -0.10600 19.06700 36.67800 1.000 47.87391 316 ASN A CA 1
ATOM 2447 C C . ASN A 1 336 ? 0.59100 20.27100 37.29700 1.000 57.13001 316 ASN A C 1
ATOM 2448 O O . ASN A 1 336 ? 1.78800 20.49300 37.09400 1.000 50.93124 316 ASN A O 1
ATOM 2453 N N . ILE A 1 337 ? -0.18500 21.03800 38.06900 1.000 46.60471 317 ILE A N 1
ATOM 2454 C CA . ILE A 1 337 ? 0.30000 22.30100 38.62100 1.000 42.84483 317 ILE A CA 1
ATOM 24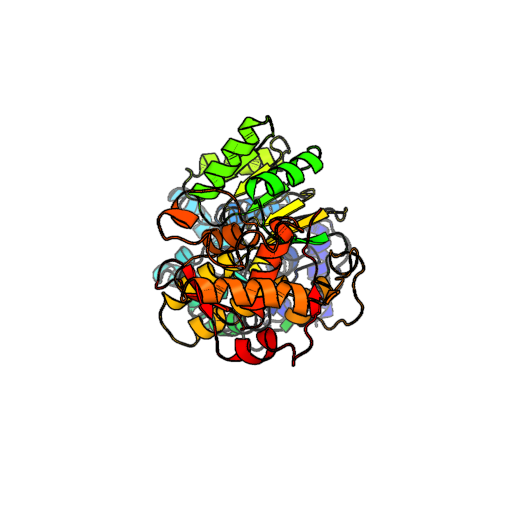55 C C . ILE A 1 337 ? 1.43900 22.07000 39.60300 1.000 50.19608 317 ILE A C 1
ATOM 2456 O O . ILE A 1 337 ? 2.36500 22.88700 39.69300 1.000 55.96034 317 ILE A O 1
ATOM 2461 N N . GLU A 1 338 ? 1.40400 20.95700 40.33700 1.000 45.70138 318 GLU A N 1
ATOM 2462 C CA . GLU A 1 338 ? 2.48800 20.65100 41.26700 1.000 61.06887 318 GLU A CA 1
ATOM 2463 C C . GLU A 1 338 ? 3.82300 20.54200 40.53800 1.000 48.36686 318 GLU A C 1
ATOM 2464 O O . GLU A 1 338 ? 4.83000 21.11200 40.97600 1.000 51.67055 318 GLU A O 1
ATOM 2470 N N . SER A 1 339 ? 3.84600 19.82200 39.41300 1.000 47.24027 319 SER A N 1
ATOM 2471 C CA . SER A 1 339 ? 5.07400 19.69400 38.63400 1.000 55.91235 319 SER A CA 1
ATOM 2472 C C . SER A 1 339 ? 5.53300 21.05000 38.11500 1.000 61.16943 319 SER A C 1
ATOM 2473 O O . SER A 1 339 ? 6.71400 21.40500 38.22400 1.000 65.71727 319 SER A O 1
ATOM 2476 N N . TYR A 1 340 ? 4.60500 21.82500 37.55000 1.000 50.04024 320 TYR A N 1
ATOM 2477 C CA . TYR A 1 340 ? 4.94200 23.15400 37.05400 1.000 46.96877 320 TYR A CA 1
ATOM 2478 C C . TYR A 1 340 ? 5.47000 24.04200 38.17100 1.000 46.06650 320 TYR A C 1
ATOM 2479 O O . TYR A 1 340 ? 6.46900 24.74800 37.99000 1.000 48.20285 320 TYR A O 1
ATOM 2488 N N . TYR A 1 341 ? 4.81700 24.01900 39.33500 1.000 43.71283 321 TYR A N 1
ATOM 2489 C CA . TYR A 1 341 ? 5.27900 24.83900 40.45100 1.000 52.65046 321 TYR A CA 1
ATOM 2490 C C . TYR A 1 341 ? 6.66600 24.40900 40.91000 1.000 51.97315 321 TYR A C 1
ATOM 2491 O O . TYR A 1 341 ? 7.55900 25.24500 41.09200 1.000 57.49424 321 TYR A O 1
ATOM 2500 N N . GLN A 1 342 ? 6.86000 23.10500 41.11400 1.000 56.66760 322 GLN A N 1
ATOM 2501 C CA . GLN A 1 342 ? 8.16200 22.60800 41.54600 1.000 48.39342 322 GLN A CA 1
ATOM 2502 C C . GLN A 1 342 ? 9.24900 22.95400 40.53600 1.000 57.66905 322 GLN A C 1
ATOM 2503 O O . GLN A 1 342 ? 10.37200 23.30600 40.91700 1.000 52.84311 322 GLN A O 1
ATOM 2509 N N . GLU A 1 343 ? 8.93000 22.87800 39.24300 1.000 55.71781 323 GLU A N 1
ATOM 2510 C CA . GLU A 1 343 ? 9.94300 23.11000 38.22000 1.000 53.12321 323 GLU A CA 1
ATOM 2511 C C . GLU A 1 343 ? 10.26400 24.59400 38.06600 1.000 56.47549 323 GLU A C 1
ATOM 2512 O O . GLU A 1 343 ? 11.43800 24.97400 38.01500 1.000 56.78572 323 GLU A O 1
ATOM 2518 N N . THR A 1 344 ? 9.23900 25.44900 37.98700 1.000 50.64111 324 THR A N 1
ATOM 2519 C CA . THR A 1 344 ? 9.50300 26.88600 37.94300 1.000 58.18359 324 THR A CA 1
ATOM 2520 C C . THR A 1 344 ? 10.14800 27.36700 39.23500 1.000 55.18334 324 THR A C 1
ATOM 2521 O O . THR A 1 344 ? 10.92600 28.32800 39.22100 1.000 50.15168 324 THR A O 1
ATOM 2525 N N . GLY A 1 345 ? 9.85200 26.70500 40.35500 1.000 60.12680 325 GLY A N 1
ATOM 2526 C CA . GLY A 1 345 ? 10.43100 27.06100 41.63900 1.000 54.88954 325 GLY A CA 1
ATOM 2527 C C . GLY A 1 345 ? 11.93900 26.93700 41.70500 1.000 58.14154 325 GLY A C 1
ATOM 2528 O O . GLY A 1 345 ? 12.54200 27.43400 42.66300 1.000 64.16763 325 GLY A O 1
ATOM 2529 N N . ARG A 1 346 ? 12.56200 26.28700 40.72200 1.000 54.53529 326 ARG A N 1
ATOM 2530 C CA . ARG A 1 346 ? 14.01500 26.22000 40.67700 1.000 57.45361 326 ARG A CA 1
ATOM 2531 C C . ARG A 1 346 ? 14.64700 27.53800 40.25100 1.000 69.29610 326 ARG A C 1
ATOM 2532 O O . ARG A 1 346 ? 15.87100 27.67800 40.35200 1.000 58.38273 326 ARG A O 1
ATOM 2540 N N . ALA A 1 347 ? 13.85000 28.50100 39.79400 1.000 60.40996 327 ALA A N 1
ATOM 2541 C CA . ALA A 1 347 ? 14.35800 29.78800 39.34900 1.000 55.47541 327 ALA A CA 1
ATOM 2542 C C . ALA A 1 347 ? 14.36800 30.79300 40.49300 1.000 57.85987 327 ALA A C 1
ATOM 2543 O O . ALA A 1 347 ? 13.53300 30.74100 41.40000 1.000 64.55273 327 ALA A O 1
ATOM 2545 N N . GLY A 1 348 ? 15.33300 31.70600 40.44000 1.000 59.36885 328 GLY A N 1
ATOM 2546 C CA . GLY A 1 348 ? 15.38000 32.83300 41.36100 1.000 58.20661 328 GLY A CA 1
ATOM 2547 C C . GLY A 1 348 ? 15.47300 32.46600 42.82500 1.000 64.23285 328 GLY A C 1
ATOM 2548 O O . GLY A 1 348 ? 14.87300 33.14300 43.66900 1.000 60.00416 328 GLY A O 1
ATOM 2549 N N . ARG A 1 349 ? 16.21900 31.40900 43.15200 1.000 55.77158 329 ARG A N 1
ATOM 2550 C CA . ARG A 1 349 ? 16.36200 31.01800 44.54900 1.000 59.38003 329 ARG A CA 1
ATOM 2551 C C . ARG A 1 349 ? 17.14000 32.04500 45.36100 1.000 64.70884 329 ARG A C 1
ATOM 2552 O O . ARG A 1 349 ? 17.03800 32.04700 46.59200 1.000 73.39694 329 ARG A O 1
ATOM 2560 N N . ASP A 1 350 ? 17.90700 32.91800 44.70700 1.000 59.43700 330 ASP A N 1
ATOM 2561 C CA . ASP A 1 350 ? 18.63800 33.96600 45.41000 1.000 62.30277 330 ASP A CA 1
ATOM 2562 C C . ASP A 1 350 ? 17.76800 35.16900 45.75600 1.000 63.64765 330 ASP A C 1
ATOM 2563 O O . ASP A 1 350 ? 18.26000 36.10100 46.40200 1.000 68.94344 330 ASP A O 1
ATOM 2568 N N . GLY A 1 351 ? 16.50000 35.17400 45.34900 1.000 68.01188 331 GLY A N 1
ATOM 2569 C CA . GLY A 1 351 ? 15.60300 36.27200 45.63500 1.000 61.80947 331 GLY A CA 1
ATOM 2570 C C . GLY A 1 351 ? 15.60000 37.38300 44.60900 1.000 70.56207 331 GLY A C 1
ATOM 2571 O O . GLY A 1 351 ? 14.82600 38.33700 44.75500 1.000 73.76893 331 GLY A O 1
ATOM 2572 N N . LEU A 1 352 ? 16.43300 37.29500 43.58600 1.000 68.39602 332 LEU A N 1
ATOM 2573 C CA . LEU A 1 352 ? 16.50000 38.29100 42.53100 1.000 66.50647 332 LEU A CA 1
ATOM 2574 C C . LEU A 1 352 ? 15.52400 37.94400 41.41500 1.000 52.88517 332 LEU A C 1
ATOM 2575 O O . LEU A 1 352 ? 15.09900 36.79100 41.29000 1.000 56.40949 332 LEU A O 1
ATOM 2580 N N . PRO A 1 353 ? 15.13500 38.92500 40.59500 1.000 62.24380 333 PRO A N 1
ATOM 2581 C CA . PRO A 1 353 ? 14.09900 38.67700 39.58300 1.000 52.48746 333 PRO A CA 1
ATOM 2582 C C . PRO A 1 353 ? 14.42500 37.48800 38.69300 1.000 58.23481 333 PRO A C 1
ATOM 2583 O O . PRO A 1 353 ? 15.53300 37.36300 38.16800 1.000 61.25285 333 PRO A O 1
ATOM 2587 N N . ALA A 1 354 ? 13.44700 36.59900 38.54300 1.000 55.84843 334 ALA A N 1
ATOM 2588 C CA . ALA A 1 354 ? 13.54100 35.48400 37.61700 1.000 61.24909 334 ALA A CA 1
ATOM 2589 C C . ALA A 1 354 ? 12.21900 35.36300 36.87500 1.000 55.30315 334 ALA A C 1
ATOM 2590 O O . ALA A 1 354 ? 11.19200 35.89800 37.30000 1.000 56.95718 334 ALA A O 1
ATOM 2592 N N . GLU A 1 355 ? 12.25900 34.65300 35.75300 1.000 49.19482 335 GLU A N 1
ATOM 2593 C CA . GLU A 1 355 ? 11.13000 34.56900 34.84100 1.000 53.96871 335 GLU A CA 1
ATOM 2594 C C . GLU A 1 355 ? 10.80600 33.11200 34.55300 1.000 58.86097 335 GLU A C 1
ATOM 2595 O O . GLU A 1 355 ? 11.70300 32.30300 34.30800 1.000 69.36961 335 GLU A O 1
ATOM 2601 N N . ALA A 1 356 ? 9.52100 32.78100 34.59300 1.000 59.37966 336 ALA A N 1
ATOM 2602 C CA . ALA A 1 356 ? 9.02300 31.48700 34.14800 1.000 54.02929 336 ALA A CA 1
ATOM 2603 C C . ALA A 1 356 ? 8.22300 31.69700 32.87100 1.000 56.18399 336 ALA A C 1
ATOM 2604 O O . ALA A 1 356 ? 7.27800 32.49200 32.85100 1.000 60.16859 336 ALA A O 1
ATOM 2606 N N . MET A 1 357 ? 8.60800 30.99900 31.80700 1.000 52.62409 337 MET A N 1
ATOM 2607 C CA . MET A 1 357 ? 7.97500 31.14500 30.50400 1.000 49.69325 337 MET A CA 1
ATOM 2608 C C . MET A 1 357 ? 7.44700 29.79400 30.05000 1.000 60.14001 337 MET A C 1
ATOM 2609 O O . MET A 1 357 ? 8.20100 28.81700 29.98700 1.000 57.26616 337 MET A O 1
ATOM 2614 N N . LEU A 1 358 ? 6.15400 29.73900 29.74400 1.000 55.96486 338 LEU A N 1
ATOM 2615 C CA . LEU A 1 358 ? 5.49900 28.51800 29.29500 1.000 56.83699 338 LEU A CA 1
ATOM 2616 C C . LEU A 1 358 ? 5.02200 28.71900 27.86500 1.000 48.09654 338 LEU A C 1
ATOM 2617 O O . LEU A 1 358 ? 4.22800 29.62600 27.59200 1.000 58.72049 338 LEU A O 1
ATOM 2622 N N . PHE A 1 359 ? 5.51100 27.88000 26.95800 1.000 56.31468 339 PHE A N 1
ATOM 2623 C CA . PHE A 1 359 ? 5.05400 27.87300 25.57400 1.000 66.54232 339 PHE A CA 1
ATOM 2624 C C . PHE A 1 359 ? 3.85400 26.93700 25.48900 1.000 74.78584 339 PHE A C 1
ATOM 2625 O O . PHE A 1 359 ? 3.99700 25.71800 25.63300 1.000 61.21641 339 PHE A O 1
ATOM 2633 N N . TYR A 1 360 ? 2.67300 27.50600 25.27000 1.000 66.66451 340 TYR A N 1
ATOM 2634 C CA . TYR A 1 360 ? 1.42000 26.77300 25.36100 1.000 59.66369 340 TYR A CA 1
ATOM 2635 C C . TYR A 1 360 ? 0.84500 26.51800 23.97600 1.000 57.54082 340 TYR A C 1
ATOM 2636 O O . TYR A 1 360 ? 0.69300 27.44800 23.17800 1.000 60.22521 340 TYR A O 1
ATOM 2645 N N . ASP A 1 361 ? 0.53100 25.25400 23.70300 1.000 66.05370 341 ASP A N 1
ATOM 2646 C CA . ASP A 1 361 ? -0.25200 24.85600 22.53800 1.000 75.78924 341 ASP A CA 1
ATOM 2647 C C . ASP A 1 361 ? -1.33000 23.92300 23.07300 1.000 73.12288 341 ASP A C 1
ATOM 2648 O O . ASP A 1 361 ? -1.00000 22.91800 23.73500 1.000 74.64057 341 ASP A O 1
ATOM 2653 N N . PRO A 1 362 ? -2.61400 24.21400 22.84600 1.000 72.69720 342 PRO A N 1
ATOM 2654 C CA . PRO A 1 362 ? -3.66400 23.29300 23.31000 1.000 74.93235 342 PRO A CA 1
ATOM 2655 C C . PRO A 1 362 ? -3.51200 21.87800 22.78000 1.000 76.23817 342 PRO A C 1
ATOM 2656 O O . PRO A 1 362 ? -4.06100 20.94700 23.38100 1.000 72.29127 342 PRO A O 1
ATOM 2660 N N . ALA A 1 363 ? -2.78100 21.68400 21.67800 1.000 74.38931 343 ALA A N 1
ATOM 2661 C CA . ALA A 1 363 ? -2.54900 20.33600 21.17100 1.000 74.93238 343 ALA A CA 1
ATOM 2662 C C . ALA A 1 363 ? -1.72900 19.50900 22.15300 1.000 82.74551 343 ALA A C 1
ATOM 2663 O O . ALA A 1 363 ? -1.96300 18.30500 22.30900 1.000 84.98671 343 ALA A O 1
ATOM 2665 N N . ASP A 1 364 ? -0.75700 20.13700 22.82300 1.000 70.57889 344 ASP A N 1
ATOM 2666 C CA . ASP A 1 364 ? 0.01500 19.43000 23.84000 1.000 80.93315 344 ASP A CA 1
ATOM 2667 C C . ASP A 1 364 ? -0.87600 18.94100 24.97300 1.000 82.56577 344 ASP A C 1
ATOM 2668 O O . ASP A 1 364 ? -0.60700 17.88900 25.56600 1.000 69.26752 344 ASP A O 1
ATOM 2673 N N . MET A 1 365 ? -1.93400 19.69000 25.29000 1.000 78.67861 345 MET A N 1
ATOM 2674 C CA . MET A 1 365 ? -2.88400 19.24600 26.30400 1.000 73.81698 345 MET A CA 1
ATOM 2675 C C . MET A 1 365 ? -3.63700 18.00600 25.84000 1.000 76.63776 345 MET A C 1
ATOM 2676 O O . MET A 1 365 ? -3.71300 17.00600 26.56400 1.000 68.16690 345 MET A O 1
ATOM 2681 N N . ALA A 1 366 ? -4.20100 18.05600 24.62900 1.000 71.62124 346 ALA A N 1
ATOM 2682 C CA . ALA A 1 366 ? -4.91300 16.90200 24.09100 1.000 67.40755 346 ALA A CA 1
ATOM 2683 C C . ALA A 1 366 ? -4.00500 15.68700 23.97700 1.000 79.95173 346 ALA A C 1
ATOM 2684 O O . ALA A 1 366 ? -4.47200 14.55000 24.11400 1.000 72.44379 346 ALA A O 1
ATOM 2686 N N . TRP A 1 367 ? -2.71100 15.90000 23.72700 1.000 85.69166 347 TRP A N 1
ATOM 2687 C CA . TRP A 1 367 ? -1.77300 14.78500 23.77500 1.000 78.08728 347 TRP A CA 1
ATOM 2688 C C . TRP A 1 367 ? -1.65700 14.23200 25.18800 1.000 75.44674 347 TRP A C 1
ATOM 2689 O O . TRP A 1 367 ? -1.57000 13.01400 25.38100 1.000 74.83134 347 TRP A O 1
ATOM 2700 N N . LEU A 1 368 ? -1.65100 15.11400 26.18900 1.000 69.56938 348 LEU A N 1
ATOM 2701 C CA . LEU A 1 368 ? -1.56200 14.65800 27.57100 1.000 77.28348 348 LEU A CA 1
ATOM 2702 C C . LEU A 1 368 ? -2.82100 13.90800 27.98900 1.000 82.89999 348 LEU A C 1
ATOM 2703 O O . LEU A 1 368 ? -2.74800 12.95200 28.76900 1.000 84.64607 348 LEU A O 1
ATOM 2708 N N . ARG A 1 369 ? -3.98400 14.32100 27.47500 1.000 76.20926 349 ARG A N 1
ATOM 2709 C CA . ARG A 1 369 ? -5.22100 13.62100 27.80700 1.000 80.29117 349 ARG A CA 1
ATOM 2710 C C . ARG A 1 369 ? -5.24100 12.22000 27.20600 1.000 80.03072 349 ARG A C 1
ATOM 2711 O O . ARG A 1 369 ? -5.73900 11.27800 27.83200 1.000 66.45149 349 ARG A O 1
ATOM 2719 N N . ARG A 1 370 ? -4.70200 12.06500 25.99200 1.000 76.05553 350 ARG A N 1
ATOM 2720 C CA . ARG A 1 370 ? -4.58400 10.74000 25.38900 1.000 72.46763 350 ARG A CA 1
ATOM 2721 C C . ARG A 1 370 ? -3.75500 9.81100 26.26300 1.000 72.87355 350 ARG A C 1
ATOM 2722 O O . ARG A 1 370 ? -4.15200 8.67100 26.53100 1.000 69.19946 350 ARG A O 1
ATOM 2730 N N . CYS A 1 371 ? -2.58000 10.28100 26.69400 1.000 69.11108 351 CYS A N 1
ATOM 2731 C CA . CYS A 1 371 ? -1.73500 9.49300 27.58200 1.000 84.41629 351 CYS A CA 1
ATOM 2732 C C . CYS A 1 371 ? -2.49700 9.03600 28.81600 1.000 87.72506 351 CYS A C 1
ATOM 2733 O O . CYS A 1 371 ? -2.25200 7.93900 29.32900 1.000 93.08395 351 CYS A O 1
ATOM 2736 N N . LEU A 1 372 ? -3.43500 9.85600 29.29700 1.000 77.37703 352 LEU A N 1
ATOM 2737 C CA . LEU A 1 372 ? -4.21000 9.49300 30.47700 1.000 76.80350 352 LEU A CA 1
ATOM 2738 C C . LEU A 1 372 ? -5.29600 8.47700 30.14700 1.000 72.94912 352 LEU A C 1
ATOM 2739 O O . LEU A 1 372 ? -5.48600 7.50900 30.89200 1.000 73.89835 352 LEU A O 1
ATOM 2744 N N . GLU A 1 373 ? -6.02000 8.67700 29.04100 1.000 83.82116 353 GLU A N 1
ATOM 2745 C CA . GLU A 1 373 ? -7.01600 7.69800 28.61700 1.000 99.42870 353 GLU A CA 1
ATOM 2746 C C . GLU A 1 373 ? -6.38500 6.35200 28.28700 1.000 107.43076 353 GLU A C 1
ATOM 2747 O O . GLU A 1 373 ? -7.08300 5.33200 28.27800 1.000 116.67645 353 GLU A O 1
ATOM 2753 N N . GLU A 1 374 ? -5.07800 6.33400 28.02400 1.000 109.72039 354 GLU A N 1
ATOM 2754 C CA . GLU A 1 374 ? -4.32600 5.12400 27.72000 1.000 108.14124 354 GLU A CA 1
ATOM 2755 C C . GLU A 1 374 ? -4.15600 4.21200 28.93000 1.000 108.14426 354 GLU A C 1
ATOM 2756 O O . GLU A 1 374 ? -3.68400 3.08100 28.77100 1.000 123.61870 354 GLU A O 1
ATOM 2762 N N . LYS A 1 375 ? -4.53600 4.66000 30.12200 1.000 87.69781 355 LYS A N 1
ATOM 2763 C CA . LYS A 1 375 ? -4.30300 3.92500 31.35700 1.000 87.75415 355 LYS A CA 1
ATOM 2764 C C . LYS A 1 375 ? -5.62700 3.44600 31.95000 1.000 104.97838 355 LYS A C 1
ATOM 2765 O O . LYS A 1 375 ? -6.71300 3.75200 31.45000 1.000 120.78642 355 LYS A O 1
ATOM 2771 N N . ALA A 1 376 ? -5.52000 2.68700 33.03600 1.000 91.75249 356 ALA A N 1
ATOM 2772 C CA . ALA A 1 376 ? -6.67700 1.99000 33.58600 1.000 95.40392 356 ALA A CA 1
ATOM 2773 C C . ALA A 1 376 ? -7.66400 2.97600 34.20200 1.000 90.25808 356 ALA A C 1
ATOM 2774 O O . ALA A 1 376 ? -7.25800 3.84900 34.97900 1.000 89.80166 356 ALA A O 1
ATOM 2776 N N . PRO A 1 377 ? -8.95500 2.87100 33.88700 1.000 101.36036 357 PRO A N 1
ATOM 2777 C CA . PRO A 1 377 ? -9.94700 3.73500 34.53500 1.000 102.59494 357 PRO A CA 1
ATOM 2778 C C . PRO A 1 377 ? -9.99100 3.49200 36.03700 1.000 102.42914 357 PRO A C 1
ATOM 2779 O O . PRO A 1 377 ? -9.56000 2.45300 36.54100 1.000 106.83117 357 PRO A O 1
ATOM 2783 N N . GLY A 1 378 ? -10.52000 4.47600 36.75600 1.000 97.40033 358 GLY A N 1
ATOM 2784 C CA . GLY A 1 378 ? -10.64000 4.37500 38.19000 1.000 76.19325 358 GLY A CA 1
ATOM 2785 C C . GLY A 1 378 ? -10.25100 5.65100 38.90600 1.000 85.05698 358 GLY A C 1
ATOM 2786 O O . GLY A 1 378 ? -9.91600 6.66500 38.28500 1.000 77.07949 358 GLY A O 1
ATOM 2787 N N . PRO A 1 379 ? -10.28700 5.61400 40.24300 1.000 84.78699 359 PRO A N 1
ATOM 2788 C CA . PRO A 1 379 ? -10.02300 6.83900 41.02000 1.000 70.96979 359 PRO A CA 1
ATOM 2789 C C . PRO A 1 379 ? -8.67700 7.48000 40.72800 1.000 73.91571 359 PRO A C 1
ATOM 2790 O O . PRO A 1 379 ? -8.58800 8.71300 40.67700 1.000 69.40094 359 PRO A O 1
ATOM 2794 N N . LEU A 1 380 ? -7.62400 6.68000 40.54100 1.000 79.53822 360 LEU A N 1
ATOM 2795 C CA . LEU A 1 380 ? -6.30900 7.24800 40.25400 1.000 66.50047 360 LEU A CA 1
ATOM 2796 C C . LEU A 1 380 ? -6.31900 8.03100 38.94700 1.000 71.29969 360 LEU A C 1
ATOM 2797 O O . LEU A 1 380 ? -5.75700 9.13000 38.86900 1.000 72.87003 360 LEU A O 1
ATOM 2802 N N . GLN A 1 381 ? -6.95700 7.48400 37.90900 1.000 69.63506 361 GLN A N 1
ATOM 2803 C CA . GLN A 1 381 ? -7.07200 8.21500 36.65300 1.000 76.05124 361 GLN A CA 1
ATOM 2804 C C . GLN A 1 381 ? -7.98500 9.42500 36.79300 1.000 78.42224 361 GLN A C 1
ATOM 2805 O O . GLN A 1 381 ? -7.76900 10.44200 36.12500 1.000 65.90691 361 GLN A O 1
ATOM 2811 N N . ASP A 1 382 ? -9.00400 9.33700 37.65300 1.000 77.02428 362 ASP A N 1
ATOM 2812 C CA . ASP A 1 382 ? -9.87400 10.48400 37.89100 1.000 70.31583 362 ASP A CA 1
ATOM 2813 C C . ASP A 1 382 ? -9.09400 11.65500 38.47500 1.000 68.33463 362 ASP A C 1
ATOM 2814 O O . ASP A 1 382 ? -9.34800 12.81500 38.12900 1.000 73.34625 362 ASP A O 1
ATOM 2819 N N . ILE A 1 383 ? -8.13900 11.37100 39.36300 1.000 51.64427 363 ILE A N 1
ATOM 2820 C CA . ILE A 1 383 ? -7.35100 12.43900 39.97100 1.000 65.03158 363 ILE A CA 1
ATOM 2821 C C . ILE A 1 383 ? -6.34300 12.99200 38.97200 1.000 59.04011 363 ILE A C 1
ATOM 2822 O O . ILE A 1 383 ? -6.22800 14.21000 38.79500 1.000 61.73720 363 ILE A O 1
ATOM 2827 N N . GLU A 1 384 ? -5.59800 12.10500 38.30300 1.000 56.92355 364 GLU A N 1
ATOM 2828 C CA . GLU A 1 384 ? -4.66100 12.55000 37.27500 1.000 71.45466 364 GLU A CA 1
ATOM 2829 C C . GLU A 1 384 ? -5.36400 13.39200 36.21800 1.000 77.68010 364 GLU A C 1
ATOM 2830 O O . GLU A 1 384 ? -4.79200 14.35800 35.70000 1.000 78.24629 364 GLU A O 1
ATOM 2836 N N . ARG A 1 385 ? -6.61300 13.04700 35.89500 1.000 64.92224 365 ARG A N 1
ATOM 2837 C CA . ARG A 1 385 ? -7.35900 13.81700 34.90600 1.000 69.96676 365 ARG A CA 1
ATOM 2838 C C . ARG A 1 385 ? -7.73600 15.19300 35.44100 1.000 62.68922 365 ARG A C 1
ATOM 2839 O O . ARG A 1 385 ? -7.69200 16.18300 34.70300 1.000 55.30350 365 ARG A O 1
ATOM 2847 N N A HIS A 1 386 ? -8.10100 15.27800 36.72200 0.499 57.87784 366 HIS A N 1
ATOM 2848 N N B HIS A 1 386 ? -8.11400 15.27700 36.72000 0.501 57.61496 366 HIS A N 1
ATOM 2849 C CA A HIS A 1 386 ? -8.47300 16.57100 37.28500 0.499 61.50310 366 HIS A CA 1
ATOM 2850 C CA B HIS A 1 386 ? -8.46600 16.57600 37.28400 0.501 61.60950 366 HIS A CA 1
ATOM 2851 C C A HIS A 1 386 ? -7.25300 17.45500 37.52100 0.499 54.56116 366 HIS A C 1
ATOM 2852 C C B HIS A 1 386 ? -7.23500 17.45400 37.46200 0.501 54.44281 366 HIS A C 1
ATOM 2853 O O A HIS A 1 386 ? -7.35000 18.68200 37.40400 0.499 54.25056 366 HIS A O 1
ATOM 2854 O O B HIS A 1 386 ? -7.30200 18.67200 37.26100 0.501 54.49699 366 HIS A O 1
ATOM 2867 N N . LYS A 1 387 ? -6.10400 16.85700 37.84900 1.000 55.74014 367 LYS A N 1
ATOM 2868 C CA . LYS A 1 387 ? -4.86400 17.62300 37.94400 1.000 58.01335 367 LYS A CA 1
ATOM 2869 C C . LYS A 1 387 ? -4.47600 18.18200 36.58200 1.000 54.30191 367 LYS A C 1
ATOM 2870 O O . LYS A 1 387 ? -4.12100 19.36000 36.45500 1.000 53.14632 367 LYS A O 1
ATOM 2876 N N . LEU A 1 388 ? -4.54300 17.34200 35.54800 1.000 50.56858 368 LEU A N 1
ATOM 2877 C CA . LEU A 1 388 ? -4.27400 17.80100 34.19100 1.000 54.05011 368 LEU A CA 1
ATOM 2878 C C . LEU A 1 388 ? -5.23100 18.91600 33.79300 1.000 63.48317 368 LEU A C 1
ATOM 2879 O O . LEU A 1 388 ? -4.81200 19.94800 33.25600 1.000 57.10761 368 LEU A O 1
ATOM 2884 N N . ASN A 1 389 ? -6.52500 18.72400 34.05900 1.000 56.69902 369 ASN A N 1
ATOM 2885 C CA . ASN A 1 389 ? -7.52000 19.72100 33.67700 1.000 55.71996 369 ASN A CA 1
ATOM 2886 C C . ASN A 1 389 ? -7.26400 21.05500 34.36700 1.000 57.20530 369 ASN A C 1
ATOM 2887 O O . ASN A 1 389 ? -7.47200 22.11800 33.77200 1.000 60.23443 369 ASN A O 1
ATOM 2892 N N . ALA A 1 390 ? -6.81600 21.02000 35.62500 1.000 48.49527 370 ALA A N 1
ATOM 2893 C CA . ALA A 1 390 ? -6.50600 22.26000 36.32900 1.000 50.86916 370 ALA A CA 1
ATOM 2894 C C . ALA A 1 390 ? -5.29300 22.95000 35.72000 1.000 67.07248 370 ALA A C 1
ATOM 2895 O O . ALA A 1 390 ? -5.24000 24.18300 35.65500 1.000 66.52119 370 ALA A O 1
ATOM 2897 N N . MET A 1 391 ? -4.30600 22.17000 35.27400 1.000 64.34657 371 MET A N 1
ATOM 2898 C CA . MET A 1 391 ? -3.15300 22.75300 34.59700 1.000 47.13644 371 MET A CA 1
ATOM 2899 C C . MET A 1 391 ? -3.57000 23.45000 33.30800 1.000 42.86702 371 MET A C 1
ATOM 2900 O O . MET A 1 391 ? -3.10400 24.55600 33.01100 1.000 53.59391 371 MET A O 1
ATOM 2905 N N . GLY A 1 392 ? -4.45400 22.81900 32.53100 1.000 50.54019 372 GLY A N 1
ATOM 2906 C CA . GLY A 1 392 ? -4.97400 23.46900 31.34100 1.000 48.37672 372 GLY A CA 1
ATOM 2907 C C . GLY A 1 392 ? -5.77200 24.71800 31.65400 1.000 64.60533 372 GLY A C 1
ATOM 2908 O O . GLY A 1 392 ? -5.76200 25.67700 30.87700 1.000 74.25650 372 GLY A O 1
ATOM 2909 N N . ALA A 1 393 ? -6.47000 24.73100 32.79200 1.000 50.46567 373 ALA A N 1
ATOM 2910 C CA . ALA A 1 393 ? -7.18500 25.93400 33.20400 1.000 55.50703 373 ALA A CA 1
ATOM 2911 C C . ALA A 1 393 ? -6.22300 27.04500 33.60400 1.000 64.23507 373 ALA A C 1
ATOM 2912 O O . ALA A 1 393 ? -6.50800 28.22400 33.36800 1.000 63.05436 373 ALA A O 1
ATOM 2914 N N . PHE A 1 394 ? -5.08700 26.69100 34.21100 1.000 57.60567 374 PHE A N 1
ATOM 2915 C CA . PHE A 1 394 ? -4.06200 27.68900 34.50100 1.000 57.42921 374 PHE A CA 1
ATOM 2916 C C . PHE A 1 394 ? -3.53300 28.31400 33.21900 1.000 57.36000 374 PHE A C 1
ATOM 2917 O O . PHE A 1 394 ? -3.30800 29.52800 33.15500 1.000 58.98077 374 PHE A O 1
ATOM 2925 N N . ALA A 1 395 ? -3.33000 27.49900 32.18400 1.000 62.58369 375 ALA A N 1
ATOM 2926 C CA . ALA A 1 395 ? -2.80200 28.01300 30.92700 1.000 62.43296 375 ALA A CA 1
ATOM 2927 C C . ALA A 1 395 ? -3.81300 28.89300 30.20500 1.000 63.78002 375 ALA A C 1
ATOM 2928 O O . ALA A 1 395 ? -3.42700 29.86800 29.55200 1.000 67.70167 375 ALA A O 1
ATOM 2930 N N . GLU A 1 396 ? -5.10100 28.57600 30.31400 1.000 60.00806 376 GLU A N 1
ATOM 2931 C CA . GLU A 1 396 ? -6.14300 29.30300 29.60200 1.000 58.07517 376 GLU A CA 1
ATOM 2932 C C . GLU A 1 396 ? -6.69200 30.48800 30.38400 1.000 51.31229 376 GLU A C 1
ATOM 2933 O O . GLU A 1 396 ? -7.52700 31.22400 29.85000 1.000 51.64000 376 GLU A O 1
ATOM 2939 N N . ALA A 1 397 ? -6.24100 30.69100 31.62000 1.000 53.86015 377 ALA A N 1
ATOM 2940 C CA . ALA A 1 397 ? -6.83800 31.69800 32.48800 1.000 52.35272 377 ALA A CA 1
ATOM 2941 C C . ALA A 1 397 ? -6.71100 33.09600 31.89600 1.000 59.51580 377 ALA A C 1
ATOM 2942 O O . ALA A 1 397 ? -5.67700 33.46100 31.33100 1.000 68.06202 377 ALA A O 1
ATOM 2944 N N . GLN A 1 398 ? -7.78400 33.87800 32.02400 1.000 70.39965 378 GLN A N 1
ATOM 2945 C CA . GLN A 1 398 ? -7.77000 35.30500 31.72900 1.000 77.89440 378 GLN A CA 1
ATOM 2946 C C . GLN A 1 398 ? -7.66800 36.13800 33.00000 1.000 70.18093 378 GLN A C 1
ATOM 2947 O O . GLN A 1 398 ? -8.17800 37.26100 33.05800 1.000 80.12409 378 GLN A O 1
ATOM 2953 N N . THR A 1 399 ? -7.02800 35.58900 34.02700 1.000 57.25088 379 THR A N 1
ATOM 2954 C CA . THR A 1 399 ? -6.84700 36.24600 35.30900 1.000 64.17742 379 THR A CA 1
ATOM 2955 C C . THR A 1 399 ? -5.40800 36.04100 35.76400 1.000 59.11170 379 THR A C 1
ATOM 2956 O O . THR A 1 399 ? -4.65600 35.25800 35.17700 1.000 55.67076 379 THR A O 1
ATOM 2960 N N . CYS A 1 400 ? -5.02900 36.76900 36.81300 1.000 54.06188 380 CYS A N 1
ATOM 2961 C CA . CYS A 1 400 ? -3.68500 36.71500 37.37900 1.000 55.77971 380 CYS A CA 1
ATOM 2962 C C . CYS A 1 400 ? -3.20400 35.28000 37.55800 1.000 54.06192 380 CYS A C 1
ATOM 2963 O O . CYS A 1 400 ? -3.84500 34.48000 38.24700 1.000 51.01584 380 CYS A O 1
ATOM 2966 N N . ARG A 1 401 ? -2.07400 34.95200 36.91900 1.000 59.21805 381 ARG A N 1
ATOM 2967 C CA . ARG A 1 401 ? -1.52700 33.60000 37.01100 1.000 50.21227 381 ARG A CA 1
ATOM 2968 C C . ARG A 1 401 ? -1.20600 33.23200 38.45100 1.000 42.54531 381 ARG A C 1
ATOM 2969 O O . ARG A 1 401 ? -1.37100 32.07600 38.85800 1.000 52.51753 381 ARG A O 1
ATOM 2977 N N . ARG A 1 402 ? -0.73000 34.20100 39.23300 1.000 47.74344 382 ARG A N 1
ATOM 2978 C CA . ARG A 1 402 ? -0.37300 33.92300 40.61800 1.000 57.49993 382 ARG A CA 1
ATOM 2979 C C . ARG A 1 402 ? -1.60300 33.62900 41.46300 1.000 53.12492 382 ARG A C 1
ATOM 2980 O O . ARG A 1 402 ? -1.54000 32.79900 42.37600 1.000 55.40383 382 ARG A O 1
ATOM 2988 N N . LEU A 1 403 ? -2.72500 34.29300 41.17400 1.000 49.61683 383 LEU A N 1
ATOM 2989 C CA . LEU A 1 403 ? -3.95600 34.01300 41.90600 1.000 56.20612 383 LEU A CA 1
ATOM 2990 C C . LEU A 1 403 ? -4.43700 32.59000 41.66500 1.000 51.27781 383 LEU A C 1
ATOM 2991 O O . LEU A 1 403 ? -5.01400 31.96900 42.56500 1.000 54.32382 383 LEU A O 1
ATOM 2996 N N . VAL A 1 404 ? -4.20700 32.05500 40.46500 1.000 45.49665 384 VAL A N 1
ATOM 2997 C CA . VAL A 1 404 ? -4.59900 30.67900 40.18000 1.000 48.58453 384 VAL A CA 1
ATOM 2998 C C . VAL A 1 404 ? -3.74100 29.70700 40.97900 1.000 52.20256 384 VAL A C 1
ATOM 2999 O O . VAL A 1 404 ? -4.25500 28.77900 41.61400 1.000 57.32864 384 VAL A O 1
ATOM 3003 N N . LEU A 1 405 ? -2.42000 29.91100 40.96600 1.000 56.49852 385 LEU A N 1
ATOM 3004 C CA . LEU A 1 405 ? -1.51500 29.00900 41.67400 1.000 50.75277 385 LEU A CA 1
ATOM 3005 C C . LEU A 1 405 ? -1.78600 29.01700 43.17200 1.000 50.72270 385 LEU A C 1
ATOM 3006 O O . LEU A 1 405 ? -2.01100 27.96300 43.77800 1.000 49.16114 385 LEU A O 1
ATOM 3011 N N . LEU A 1 406 ? -1.76900 30.20100 43.78600 1.000 46.33873 386 LEU A N 1
ATOM 3012 C CA . LEU A 1 406 ? -1.93600 30.29600 45.23300 1.000 54.51743 386 LEU A CA 1
ATOM 3013 C C . LEU A 1 406 ? -3.23600 29.64400 45.68600 1.000 60.26003 386 LEU A C 1
ATOM 3014 O O . LEU A 1 406 ? -3.24600 28.83600 46.62200 1.000 51.35588 386 LEU A O 1
ATOM 3019 N N . ASN A 1 407 ? -4.34500 29.97200 45.01900 1.000 51.09146 387 ASN A N 1
ATOM 3020 C CA . ASN A 1 407 ? -5.63600 29.43500 45.43500 1.000 50.31827 387 ASN A CA 1
ATOM 3021 C C . ASN A 1 407 ? -5.73700 27.93900 45.16200 1.000 49.85326 387 ASN A C 1
ATOM 3022 O O . ASN A 1 407 ? -6.36300 27.20500 45.93600 1.000 53.65034 387 ASN A O 1
ATOM 3027 N N . TYR A 1 408 ? -5.13800 27.46800 44.06300 1.000 48.85688 388 TYR A N 1
ATOM 3028 C CA . TYR A 1 408 ? -5.09500 26.03100 43.81000 1.000 46.65534 388 TYR A CA 1
ATOM 3029 C C . TYR A 1 408 ? -4.46200 25.29300 44.98100 1.000 55.04294 388 TYR A C 1
ATOM 3030 O O . TYR A 1 408 ? -4.93900 24.22800 45.38700 1.000 52.60905 388 TYR A O 1
ATOM 3039 N N . PHE A 1 409 ? -3.39800 25.85600 45.55100 1.000 47.77975 389 PHE A N 1
ATOM 3040 C CA . PHE A 1 409 ? -2.73700 25.27800 46.71300 1.000 54.92742 389 PHE A CA 1
ATOM 3041 C C . PHE A 1 409 ? -3.43400 25.61600 48.02500 1.000 61.02493 389 PHE A C 1
ATOM 3042 O O . PHE A 1 409 ? -2.88700 25.32200 49.09400 1.000 71.94903 389 PHE A O 1
ATOM 3050 N N . GLY A 1 410 ? -4.61600 26.22400 47.97400 1.000 53.58661 390 GLY A N 1
ATOM 3051 C CA . GLY A 1 410 ? -5.37800 26.49600 49.17500 1.000 50.63269 390 GLY A CA 1
ATOM 3052 C C . GLY A 1 410 ? -4.94700 27.70900 49.96600 1.000 60.13550 390 GLY A C 1
ATOM 3053 O O . GLY A 1 410 ? -5.35900 27.84700 51.12400 1.000 58.73950 390 GLY A O 1
ATOM 3054 N N . GLU A 1 411 ? -4.13200 28.59000 49.38900 1.000 56.96848 391 GLU A N 1
ATOM 3055 C CA . GLU A 1 411 ? -3.72000 29.83300 50.04000 1.000 58.32722 391 GLU A CA 1
ATOM 3056 C C . GLU A 1 411 ? -4.58600 30.95300 49.47200 1.000 64.18495 391 GLU A C 1
ATOM 3057 O O . GLU A 1 411 ? -4.34600 31.43600 48.36200 1.000 72.83091 391 GLU A O 1
ATOM 3063 N N . GLY A 1 412 ? -5.59300 31.36300 50.23900 1.000 58.21010 392 GLY A N 1
ATOM 3064 C CA . GLY A 1 412 ? -6.59400 32.28300 49.72100 1.000 63.24467 392 GLY A CA 1
ATOM 3065 C C . GLY A 1 412 ? -6.02200 33.67100 49.48300 1.000 58.30733 392 GLY A C 1
ATOM 3066 O O . GLY A 1 412 ? -5.38600 34.25900 50.36600 1.000 62.87695 392 GLY A O 1
ATOM 3067 N N . ARG A 1 413 ? -6.25900 34.20500 48.28500 1.000 57.49479 393 ARG A N 1
ATOM 3068 C CA . ARG A 1 413 ? -5.83800 35.55100 47.92700 1.000 65.90855 393 ARG A CA 1
ATOM 3069 C C . ARG A 1 413 ? -6.70300 36.04300 46.77400 1.000 66.26601 393 ARG A C 1
ATOM 3070 O O . ARG A 1 413 ? -7.05300 35.26800 45.88000 1.000 54.24758 393 ARG A O 1
ATOM 3078 N N . GLN A 1 414 ? -7.04900 37.33300 46.80600 1.000 57.68908 394 GLN A N 1
ATOM 3079 C CA . GLN A 1 414 ? -7.83800 37.95100 45.75000 1.000 68.85102 394 GLN A CA 1
ATOM 3080 C C . GLN A 1 414 ? -7.13400 39.08900 45.02800 1.000 67.76375 394 GLN A C 1
ATOM 3081 O O . GLN A 1 414 ? -7.56300 39.45000 43.92600 1.000 69.22019 394 GLN A O 1
ATOM 3087 N N . ALA A 1 415 ? -6.08400 39.66200 45.60300 1.000 65.48551 395 ALA A N 1
ATOM 3088 C CA . ALA A 1 415 ? -5.40800 40.79000 44.97600 1.000 61.68026 395 ALA A CA 1
ATOM 3089 C C . ALA A 1 415 ? -4.48500 40.29600 43.86900 1.000 58.28554 395 ALA A C 1
ATOM 3090 O O . ALA A 1 415 ? -3.60500 39.46900 44.13500 1.000 58.81597 395 ALA A O 1
ATOM 3092 N N . PRO A 1 416 ? -4.65100 40.75700 42.62900 1.000 61.05588 396 PRO A N 1
ATOM 3093 C CA . PRO A 1 416 ? -3.70800 40.38100 41.57000 1.000 61.11175 396 PRO A CA 1
ATOM 3094 C C . PRO A 1 416 ? -2.29100 40.81800 41.91500 1.000 61.78198 396 PRO A C 1
ATOM 3095 O O . PRO A 1 416 ? -2.06700 41.75700 42.68100 1.000 58.62848 396 PRO A O 1
ATOM 3099 N N . CYS A 1 417 ? -1.32100 40.11600 41.32900 1.000 60.36095 397 CYS A N 1
ATOM 3100 C CA . CYS A 1 417 ? 0.05800 40.22100 41.78900 1.000 64.46480 397 CYS A CA 1
ATOM 3101 C C . CYS A 1 417 ? 0.82900 41.37700 41.16800 1.000 64.46601 397 CYS A C 1
ATOM 3102 O O . CYS A 1 417 ? 1.71500 41.93600 41.82500 1.000 64.41482 397 CYS A O 1
ATOM 3105 N N . GLY A 1 418 ? 0.52700 41.75000 39.92700 1.000 69.25877 398 GLY A N 1
ATOM 3106 C CA . GLY A 1 418 ? 1.29000 42.78600 39.26100 1.000 72.26769 398 GLY A CA 1
ATOM 3107 C C . GLY A 1 418 ? 2.61600 42.32900 38.70400 1.000 76.67592 398 GLY A C 1
ATOM 3108 O O . GLY A 1 418 ? 3.38100 43.16100 38.20300 1.000 66.92404 398 GLY A O 1
ATOM 3109 N N . ASN A 1 419 ? 2.91000 41.03500 38.77400 1.000 67.36863 399 ASN A N 1
ATOM 3110 C CA . ASN A 1 419 ? 4.16300 40.47500 38.28300 1.000 59.27799 399 ASN A CA 1
ATOM 3111 C C . ASN A 1 419 ? 3.88800 39.13200 37.61000 1.000 66.31316 399 ASN A C 1
ATOM 3112 O O . ASN A 1 419 ? 4.57000 38.13500 37.84700 1.000 52.85888 399 ASN A O 1
ATOM 3117 N N . CYS A 1 420 ? 2.85000 39.09200 36.78000 1.000 56.36190 400 CYS A N 1
ATOM 3118 C CA . CYS A 1 420 ? 2.56100 37.97200 35.89400 1.000 45.71604 400 CYS A CA 1
ATOM 3119 C C . CYS A 1 420 ? 2.32700 38.54400 34.50200 1.000 53.80847 400 CYS A C 1
ATOM 3120 O O . CYS A 1 420 ? 2.31300 39.76200 34.31100 1.000 55.29263 400 CYS A O 1
ATOM 3123 N N . ASP A 1 421 ? 2.13400 37.67500 33.51000 1.000 55.13440 401 ASP A N 1
ATOM 3124 C CA . ASP A 1 421 ? 1.89200 38.20300 32.17200 1.000 55.56217 401 ASP A CA 1
ATOM 3125 C C . ASP A 1 421 ? 0.47300 38.73700 32.03100 1.000 71.16192 401 ASP A C 1
ATOM 3126 O O . ASP A 1 421 ? 0.23500 39.64500 31.22800 1.000 67.87017 401 ASP A O 1
ATOM 3131 N N . ILE A 1 422 ? -0.47500 38.20800 32.81000 1.000 52.69191 402 ILE A N 1
ATOM 3132 C CA . ILE A 1 422 ? -1.83800 38.72900 32.76400 1.000 56.65910 402 ILE A CA 1
ATOM 3133 C C . ILE A 1 422 ? -1.90700 40.11000 33.40900 1.000 56.15431 402 ILE A C 1
ATOM 3134 O O . ILE A 1 422 ? -2.59300 41.01000 32.90900 1.000 66.84206 402 ILE A O 1
ATOM 3139 N N . CYS A 1 423 ? -1.19700 40.30500 34.52300 1.000 54.78580 403 CYS A N 1
ATOM 3140 C CA . CYS A 1 423 ? -1.20000 41.61300 35.17200 1.000 59.54937 403 CYS A CA 1
ATOM 3141 C C . CYS A 1 423 ? -0.42900 42.64300 34.35600 1.000 68.63221 403 CYS A C 1
ATOM 3142 O O . CYS A 1 423 ? -0.86900 43.79000 34.22400 1.000 83.48766 403 CYS A O 1
ATOM 3145 N N . LEU A 1 424 ? 0.72300 42.25600 33.80400 1.000 72.47965 404 LEU A N 1
ATOM 3146 C CA . LEU A 1 424 ? 1.55000 43.21700 33.07900 1.000 66.32711 404 LEU A CA 1
ATOM 3147 C C . LEU A 1 424 ? 0.98400 43.52800 31.70100 1.000 74.15593 404 LEU A C 1
ATOM 3148 O O . LEU A 1 424 ? 1.12300 44.65800 31.21700 1.000 86.99894 404 LEU A O 1
ATOM 3153 N N . ASP A 1 425 ? 0.35500 42.55000 31.05400 1.000 80.58336 405 ASP A N 1
ATOM 3154 C CA . ASP A 1 425 ? -0.24400 42.72600 29.73200 1.000 85.88796 405 ASP A CA 1
ATOM 3155 C C . ASP A 1 425 ? -1.66000 42.17700 29.79500 1.000 77.34800 405 ASP A C 1
ATOM 3156 O O . ASP A 1 425 ? -1.89500 40.99900 29.48400 1.000 87.21901 405 ASP A O 1
ATOM 3161 N N . PRO A 1 426 ? -2.63000 42.99500 30.19200 1.000 87.64716 406 PRO A N 1
ATOM 3162 C CA . PRO A 1 426 ? -3.98600 42.49400 30.37500 1.000 77.97381 406 PRO A CA 1
ATOM 3163 C C . PRO A 1 426 ? -4.54800 41.97600 29.06700 1.000 79.48369 406 PRO A C 1
ATOM 3164 O O . PRO A 1 426 ? -4.15400 42.43200 27.97500 1.000 77.61745 406 PRO A O 1
ATOM 3168 N N . PRO A 1 427 ? -5.46600 41.01400 29.12000 1.000 84.43300 407 PRO A N 1
ATOM 3169 C CA . PRO A 1 427 ? -6.09100 40.52700 27.88900 1.000 87.05907 407 PRO A CA 1
ATOM 3170 C C . PRO A 1 427 ? -6.95700 41.60600 27.26100 1.000 88.52828 407 PRO A C 1
ATOM 3171 O O . PRO A 1 427 ? -7.62700 42.37200 27.95600 1.000 90.99769 407 PRO A O 1
ATOM 3175 N N . ARG A 1 428 ? -6.93000 41.66800 25.93300 1.000 99.57475 408 ARG A N 1
ATOM 3176 C CA . ARG A 1 428 ? -7.77200 42.58100 25.17600 1.000 111.66535 408 ARG A CA 1
ATOM 3177 C C . ARG A 1 428 ? -8.62500 41.78100 24.20300 1.000 106.45834 408 ARG A C 1
ATOM 3178 O O . ARG A 1 428 ? -8.13300 40.86400 23.53800 1.000 107.17737 408 ARG A O 1
ATOM 3186 N N . ARG A 1 429 ? -9.90600 42.13000 24.13000 1.000 103.68611 409 ARG A N 1
ATOM 3187 C CA . ARG A 1 429 ? -10.87400 41.38500 23.34300 1.000 106.58073 409 ARG A CA 1
ATOM 3188 C C . ARG A 1 429 ? -11.43000 42.25000 22.22100 1.000 104.60200 409 ARG A C 1
ATOM 3189 O O . ARG A 1 429 ? -11.48400 43.47900 22.32600 1.000 106.07446 409 ARG A O 1
ATOM 3197 N N . TYR A 1 430 ? -11.83300 41.58700 21.13900 1.000 100.41419 410 TYR A N 1
ATOM 3198 C CA . TYR A 1 430 ? -12.39700 42.24200 19.96900 1.000 101.03647 410 TYR A CA 1
ATOM 3199 C C . TYR A 1 430 ? -13.57500 41.41800 19.47200 1.000 105.87995 410 TYR A C 1
ATOM 3200 O O . TYR A 1 430 ? -13.69100 40.22600 19.76600 1.000 107.70459 410 TYR A O 1
ATOM 3209 N N . ASP A 1 431 ? -14.45900 42.06700 18.71600 1.000 104.95634 411 ASP A N 1
ATOM 3210 C CA . ASP A 1 431 ? -15.60500 41.36900 18.14700 1.000 99.67279 411 ASP A CA 1
ATOM 3211 C C . ASP A 1 431 ? -15.12400 40.36500 17.10800 1.000 103.49839 411 ASP A C 1
ATOM 3212 O O . ASP A 1 431 ? -14.51800 40.74400 16.10000 1.000 102.76548 411 ASP A O 1
ATOM 3217 N N . GLY A 1 432 ? -15.39400 39.08600 17.35200 1.000 109.97531 412 GLY A N 1
ATOM 3218 C CA . GLY A 1 432 ? -14.91500 38.04000 16.47400 1.000 120.49504 412 GLY A CA 1
ATOM 3219 C C . GLY A 1 432 ? -15.96000 37.49500 15.52400 1.000 122.25480 412 GLY A C 1
ATOM 3220 O O . GLY A 1 432 ? -15.63600 36.67900 14.65800 1.000 119.74082 412 GLY A O 1
ATOM 3221 N N . LEU A 1 433 ? -17.21200 37.94700 15.67200 1.000 112.44009 413 LEU A N 1
ATOM 3222 C CA . LEU A 1 433 ? -18.30600 37.43300 14.84800 1.000 103.16080 413 LEU A CA 1
ATOM 3223 C C . LEU A 1 433 ? -17.96400 37.48600 13.36400 1.000 113.27416 413 LEU A C 1
ATOM 3224 O O . LEU A 1 433 ? -18.30900 36.57300 12.60700 1.000 111.23291 413 LEU A O 1
ATOM 3229 N N . VAL A 1 434 ? -17.28000 38.54600 12.93200 1.000 123.19361 414 VAL A N 1
ATOM 3230 C CA . VAL A 1 434 ? -16.87000 38.64900 11.53500 1.000 121.86060 414 VAL A CA 1
ATOM 3231 C C . VAL A 1 434 ? -15.81000 37.60100 11.21700 1.000 111.45340 414 VAL A C 1
ATOM 3232 O O . VAL A 1 434 ? -15.97400 36.78100 10.30600 1.000 103.76581 414 VAL A O 1
ATOM 3236 N N . ASP A 1 435 ? -14.70800 37.61100 11.97100 1.000 111.88446 415 ASP A N 1
ATOM 3237 C CA . ASP A 1 435 ? -13.62900 36.66100 11.72200 1.000 112.07197 415 ASP A CA 1
ATOM 3238 C C . ASP A 1 435 ? -14.07500 35.22900 11.99300 1.000 102.98158 415 ASP A C 1
ATOM 3239 O O . ASP A 1 435 ? -13.68300 34.30500 11.27100 1.000 95.93344 415 ASP A O 1
ATOM 3244 N N . ALA A 1 436 ? -14.89600 35.02300 13.02700 1.000 92.32880 416 ALA A N 1
ATOM 3245 C CA . ALA A 1 436 ? -15.34600 33.67100 13.34000 1.000 92.32923 416 ALA A CA 1
ATOM 3246 C C . ALA A 1 436 ? -16.34200 33.15600 12.31200 1.000 103.33941 416 ALA A C 1
ATOM 3247 O O . ALA A 1 436 ? -16.42200 31.94400 12.08900 1.000 95.83178 416 ALA A O 1
ATOM 3249 N N . GLN A 1 437 ? -17.11300 34.04600 11.68300 1.000 107.11784 417 GLN A N 1
ATOM 3250 C CA . GLN A 1 437 ? -17.97900 33.60400 10.59500 1.000 115.75354 417 GLN A CA 1
ATOM 3251 C C . GLN A 1 437 ? -17.16000 33.22700 9.36900 1.000 117.09558 417 GLN A C 1
ATOM 3252 O O . GLN A 1 437 ? -17.42300 32.19900 8.73500 1.000 120.29909 417 GLN A O 1
ATOM 3258 N N . LYS A 1 438 ? -16.17300 34.03500 9.02100 1.000 116.55998 418 LYS A N 1
ATOM 3259 C CA . LYS A 1 438 ? -15.29300 33.67900 7.91200 1.000 117.91351 418 LYS A CA 1
ATOM 3260 C C . LYS A 1 438 ? -14.61800 32.33600 8.15700 1.000 115.58251 418 LYS A C 1
ATOM 3261 O O . LYS A 1 438 ? -14.53500 31.49700 7.25200 1.000 118.09235 418 LYS A O 1
ATOM 3267 N N . ALA A 1 439 ? -14.16700 32.07600 9.38600 1.000 104.99214 419 ALA A N 1
ATOM 3268 C CA . ALA A 1 439 ? -13.51500 30.80600 9.68600 1.000 95.60980 419 ALA A CA 1
ATOM 3269 C C . ALA A 1 439 ? -14.52300 29.66400 9.72400 1.000 98.20192 419 ALA A C 1
ATOM 3270 O O . ALA A 1 439 ? -14.33100 28.63400 9.06700 1.000 90.86422 419 ALA A O 1
ATOM 3272 N N . LEU A 1 440 ? -15.60800 29.83100 10.48700 1.000 107.44822 420 LEU A N 1
ATOM 3273 C CA . LEU A 1 440 ? -16.60400 28.76900 10.60100 1.000 110.15835 420 LEU A CA 1
ATOM 3274 C C . LEU A 1 440 ? -17.23900 28.44500 9.25500 1.000 115.52168 420 LEU A C 1
ATOM 3275 O O . LEU A 1 440 ? -17.70400 27.31900 9.04300 1.000 113.45802 420 LEU A O 1
ATOM 3280 N N . SER A 1 441 ? -17.27300 29.41200 8.33700 1.000 120.72182 421 SER A N 1
ATOM 3281 C CA . SER A 1 441 ? -17.77000 29.13200 6.99500 1.000 126.95125 421 SER A CA 1
ATOM 3282 C C . SER A 1 441 ? -16.81200 28.22000 6.24000 1.000 126.83056 421 SER A C 1
ATOM 3283 O O . SER A 1 441 ? -17.22700 27.21700 5.65000 1.000 126.78418 421 SER A O 1
ATOM 3286 N N . ALA A 1 442 ? -15.51700 28.54600 6.26400 1.000 123.16047 422 ALA A N 1
ATOM 3287 C CA . ALA A 1 442 ? -14.54300 27.81700 5.46000 1.000 119.07220 422 ALA A CA 1
ATOM 3288 C C . ALA A 1 442 ? -14.29800 26.40200 5.96500 1.000 112.67615 422 ALA A C 1
ATOM 3289 O O . ALA A 1 442 ? -13.83500 25.55600 5.19300 1.000 115.36100 422 ALA A O 1
ATOM 3291 N N . ILE A 1 443 ? -14.59200 26.12100 7.23400 1.000 113.11796 423 ILE A N 1
ATOM 3292 C CA . ILE A 1 443 ? -14.34800 24.77300 7.72600 1.000 125.76888 423 ILE A CA 1
ATOM 3293 C C . ILE A 1 443 ? -15.46400 23.82800 7.28100 1.000 131.80088 423 ILE A C 1
ATOM 3294 O O . ILE A 1 443 ? -15.21400 22.64400 7.01900 1.000 135.83829 423 ILE A O 1
ATOM 3299 N N . ALA A 1 444 ? -16.69500 24.32700 7.15600 1.000 134.11639 424 ALA A N 1
ATOM 3300 C CA . ALA A 1 444 ? -17.75300 23.51500 6.57200 1.000 138.86813 424 ALA A CA 1
ATOM 3301 C C . ALA A 1 444 ? -17.58600 23.35500 5.06600 1.000 148.93435 424 ALA A C 1
ATOM 3302 O O . ALA A 1 444 ? -18.17300 22.44100 4.48000 1.000 145.65838 424 ALA A O 1
ATOM 3304 N N . ARG A 1 445 ? -16.79600 24.23100 4.45400 1.000 161.46845 425 ARG A N 1
ATOM 3305 C CA . ARG A 1 445 ? -16.56900 24.19300 3.01300 1.000 169.98806 425 ARG A CA 1
ATOM 3306 C C . ARG A 1 445 ? -15.86800 22.91700 2.55000 1.000 165.28686 425 ARG A C 1
ATOM 3307 O O . ARG A 1 445 ? -15.94600 22.55300 1.37700 1.000 173.35188 425 ARG A O 1
ATOM 3315 N N . VAL A 1 446 ? -15.18700 22.24000 3.46900 1.000 150.08648 426 VAL A N 1
ATOM 3316 C CA . VAL A 1 446 ? -14.47800 21.01800 3.12600 1.000 148.30902 426 VAL A CA 1
ATOM 3317 C C . VAL A 1 446 ? -15.29900 19.76800 3.42000 1.000 163.47716 426 VAL A C 1
ATOM 3318 O O . VAL A 1 446 ? -14.89000 18.66400 3.02400 1.000 159.91786 426 VAL A O 1
ATOM 3322 N N . GLU A 1 447 ? -16.44800 19.90500 4.08200 1.000 186.77990 427 GLU A N 1
ATOM 3323 C CA . GLU A 1 447 ? -17.21900 18.76600 4.57300 1.000 189.77033 427 GLU A CA 1
ATOM 3324 C C . GLU A 1 447 ? -16.43000 18.00100 5.62700 1.000 187.05966 427 GLU A C 1
ATOM 3325 O O . GLU A 1 447 ? -16.32700 16.77600 5.55300 1.000 197.50581 427 GLU A O 1
ATOM 3331 N N . GLN A 1 448 ? -15.84000 18.72300 6.58900 1.000 160.29745 428 GLN A N 1
ATOM 3332 C CA . GLN A 1 448 ? -15.31200 18.12500 7.81700 1.000 144.08607 428 GLN A CA 1
ATOM 3333 C C . GLN A 1 448 ? -14.01500 17.34700 7.59800 1.000 135.37135 428 GLN A C 1
ATOM 3334 O O . GLN A 1 448 ? -13.65000 16.52200 8.43500 1.000 136.76880 428 GLN A O 1
ATOM 3340 N N . ARG A 1 449 ? -13.28700 17.60400 6.50800 1.000 126.53514 429 ARG A N 1
ATOM 3341 C CA . ARG A 1 449 ? -12.24400 16.67300 6.09100 1.000 122.65382 429 ARG A CA 1
ATOM 3342 C C . ARG A 1 449 ? -10.81900 17.18200 6.25600 1.000 129.36929 429 ARG A C 1
ATOM 3343 O O . ARG A 1 449 ? -9.90300 16.35800 6.30200 1.000 128.03244 429 ARG A O 1
ATOM 3351 N N . PHE A 1 450 ? -10.59700 18.49300 6.34000 1.000 136.93188 430 PHE A N 1
ATOM 3352 C CA . PHE A 1 450 ? -9.24400 19.03300 6.40700 1.000 143.41917 430 PHE A CA 1
ATOM 3353 C C . PHE A 1 450 ? -8.82000 19.30400 7.84600 1.000 137.43689 430 PHE A C 1
ATOM 3354 O O . PHE A 1 450 ? -9.64500 19.58600 8.72100 1.000 132.43549 430 PHE A O 1
ATOM 3362 N N . GLY A 1 451 ? -7.51200 19.22600 8.07900 1.000 130.60960 431 GLY A N 1
ATOM 3363 C CA . GLY A 1 451 ? -6.93900 19.64500 9.33900 1.000 118.32106 431 GLY A CA 1
ATOM 3364 C C . GLY A 1 451 ? -6.67000 21.14000 9.36700 1.000 113.09975 431 GLY A C 1
ATOM 3365 O O . GLY A 1 451 ? -6.85600 21.85800 8.38500 1.000 102.37859 431 GLY A O 1
ATOM 3366 N N . MET A 1 452 ? -6.20400 21.61100 10.52700 1.000 116.05406 432 MET A N 1
ATOM 3367 C CA . MET A 1 452 ? -5.99800 23.04400 10.72000 1.000 117.22824 432 MET A CA 1
ATOM 3368 C C . MET A 1 452 ? -4.96900 23.59900 9.74200 1.000 128.06532 432 MET A C 1
ATOM 3369 O O . MET A 1 452 ? -5.11200 24.72500 9.25100 1.000 128.53749 432 MET A O 1
ATOM 3374 N N . GLY A 1 453 ? -3.92000 22.82700 9.44800 1.000 128.80783 433 GLY A N 1
ATOM 3375 C CA . GLY A 1 453 ? -2.93100 23.27700 8.48100 1.000 129.14776 433 GLY A CA 1
ATOM 3376 C C . GLY A 1 453 ? -3.51900 23.47500 7.09800 1.000 144.35663 433 GLY A C 1
ATOM 3377 O O . GLY A 1 453 ? -3.12300 24.38700 6.36800 1.000 137.87158 433 GLY A O 1
ATOM 3378 N N . TYR A 1 454 ? -4.47900 22.62800 6.72200 1.000 173.11123 434 TYR A N 1
ATOM 3379 C CA . TYR A 1 454 ? -5.14500 22.78200 5.43300 1.000 185.97679 434 TYR A CA 1
ATOM 3380 C C . TYR A 1 454 ? -6.13000 23.94500 5.45800 1.000 172.81407 434 TYR A C 1
ATOM 3381 O O . TYR A 1 454 ? -6.14200 24.78200 4.54700 1.000 177.72096 434 TYR A O 1
ATOM 3390 N N . VAL A 1 455 ? -6.96600 24.01100 6.49900 1.000 151.55056 435 VAL A N 1
ATOM 3391 C CA . VAL A 1 455 ? -8.08100 24.95600 6.52100 1.000 135.61655 435 VAL A CA 1
ATOM 3392 C C . VAL A 1 455 ? -7.58900 26.39700 6.53300 1.000 128.08187 435 VAL A C 1
ATOM 3393 O O . VAL A 1 455 ? -8.22800 27.28400 5.95400 1.000 127.74311 435 VAL A O 1
ATOM 3397 N N . VAL A 1 456 ? -6.45000 26.66200 7.17800 1.000 123.65907 436 VAL A N 1
ATOM 3398 C CA . VAL A 1 456 ? -5.94300 28.03100 7.24500 1.000 125.02241 436 VAL A CA 1
ATOM 3399 C C . VAL A 1 456 ? -5.30600 28.48300 5.94100 1.000 133.03032 436 VAL A C 1
ATOM 3400 O O . VAL A 1 456 ? -5.09700 29.68800 5.74900 1.000 130.13690 436 VAL A O 1
ATOM 3404 N N . GLU A 1 457 ? -5.00300 27.55900 5.02800 1.000 138.20808 437 GLU A N 1
ATOM 3405 C CA . GLU A 1 457 ? -4.48800 27.96900 3.72600 1.000 145.18313 437 GLU A CA 1
ATOM 3406 C C . GLU A 1 457 ? -5.58400 28.59700 2.87400 1.000 145.65488 437 GLU A C 1
ATOM 3407 O O . GLU A 1 457 ? -5.34300 29.59300 2.18300 1.000 153.60080 437 GLU A O 1
ATOM 3413 N N . VAL A 1 458 ? -6.79700 28.04200 2.92100 1.000 136.01168 438 VAL A N 1
ATOM 3414 C CA . VAL A 1 458 ? -7.87800 28.57200 2.09500 1.000 132.00573 438 VAL A CA 1
ATOM 3415 C C . VAL A 1 458 ? -8.34700 29.92700 2.62100 1.000 134.85502 438 VAL A C 1
ATOM 3416 O O . VAL A 1 458 ? -8.68200 30.82600 1.83900 1.000 134.81011 438 VAL A O 1
ATOM 3420 N N . LEU A 1 459 ? -8.35900 30.10800 3.94700 1.000 140.06431 439 LEU A N 1
ATOM 3421 C CA . LEU A 1 459 ? -8.79500 31.37700 4.51800 1.000 143.96301 439 LEU A CA 1
ATOM 3422 C C . LEU A 1 459 ? -7.86700 32.49800 4.09700 1.000 144.55852 439 LEU A C 1
ATOM 3423 O O . LEU A 1 459 ? -8.28200 33.65900 4.03900 1.000 147.32256 439 LEU A O 1
ATOM 3428 N N . ARG A 1 460 ? -6.62400 32.17900 3.74900 1.000 139.80267 440 ARG A N 1
ATOM 3429 C CA . ARG A 1 460 ? -5.74800 33.15700 3.12800 1.000 143.41768 440 ARG A CA 1
ATOM 3430 C C . ARG A 1 460 ? -5.41300 32.80500 1.68900 1.000 155.95863 440 ARG A C 1
ATOM 3431 O O . ARG A 1 460 ? -4.35400 33.21400 1.19600 1.000 158.25309 440 ARG A O 1
ATOM 3439 N N . GLY A 1 461 ? -6.28600 32.04300 1.02400 1.000 169.13825 441 GLY A N 1
ATOM 3440 C CA . GLY A 1 461 ? -6.24600 31.82200 -0.40700 1.000 180.57841 441 GLY A CA 1
ATOM 3441 C C . GLY A 1 461 ? -4.86400 31.79600 -1.01100 1.000 181.50651 441 GLY A C 1
ATOM 3442 O O . GLY A 1 461 ? -4.61100 32.45900 -2.02200 1.000 188.36992 441 GLY A O 1
ATOM 3443 N N . ALA A 1 462 ? -3.95000 31.07500 -0.37300 1.000 172.73738 442 ALA A N 1
ATOM 3444 C CA . ALA A 1 462 ? -2.65200 30.86200 -0.97900 1.000 169.73371 442 ALA A CA 1
ATOM 3445 C C . ALA A 1 462 ? -2.79000 29.87700 -2.13000 1.000 167.04646 442 ALA A C 1
ATOM 3446 O O . ALA A 1 462 ? -3.68800 29.02900 -2.15200 1.000 164.35582 442 ALA A O 1
ATOM 3448 N N . ASN A 1 463 ? -1.89900 30.01000 -3.10400 1.000 164.31029 443 ASN A N 1
ATOM 3449 C CA . ASN A 1 463 ? -1.93800 29.20300 -4.31500 1.000 169.63608 443 ASN A CA 1
ATOM 3450 C C . ASN A 1 463 ? -1.18400 27.89600 -4.08300 1.000 181.94239 443 ASN A C 1
ATOM 3451 O O . ASN A 1 463 ? 0.02800 27.91500 -3.84200 1.000 180.66599 443 ASN A O 1
ATOM 3456 N N . ASN A 1 464 ? -1.89300 26.76600 -4.15300 1.000 195.80415 444 ASN A N 1
ATOM 3457 C CA . ASN A 1 464 ? -1.25500 25.45300 -4.12800 1.000 204.97605 444 ASN A CA 1
ATOM 3458 C C . ASN A 1 464 ? -2.20600 24.45200 -4.77700 1.000 199.44939 444 ASN A C 1
ATOM 3459 O O . ASN A 1 464 ? -3.34700 24.77700 -5.11000 1.000 204.14259 444 ASN A O 1
ATOM 3464 N N . GLN A 1 465 ? -1.72500 23.21700 -4.92100 1.000 184.90083 445 GLN A N 1
ATOM 3465 C CA . GLN A 1 465 ? -2.29600 22.22800 -5.82700 1.000 174.93944 445 GLN A CA 1
ATOM 3466 C C . GLN A 1 465 ? -3.63500 21.62500 -5.40500 1.000 175.45534 445 GLN A C 1
ATOM 3467 O O . GLN A 1 465 ? -4.51200 21.42600 -6.25300 1.000 172.48585 445 GLN A O 1
ATOM 3473 N N . ARG A 1 466 ? -3.81100 21.33500 -4.09200 1.000 178.34597 446 ARG A N 1
ATOM 3474 C CA . ARG A 1 466 ? -5.07100 20.70100 -3.71300 1.000 178.39584 446 ARG A CA 1
ATOM 3475 C C . ARG A 1 466 ? -6.22200 21.69100 -3.62300 1.000 176.27991 446 ARG A C 1
ATOM 3476 O O . ARG A 1 466 ? -7.38300 21.27000 -3.62500 1.000 176.54703 446 ARG A O 1
ATOM 3484 N N . ILE A 1 467 ? -5.94800 22.95800 -3.57200 1.000 172.62747 447 ILE A N 1
ATOM 3485 C CA . ILE A 1 467 ? -7.01800 23.93900 -3.72700 1.000 168.92121 447 ILE A CA 1
ATOM 3486 C C . ILE A 1 467 ? -7.50600 24.01400 -5.17900 1.000 176.90496 447 ILE A C 1
ATOM 3487 O O . ILE A 1 467 ? -8.56100 24.59100 -5.44600 1.000 179.35215 447 ILE A O 1
ATOM 3492 N N . ARG A 1 468 ? -6.79100 23.40300 -6.12400 1.000 180.11123 448 ARG A N 1
ATOM 3493 C CA . ARG A 1 468 ? -7.27300 23.14400 -7.47900 1.000 187.37914 448 ARG A CA 1
ATOM 3494 C C . ARG A 1 468 ? -7.42200 21.66400 -7.78100 1.000 193.06459 448 ARG A C 1
ATOM 3495 O O . ARG A 1 468 ? -8.38600 21.26700 -8.42300 1.000 193.97297 448 ARG A O 1
ATOM 3503 N N . GLU A 1 469 ? -6.45700 20.82100 -7.30900 1.000 196.71187 449 GLU A N 1
ATOM 3504 C CA . GLU A 1 469 ? -6.63400 19.38700 -7.53800 1.000 199.69865 449 GLU A CA 1
ATOM 3505 C C . GLU A 1 469 ? -7.94900 18.90300 -6.94600 1.000 195.70074 449 GLU A C 1
ATOM 3506 O O . GLU A 1 469 ? -8.75300 18.24600 -7.62000 1.000 197.27658 449 GLU A O 1
ATOM 3512 N N . LEU A 1 470 ? -8.39000 19.31500 -5.81500 1.000 190.18723 450 LEU A N 1
ATOM 3513 C CA . LEU A 1 470 ? -9.74700 19.07300 -5.36200 1.000 187.24495 450 LEU A CA 1
ATOM 3514 C C . LEU A 1 470 ? -10.72100 20.11700 -5.88800 1.000 187.30163 450 LEU A C 1
ATOM 3515 O O . LEU A 1 470 ? -11.93000 19.86700 -5.89400 1.000 186.73973 450 LEU A O 1
ATOM 3520 N N . GLY A 1 471 ? -10.22800 21.26800 -6.34300 1.000 186.93760 451 GLY A N 1
ATOM 3521 C CA . GLY A 1 471 ? -11.09600 22.30700 -6.86200 1.000 186.65923 451 GLY A CA 1
ATOM 3522 C C . GLY A 1 471 ? -11.61000 23.24200 -5.78600 1.000 181.16789 451 GLY A C 1
ATOM 3523 O O . GLY A 1 471 ? -12.80000 23.57000 -5.75400 1.000 181.05196 451 GLY A O 1
ATOM 3524 N N . HIS A 1 472 ? -10.73300 23.69100 -4.91400 1.000 176.97241 452 HIS A N 1
ATOM 3525 C CA . HIS A 1 472 ? -11.16100 24.58400 -3.84300 1.000 169.85877 452 HIS A CA 1
ATOM 3526 C C . HIS A 1 472 ? -10.78600 26.04200 -4.10700 1.000 168.98377 452 HIS A C 1
ATOM 3527 O O . HIS A 1 472 ? -10.54900 26.80800 -3.16800 1.000 164.44112 452 HIS A O 1
ATOM 3534 N N . ASP A 1 473 ? -10.85100 26.43700 -5.36000 1.000 169.51757 453 ASP A N 1
ATOM 3535 C CA . ASP A 1 473 ? -10.86400 27.85400 -5.70400 1.000 165.68110 453 ASP A CA 1
ATOM 3536 C C . ASP A 1 473 ? -12.26000 28.36900 -5.95000 1.000 166.33792 453 ASP A C 1
ATOM 3537 O O . ASP A 1 473 ? -12.54900 29.54700 -5.70500 1.000 167.59002 453 ASP A O 1
ATOM 3542 N N . LYS A 1 474 ? -13.11700 27.52300 -6.50600 1.000 165.93368 454 LYS A N 1
ATOM 3543 C CA . LYS A 1 474 ? -14.48400 27.92500 -6.79200 1.000 162.47477 454 LYS A CA 1
ATOM 3544 C C . LYS A 1 474 ? -15.32200 27.80900 -5.51900 1.000 161.91244 454 LYS A C 1
ATOM 3545 O O . LYS A 1 474 ? -16.34600 27.13100 -5.45100 1.000 160.91981 454 LYS A O 1
ATOM 3551 N N . LEU A 1 475 ? -14.81500 28.46900 -4.48100 1.000 157.92064 455 LEU A N 1
ATOM 3552 C CA . LEU A 1 475 ? -15.57500 28.83900 -3.30000 1.000 148.91065 455 LEU A CA 1
ATOM 3553 C C . LEU A 1 475 ? -15.16800 30.25800 -2.93900 1.000 146.24930 455 LEU A C 1
ATOM 3554 O O . LEU A 1 475 ? -14.01000 30.64700 -3.11300 1.000 146.21311 455 LEU A O 1
ATOM 3559 N N . LYS A 1 476 ? -16.12700 31.04000 -2.45800 1.000 144.68514 456 LYS A N 1
ATOM 3560 C CA . LYS A 1 476 ? -15.80600 32.40300 -2.05900 1.000 151.11493 456 LYS A CA 1
ATOM 3561 C C . LYS A 1 476 ? -15.05300 32.45100 -0.73100 1.000 156.54691 456 LYS A C 1
ATOM 3562 O O . LYS A 1 476 ? -14.60800 33.52800 -0.31900 1.000 150.55379 456 LYS A O 1
ATOM 3568 N N . VAL A 1 477 ? -14.85400 31.31000 -0.07000 1.000 171.62250 457 VAL A N 1
ATOM 3569 C CA . VAL A 1 477 ? -14.01400 31.31500 1.12100 1.000 174.42183 457 VAL A CA 1
ATOM 3570 C C . VAL A 1 477 ? -12.54000 31.46000 0.75500 1.000 170.32662 457 VAL A C 1
ATOM 3571 O O . VAL A 1 477 ? -11.75000 31.97100 1.56000 1.000 171.48708 457 VAL A O 1
ATOM 3575 N N . TYR A 1 478 ? -12.14000 31.03000 -0.44400 1.000 161.64582 458 TYR A N 1
ATOM 3576 C CA . TYR A 1 478 ? -10.75400 31.20500 -0.86000 1.000 153.36092 458 TYR A CA 1
ATOM 3577 C C . TYR A 1 478 ? -10.42100 32.68600 -0.93400 1.000 160.55411 458 TYR A C 1
ATOM 3578 O O . TYR A 1 478 ? -11.19100 33.48600 -1.47500 1.000 161.99637 458 TYR A O 1
ATOM 3587 N N . GLY A 1 479 ? -9.25900 33.04600 -0.39600 1.000 170.32965 459 GLY A N 1
ATOM 3588 C CA . GLY A 1 479 ? -8.77500 34.40300 -0.54900 1.000 179.55755 459 GLY A CA 1
ATOM 3589 C C . GLY A 1 479 ? -9.65700 35.44800 0.08900 1.000 173.28611 459 GLY A C 1
ATOM 3590 O O . GLY A 1 479 ? -9.66100 36.60200 -0.35100 1.000 183.37079 459 GLY A O 1
ATOM 3591 N N . ILE A 1 480 ? -10.41700 35.07100 1.11500 1.000 150.98755 460 ILE A N 1
ATOM 3592 C CA . ILE A 1 480 ? -11.27300 36.01000 1.82700 1.000 142.06848 460 ILE A CA 1
ATOM 3593 C C . ILE A 1 480 ? -10.57900 36.62600 3.03500 1.000 145.48481 460 ILE A C 1
ATOM 3594 O O . ILE A 1 480 ? -10.82300 37.79700 3.34600 1.000 146.03514 460 ILE A O 1
ATOM 3599 N N . GLY A 1 481 ? -9.69500 35.88400 3.69900 1.000 148.18760 461 GLY A N 1
ATOM 3600 C CA . GLY A 1 481 ? -9.07800 36.38000 4.91300 1.000 147.49825 461 GLY A CA 1
ATOM 3601 C C . GLY A 1 481 ? -7.57700 36.58300 4.84300 1.000 152.24916 461 GLY A C 1
ATOM 3602 O O . GLY A 1 481 ? -6.89700 36.49500 5.87000 1.000 157.93950 461 GLY A O 1
ATOM 3603 N N . ARG A 1 482 ? -7.04100 36.86100 3.65000 1.000 149.00702 462 ARG A N 1
ATOM 3604 C CA . ARG A 1 482 ? -5.66200 37.33400 3.55500 1.000 144.30842 462 ARG A CA 1
ATOM 3605 C C . ARG A 1 482 ? -5.45800 38.64900 4.28600 1.000 148.46405 462 ARG A C 1
ATOM 3606 O O . ARG A 1 482 ? -4.30800 39.05500 4.49500 1.000 151.40624 462 ARG A O 1
ATOM 3614 N N . ASP A 1 483 ? -6.55000 39.31400 4.66500 1.000 154.89856 463 ASP A N 1
ATOM 3615 C CA . ASP A 1 483 ? -6.48700 40.61100 5.32400 1.000 167.40864 463 ASP A CA 1
ATOM 3616 C C . ASP A 1 483 ? -5.59900 40.58200 6.56400 1.000 164.07853 463 ASP A C 1
ATOM 3617 O O . ASP A 1 483 ? -4.90000 41.55800 6.85700 1.000 164.05950 463 ASP A O 1
ATOM 3622 N N . GLN A 1 484 ? -5.60100 39.47100 7.29600 1.000 157.40982 464 GLN A N 1
ATOM 3623 C CA . GLN A 1 484 ? -4.88900 39.38100 8.56200 1.000 152.77079 464 GLN A CA 1
ATOM 3624 C C . GLN A 1 484 ? -3.88800 38.23100 8.54000 1.000 148.42413 464 GLN A C 1
ATOM 3625 O O . GLN A 1 484 ? -4.00000 37.29100 7.74800 1.000 144.10191 464 GLN A O 1
ATOM 3631 N N . SER A 1 485 ? -2.90500 38.32100 9.43600 1.000 144.88065 465 SER A N 1
ATOM 3632 C CA . SER A 1 485 ? -1.76100 37.42100 9.43000 1.000 137.45830 465 SER A CA 1
ATOM 3633 C C . SER A 1 485 ? -2.17600 35.99800 9.81200 1.000 133.24966 465 SER A C 1
ATOM 3634 O O . SER A 1 485 ? -3.29900 35.73900 10.25300 1.000 137.26805 465 SER A O 1
ATOM 3637 N N . GLN A 1 486 ? -1.23200 35.06700 9.64000 1.000 128.41734 466 GLN A N 1
ATOM 3638 C CA . GLN A 1 486 ? -1.52300 33.65400 9.86000 1.000 124.65286 466 GLN A CA 1
ATOM 3639 C C . GLN A 1 486 ? -1.70600 33.34300 11.34100 1.000 122.02661 466 GLN A C 1
ATOM 3640 O O . GLN A 1 486 ? -2.55000 32.51700 11.70700 1.000 106.45794 466 GLN A O 1
ATOM 3646 N N . GLU A 1 487 ? -0.92000 33.98900 12.20600 1.000 138.47680 467 GLU A N 1
ATOM 3647 C CA . GLU A 1 487 ? -1.05500 33.76500 13.64200 1.000 138.45050 467 GLU A CA 1
ATOM 3648 C C . GLU A 1 487 ? -2.43800 34.16700 14.13600 1.000 127.93241 467 GLU A C 1
ATOM 3649 O O . GLU A 1 487 ? -3.02100 33.49000 14.99100 1.000 122.21147 467 GLU A O 1
ATOM 3655 N N . HIS A 1 488 ? -2.98500 35.26000 13.59600 1.000 120.01366 468 HIS A N 1
ATOM 3656 C CA . HIS A 1 488 ? -4.29100 35.74000 14.03700 1.000 108.69760 468 HIS A CA 1
ATOM 3657 C C . HIS A 1 488 ? -5.37500 34.69200 13.81900 1.000 108.01944 468 HIS A C 1
ATOM 3658 O O . HIS A 1 488 ? -6.25000 34.51100 14.67200 1.000 110.41119 468 HIS A O 1
ATOM 3665 N N . TRP A 1 489 ? -5.32700 33.98100 12.69200 1.000 106.88347 469 TRP A N 1
ATOM 3666 C CA . TRP A 1 489 ? -6.45000 33.13000 12.31000 1.000 112.40827 469 TRP A CA 1
ATOM 3667 C C . TRP A 1 489 ? -6.41200 31.78000 13.01200 1.000 111.67794 469 TRP A C 1
ATOM 3668 O O . TRP A 1 489 ? -7.43200 31.32100 13.53700 1.000 106.27409 469 TRP A O 1
ATOM 3679 N N . VAL A 1 490 ? -5.25200 31.11700 13.01600 1.000 109.38602 470 VAL A N 1
ATOM 3680 C CA . VAL A 1 490 ? -5.13000 29.86400 13.75500 1.000 103.24571 470 VAL A CA 1
ATOM 3681 C C . VAL A 1 490 ? -5.37800 30.09500 15.23600 1.000 96.07826 470 VAL A C 1
ATOM 3682 O O . VAL A 1 490 ? -5.83200 29.19100 15.94700 1.000 91.17948 470 VAL A O 1
ATOM 3686 N N . SER A 1 491 ? -5.08400 31.30100 15.72500 1.000 86.57105 471 SER A N 1
ATOM 3687 C CA . SER A 1 491 ? -5.51900 31.68500 17.06200 1.000 78.65162 471 SER A CA 1
ATOM 3688 C C . SER A 1 491 ? -7.03900 31.65500 17.17600 1.000 82.35271 471 SER A C 1
ATOM 3689 O O . SER A 1 491 ? -7.58500 31.17900 18.17900 1.000 85.55261 471 SER A O 1
ATOM 3692 N N . VAL A 1 492 ? -7.73800 32.16700 16.15900 1.000 80.48137 472 VAL A N 1
ATOM 3693 C CA . VAL A 1 492 ? -9.20000 32.17500 16.18100 1.000 88.24801 472 VAL A CA 1
ATOM 3694 C C . VAL A 1 492 ? -9.73900 30.75100 16.24400 1.000 90.89250 472 VAL A C 1
ATOM 3695 O O . VAL A 1 492 ? -10.63000 30.44100 17.04400 1.000 98.50416 472 VAL A O 1
ATOM 3699 N N . ILE A 1 493 ? -9.20400 29.86400 15.40100 1.000 89.20430 473 ILE A N 1
ATOM 3700 C CA . ILE A 1 493 ? -9.68700 28.48600 15.36800 1.000 88.79548 473 ILE A CA 1
ATOM 3701 C C . ILE A 1 493 ? -9.42100 27.79500 16.69900 1.000 88.89764 473 ILE A C 1
ATOM 3702 O O . ILE A 1 493 ? -10.24900 27.01500 17.18700 1.000 89.69170 473 ILE A O 1
ATOM 3707 N N . ARG A 1 494 ? -8.27000 28.07500 17.31300 1.000 83.75420 474 ARG A N 1
ATOM 3708 C CA . ARG A 1 494 ? -7.99500 27.52700 18.63700 1.000 81.36053 474 ARG A CA 1
ATOM 3709 C C . ARG A 1 494 ? -9.01000 28.02600 19.65600 1.000 78.24332 474 ARG A C 1
ATOM 3710 O O . ARG A 1 494 ? -9.47400 27.26000 20.50900 1.000 85.06766 474 ARG A O 1
ATOM 3718 N N . GLN A 1 495 ? -9.37100 29.30900 19.58000 1.000 66.54970 475 GLN A N 1
ATOM 3719 C CA . GLN A 1 495 ? -10.37700 29.84900 20.48600 1.000 75.75908 475 GLN A CA 1
ATOM 3720 C C . GLN A 1 495 ? -11.74000 29.20800 20.26000 1.000 76.05729 475 GLN A C 1
ATOM 3721 O O . GLN A 1 495 ? -12.49400 29.00400 21.21900 1.000 77.01698 475 GLN A O 1
ATOM 3727 N N . LEU A 1 496 ? -12.07100 28.88100 19.01000 1.000 76.79523 476 LEU A N 1
ATOM 3728 C CA . LEU A 1 496 ? -13.35000 28.23600 18.73200 1.000 83.17066 476 LEU A CA 1
ATOM 3729 C C . LEU A 1 496 ? -13.35300 26.78100 19.18000 1.000 88.37132 476 LEU A C 1
ATOM 3730 O O . LEU A 1 496 ? -14.40100 26.26300 19.58600 1.000 84.28503 476 LEU A O 1
ATOM 3735 N N . ILE A 1 497 ? -12.20300 26.10600 19.11000 1.000 76.25726 477 ILE A N 1
ATOM 3736 C CA . ILE A 1 497 ? -12.10400 24.75800 19.66100 1.000 72.49476 477 ILE A CA 1
ATOM 3737 C C . ILE A 1 497 ? -12.27200 24.79200 21.17500 1.000 72.94660 477 ILE A C 1
ATOM 3738 O O . ILE A 1 497 ? -12.92600 23.92100 21.76300 1.000 74.24061 477 ILE A O 1
ATOM 3743 N N . HIS A 1 498 ? -11.69700 25.80500 21.82700 1.000 73.25392 478 HIS A N 1
ATOM 3744 C CA . HIS A 1 498 ? -11.80800 25.91700 23.27700 1.000 74.84172 478 HIS A CA 1
ATOM 3745 C C . HIS A 1 498 ? -13.23800 26.20600 23.71700 1.000 77.07484 478 HIS A C 1
ATOM 3746 O O . HIS A 1 498 ? -13.65500 25.76200 24.79300 1.000 78.84872 478 HIS A O 1
ATOM 3753 N N . LEU A 1 499 ? -14.00200 26.94200 22.90800 1.000 71.72041 479 LEU A N 1
ATOM 3754 C CA . LEU A 1 499 ? -15.38700 27.24200 23.24700 1.000 83.66150 479 LEU A CA 1
ATOM 3755 C C . LEU A 1 499 ? -16.34500 26.11100 22.89800 1.000 86.94436 479 LEU A C 1
ATOM 3756 O O . LEU A 1 499 ? -17.52000 26.18400 23.27200 1.000 86.50077 479 LEU A O 1
ATOM 3761 N N . GLY A 1 500 ? -15.88000 25.07600 22.20400 1.000 71.51232 480 GLY A N 1
ATOM 3762 C CA . GLY A 1 500 ? -16.74700 23.98700 21.80300 1.000 70.78492 480 GLY A CA 1
ATOM 3763 C C . GLY A 1 500 ? -17.47700 24.20100 20.49800 1.000 82.40049 480 GLY A C 1
ATOM 3764 O O . GLY A 1 500 ? -18.46400 23.50400 20.23500 1.000 83.21744 480 GLY A O 1
ATOM 3765 N N . VAL A 1 501 ? -17.03200 25.14700 19.67700 1.000 90.14263 481 VAL A N 1
ATOM 3766 C CA . VAL A 1 501 ? -17.64800 25.38600 18.37600 1.000 91.56055 481 VAL A CA 1
ATOM 3767 C C . VAL A 1 501 ? -17.04800 24.47900 17.31000 1.000 83.75246 481 VAL A C 1
ATOM 3768 O O . VAL A 1 501 ? -17.75500 24.00600 16.41600 1.000 90.95608 481 VAL A O 1
ATOM 3772 N N . VAL A 1 502 ? -15.74500 24.23100 17.39100 1.000 80.58902 482 VAL A N 1
ATOM 3773 C CA . VAL A 1 502 ? -15.04400 23.31300 16.50400 1.000 88.33724 482 VAL A CA 1
ATOM 3774 C C . VAL A 1 502 ? -14.40200 22.23100 17.35800 1.000 92.97682 482 VAL A C 1
ATOM 3775 O O . VAL A 1 502 ? -13.94600 22.49700 18.47500 1.000 93.96134 482 VAL A O 1
ATOM 3779 N N . THR A 1 503 ? -14.38800 21.00900 16.84500 1.000 101.80758 483 THR A N 1
ATOM 3780 C CA . THR A 1 503 ? -13.61100 19.93500 17.43800 1.000 109.74993 483 THR A CA 1
ATOM 3781 C C . THR A 1 503 ? -12.37600 19.67300 16.59000 1.000 115.68660 483 THR A C 1
ATOM 3782 O O . THR A 1 503 ? -12.32100 20.01600 15.40700 1.000 116.82166 483 THR A O 1
ATOM 3786 N N . GLN A 1 504 ? -11.37300 19.07600 17.21500 1.000 118.02557 484 GLN A N 1
ATOM 3787 C CA . GLN A 1 504 ? -10.27900 18.44100 16.49200 1.000 112.36161 484 GLN A CA 1
ATOM 3788 C C . GLN A 1 504 ? -10.44800 16.94200 16.69000 1.000 117.40099 484 GLN A C 1
ATOM 3789 O O . GLN A 1 504 ? -10.11900 16.40100 17.74800 1.000 114.69913 484 GLN A O 1
ATOM 3795 N N . ASN A 1 505 ? -11.00000 16.28500 15.68000 1.000 123.28644 485 ASN A N 1
ATOM 3796 C CA . ASN A 1 505 ? -11.12500 14.83300 15.66800 1.000 136.14558 485 ASN A CA 1
ATOM 3797 C C . ASN A 1 505 ? -9.80300 14.26500 15.17500 1.000 142.36187 485 ASN A C 1
ATOM 3798 O O . ASN A 1 505 ? -9.50200 14.28800 13.97900 1.000 149.80438 485 ASN A O 1
ATOM 3803 N N . ILE A 1 506 ? -9.00300 13.76700 16.11600 1.000 138.77226 486 ILE A N 1
ATOM 3804 C CA . ILE A 1 506 ? -7.74400 13.12100 15.78400 1.000 140.28022 486 ILE A CA 1
ATOM 3805 C C . ILE A 1 506 ? -7.92700 11.65900 15.40800 1.000 145.56366 486 ILE A C 1
ATOM 3806 O O . ILE A 1 506 ? -6.96500 11.02300 14.95200 1.000 151.89757 486 ILE A O 1
ATOM 3811 N N . ALA A 1 507 ? -9.12700 11.10300 15.58500 1.000 138.45941 487 ALA A N 1
ATOM 3812 C CA . ALA A 1 507 ? -9.40700 9.76300 15.08900 1.000 132.86881 487 ALA A CA 1
ATOM 3813 C C . ALA A 1 507 ? -9.53500 9.72400 13.57300 1.000 136.13722 487 ALA A C 1
ATOM 3814 O O . ALA A 1 507 ? -9.60500 8.63000 13.00300 1.000 136.44754 487 ALA A O 1
ATOM 3816 N N . GLN A 1 508 ? -9.57100 10.89200 12.90700 1.000 136.41401 488 GLN A N 1
ATOM 3817 C CA . GLN A 1 508 ? -9.55400 10.97900 11.45100 1.000 143.22984 488 GLN A CA 1
ATOM 3818 C C . GLN A 1 508 ? -8.64300 12.14100 11.03900 1.000 142.35086 488 GLN A C 1
ATOM 3819 O O . GLN A 1 508 ? -9.08100 13.14400 10.47800 1.000 133.16825 488 GLN A O 1
ATOM 3825 N N . HIS A 1 509 ? -7.35400 12.00100 11.35600 1.000 146.83361 489 HIS A N 1
ATOM 3826 C CA . HIS A 1 509 ? -6.29100 12.83300 10.78400 1.000 143.82410 489 HIS A CA 1
ATOM 3827 C C . HIS A 1 509 ? -6.42200 14.30100 11.18700 1.000 137.15273 489 HIS A C 1
ATOM 3828 O O . HIS A 1 509 ? -6.19900 15.20600 10.37800 1.000 132.31140 489 HIS A O 1
ATOM 3835 N N . SER A 1 510 ? -6.78100 14.53800 12.45000 1.000 135.54696 490 SER A N 1
ATOM 3836 C CA . SER A 1 510 ? -6.81700 15.87300 13.04900 1.000 134.55687 490 SER A CA 1
ATOM 3837 C C . SER A 1 510 ? -7.72200 16.84000 12.29000 1.000 133.74803 490 SER A C 1
ATOM 3838 O O . SER A 1 510 ? -7.52300 18.05700 12.35500 1.000 130.81767 490 SER A O 1
ATOM 3841 N N . ALA A 1 511 ? -8.71200 16.32600 11.56700 1.000 134.20935 491 ALA A N 1
ATOM 3842 C CA . ALA A 1 511 ? -9.61500 17.19000 10.82400 1.000 128.05651 491 ALA A CA 1
ATOM 3843 C C . ALA A 1 511 ? -10.50500 17.97200 11.78000 1.000 120.87144 491 ALA A C 1
ATOM 3844 O O . ALA A 1 511 ? -10.86800 17.49700 12.85900 1.000 126.79354 491 ALA A O 1
ATOM 3846 N N . LEU A 1 512 ? -10.84400 19.19100 11.37700 1.000 110.26545 492 LEU A N 1
ATOM 3847 C CA . LEU A 1 512 ? -11.71400 20.05400 12.16400 1.000 103.19964 492 LEU A CA 1
ATOM 3848 C C . LEU A 1 512 ? -13.13400 19.68400 11.75000 1.000 114.49491 492 LEU A C 1
ATOM 3849 O O . LEU A 1 512 ? -13.52500 19.88000 10.59700 1.000 114.83527 492 LEU A O 1
ATOM 3854 N N . GLN A 1 513 ? -13.89300 19.11300 12.67500 1.000 121.70590 493 GLN A N 1
ATOM 3855 C CA . GLN A 1 513 ? -15.32600 18.96100 12.49100 1.000 116.26425 493 GLN A CA 1
ATOM 3856 C C . GLN A 1 513 ? -16.08300 20.06200 13.22400 1.000 115.25663 493 GLN A C 1
ATOM 3857 O O . GLN A 1 513 ? -15.54600 20.77700 14.07400 1.000 114.11521 493 GLN A O 1
ATOM 3863 N N . LEU A 1 514 ? -17.34700 20.21000 12.85500 1.000 115.26867 494 LEU A N 1
ATOM 3864 C CA . LEU A 1 514 ? -18.21300 21.24100 13.39600 1.000 105.48765 494 LEU A CA 1
ATOM 3865 C C . LEU A 1 514 ? -19.19400 20.62900 14.37900 1.000 102.90790 494 LEU A C 1
ATOM 3866 O O . LEU A 1 514 ? -19.76600 19.56200 14.12600 1.000 111.05082 494 LEU A O 1
ATOM 3871 N N . THR A 1 515 ? -19.37900 21.31100 15.49800 1.000 92.15247 495 THR A N 1
ATOM 3872 C CA . THR A 1 515 ? -20.29500 20.87500 16.53000 1.000 98.74934 495 THR A CA 1
ATOM 3873 C C . THR A 1 515 ? -21.64000 21.57300 16.36300 1.000 107.72508 495 THR A C 1
ATOM 3874 O O . THR A 1 515 ? -21.88600 22.30900 15.40300 1.000 110.49599 495 THR A O 1
ATOM 3878 N N . GLU A 1 516 ? -22.51300 21.34200 17.33700 1.000 117.05536 496 GLU A N 1
ATOM 3879 C CA . GLU A 1 516 ? -23.88300 21.82000 17.28500 1.000 121.30390 496 GLU A CA 1
ATOM 3880 C C . GLU A 1 516 ? -24.02000 23.23300 17.84000 1.000 116.22394 496 GLU A C 1
ATOM 3881 O O . GLU A 1 516 ? -25.01700 23.90300 17.55200 1.000 127.17806 496 GLU A O 1
ATOM 3887 N N . ALA A 1 517 ? -23.03500 23.70000 18.61400 1.000 99.83380 497 ALA A N 1
ATOM 3888 C CA . ALA A 1 517 ? -22.93900 25.10200 19.00900 1.000 92.89523 497 ALA A CA 1
ATOM 3889 C C . ALA A 1 517 ? -22.58600 26.01700 17.85100 1.000 99.02763 497 ALA A C 1
ATOM 3890 O O . ALA A 1 517 ? -22.65600 27.24200 18.00500 1.000 104.45660 497 ALA A O 1
ATOM 3892 N N . ALA A 1 518 ? -22.18500 25.46000 16.71200 1.000 91.15934 498 ALA A N 1
ATOM 3893 C CA . ALA A 1 518 ? -21.68300 26.30000 15.63900 1.000 90.13987 498 ALA A CA 1
ATOM 3894 C C . ALA A 1 518 ? -22.78300 27.14500 15.01800 1.000 104.19664 498 ALA A C 1
ATOM 3895 O O . ALA A 1 518 ? -22.48300 28.21900 14.48800 1.000 105.41804 498 ALA A O 1
ATOM 3897 N N . ARG A 1 519 ? -23.97400 26.60800 15.00400 1.000 103.52324 499 ARG A N 1
ATOM 3898 C CA . ARG A 1 519 ? -25.09800 27.20100 14.28000 1.000 120.94430 499 ARG A CA 1
ATOM 3899 C C . ARG A 1 519 ? -25.39500 28.69700 14.39200 1.000 121.50087 499 ARG A C 1
ATOM 3900 O O . ARG A 1 519 ? -25.25100 29.43200 13.41500 1.000 120.71395 499 ARG A O 1
ATOM 3908 N N . PRO A 1 520 ? -25.62600 29.28300 15.55900 1.000 121.32510 500 PRO A N 1
ATOM 3909 C CA . PRO A 1 520 ? -25.96900 30.71400 15.63200 1.000 127.89508 500 PRO A CA 1
ATOM 3910 C C . PRO A 1 520 ? -24.81000 31.65400 15.34700 1.000 133.42783 500 PRO A C 1
ATOM 3911 O O . PRO A 1 520 ? -25.02900 32.86900 15.26500 1.000 138.79538 500 PRO A O 1
ATOM 3915 N N . PHE A 1 521 ? -23.59000 31.14400 15.20100 1.000 124.20179 501 PHE A N 1
ATOM 3916 C CA . PHE A 1 521 ? -22.44200 31.99200 14.90900 1.000 122.62736 501 PHE A CA 1
ATOM 3917 C C . PHE A 1 521 ? -22.28200 32.26600 13.42200 1.000 128.93652 501 PHE A C 1
ATOM 3918 O O . PHE A 1 521 ? -21.78400 33.33500 13.04900 1.000 144.01313 501 PHE A O 1
ATOM 3926 N N . LEU A 1 522 ? -22.69300 31.33000 12.56400 1.000 120.17547 502 LEU A N 1
ATOM 3927 C CA . LEU A 1 522 ? -22.76000 31.62100 11.13700 1.000 117.62381 502 LEU A CA 1
ATOM 3928 C C . LEU A 1 522 ? -23.96400 32.48900 10.79800 1.000 127.27025 502 LEU A C 1
ATOM 3929 O O . LEU A 1 522 ? -23.92900 33.23500 9.81300 1.000 126.62501 502 LEU A O 1
ATOM 3934 N N . ARG A 1 523 ? -25.02700 32.40800 11.59700 1.000 137.95455 503 ARG A N 1
ATOM 3935 C CA . ARG A 1 523 ? -26.21200 33.22400 11.37600 1.000 148.58658 503 ARG A CA 1
ATOM 3936 C C . ARG A 1 523 ? -26.05100 34.65100 11.88400 1.000 151.34664 503 ARG A C 1
ATOM 3937 O O . ARG A 1 523 ? -26.91200 35.49100 11.60200 1.000 158.66357 503 ARG A O 1
ATOM 3945 N N . GLY A 1 524 ? -24.97500 34.94600 12.61200 1.000 142.92712 504 GLY A N 1
ATOM 3946 C CA . GLY A 1 524 ? -24.78400 36.26700 13.17400 1.000 139.98804 504 GLY A CA 1
ATOM 3947 C C . GLY A 1 524 ? -25.73000 36.62500 14.29500 1.000 144.82484 504 GLY A C 1
ATOM 3948 O O . GLY A 1 524 ? -25.82000 37.80200 14.65600 1.000 146.04234 504 GLY A O 1
ATOM 3949 N N . GLU A 1 525 ? -26.43900 35.64600 14.85900 1.000 146.41063 505 GLU A N 1
ATOM 3950 C CA . GLU A 1 525 ? -27.39900 35.92800 15.91900 1.000 146.11822 505 GLU A CA 1
ATOM 3951 C C . GLU A 1 525 ? -26.71600 36.07400 17.27300 1.000 149.23259 505 GLU A C 1
ATOM 3952 O O . GLU A 1 525 ? -27.12600 36.90500 18.09100 1.000 160.02940 505 GLU A O 1
ATOM 3958 N N . ALA A 1 526 ? -25.68200 35.28300 17.52600 1.000 136.07925 506 ALA A N 1
ATOM 3959 C CA . ALA A 1 526 ? -25.02900 35.32000 18.82900 1.000 132.11137 506 ALA A CA 1
ATOM 3960 C C . ALA A 1 526 ? -23.84200 36.27300 18.79800 1.000 129.25596 506 ALA A C 1
ATOM 3961 O O . ALA A 1 526 ? -23.00700 36.18300 17.89000 1.000 123.78710 506 ALA A O 1
ATOM 3963 N N . PRO A 1 527 ? -23.73700 37.19400 19.75200 1.000 126.70705 507 PRO A N 1
ATOM 3964 C CA . PRO A 1 527 ? -22.51500 37.99300 19.87000 1.000 115.82801 507 PRO A CA 1
ATOM 3965 C C . PRO A 1 527 ? -21.34400 37.11700 20.28300 1.000 114.85990 507 PRO A C 1
ATOM 3966 O O . PRO A 1 527 ? -21.50600 36.06300 20.90200 1.000 121.38269 507 PRO A O 1
ATOM 3970 N N . LEU A 1 528 ? -20.14500 37.56500 19.92200 1.000 108.95476 508 LEU A N 1
ATOM 3971 C CA . LEU A 1 528 ? -18.94800 36.78800 20.21000 1.000 93.79637 508 LEU A CA 1
ATOM 3972 C C . LEU A 1 528 ? -17.76500 37.71800 20.41800 1.000 96.80046 508 LEU A C 1
ATOM 3973 O O . LEU A 1 528 ? -17.53000 38.62100 19.60900 1.000 101.65179 508 LEU A O 1
ATOM 3978 N N . MET A 1 529 ? -17.02100 37.48300 21.49600 1.000 97.81186 509 MET A N 1
ATOM 3979 C CA . MET A 1 529 ? -15.82200 38.24300 21.81800 1.000 103.46017 509 MET A CA 1
ATOM 3980 C C . MET A 1 529 ? -14.63200 37.29800 21.87600 1.000 95.60288 509 MET A C 1
ATOM 3981 O O . MET A 1 529 ? -14.70400 36.23900 22.51000 1.000 89.33866 509 MET A O 1
ATOM 3986 N N . LEU A 1 530 ? -13.54300 37.68300 21.21700 1.000 95.74045 510 LEU A N 1
ATOM 3987 C CA . LEU A 1 530 ? -12.33200 36.88200 21.15700 1.000 92.64893 510 LEU A CA 1
ATOM 3988 C C . LEU A 1 530 ? -11.15000 37.68800 21.67200 1.000 94.18813 510 LEU A C 1
ATOM 3989 O O . LEU A 1 530 ? -11.07100 38.90200 21.46900 1.000 99.21562 510 LEU A O 1
ATOM 3994 N N . ALA A 1 531 ? -10.22900 37.00100 22.33800 1.000 88.37538 511 ALA A N 1
ATOM 3995 C CA . ALA A 1 531 ? -9.00200 37.63500 22.79000 1.000 89.11754 511 ALA A CA 1
ATOM 3996 C C . ALA A 1 531 ? -7.96300 37.62800 21.67700 1.000 97.78742 511 ALA A C 1
ATOM 3997 O O . ALA A 1 531 ? -7.95000 36.74500 20.81600 1.000 100.99127 511 ALA A O 1
ATOM 3999 N N . VAL A 1 532 ? -7.09400 38.63400 21.69300 1.000 95.47637 512 VAL A N 1
ATOM 4000 C CA . VAL A 1 532 ? -5.94700 38.65900 20.79000 1.000 92.58221 512 VAL A CA 1
ATOM 4001 C C . VAL A 1 532 ? -4.89600 37.73200 21.39200 1.000 105.16180 512 VAL A C 1
ATOM 4002 O O . VAL A 1 532 ? -4.92600 37.48000 22.60600 1.000 102.52806 512 VAL A O 1
ATOM 4006 N N . PRO A 1 533 ? -3.97400 37.18700 20.60400 1.000 116.60239 513 PRO A N 1
ATOM 4007 C CA . PRO A 1 533 ? -3.07200 36.15300 21.12000 1.000 120.53301 513 PRO A CA 1
ATOM 4008 C C . PRO A 1 533 ? -1.89900 36.73400 21.90200 1.000 120.16702 513 PRO A C 1
ATOM 4009 O O . PRO A 1 533 ? -1.61900 37.93400 21.87900 1.000 114.62313 513 PRO A O 1
ATOM 4013 N N . ARG A 1 534 ? -1.20700 35.83700 22.60400 1.000 124.66416 514 ARG A N 1
ATOM 4014 C CA . ARG A 1 534 ? -0.03500 36.18600 23.40100 1.000 128.46715 514 ARG A CA 1
ATOM 4015 C C . ARG A 1 534 ? 1.19900 36.13800 22.50600 1.000 140.68252 514 ARG A C 1
ATOM 4016 O O . ARG A 1 534 ? 1.57500 35.07100 22.00900 1.000 134.70205 514 ARG A O 1
ATOM 4024 N N . VAL A 1 535 ? 1.83300 37.29300 22.31100 1.000 156.34228 515 VAL A N 1
ATOM 4025 C CA . VAL A 1 535 ? 2.95900 37.42300 21.39500 1.000 166.04867 515 VAL A CA 1
ATOM 4026 C C . VAL A 1 535 ? 3.88500 38.50600 21.92800 1.000 162.17493 515 VAL A C 1
ATOM 4027 O O . VAL A 1 535 ? 3.43900 39.48500 22.53200 1.000 177.37316 515 VAL A O 1
ATOM 4031 N N . ALA A 1 536 ? 5.18400 38.31800 21.71700 1.000 133.23201 516 ALA A N 1
ATOM 4032 C CA . ALA A 1 536 ? 6.16900 39.31600 22.11200 1.000 114.72468 516 ALA A CA 1
ATOM 4033 C C . ALA A 1 536 ? 6.61400 40.14200 20.90800 1.000 115.79452 516 ALA A C 1
ATOM 4034 O O . ALA A 1 536 ? 5.82800 40.40400 19.99700 1.000 105.61066 516 ALA A O 1
#